Protein AF-0000000080664541 (afdb_homodimer)

InterPro domains:
  IPR002935 Class I-like SAM-dependent O-methyltransferase [PF01596] (22-226)
  IPR002935 Class I-like SAM-dependent O-methyltransferase [PS51682] (6-227)
  IPR029063 S-adenosyl-L-methionine-dependent methyltransferase superfamily [G3DSA:3.40.50.150] (3-226)
  IPR029063 S-adenosyl-L-methionine-dependent methyltransferase superfamily [SSF53335] (13-227)
  IPR050362 Cation-dependent O-methyltransferase [PTHR10509] (14-226)

Sequence (454 aa):
MSVVAKSYQKSADPVIAYTSEHTTVQSPLQVELQKETLSKAPFAGALGAPEVLTFGQNFIRAFGGKRALDIGTFTGASALTWALAVPDDGEVFTFDIDHTNYRKFGVPVISKCEKTFKKIKLVEGPAVESLDKLIADGQAGTFDFAFIDADKTNYSNYYDKCVTLLRKGGVIFVDNSLWQGAVCNPDRRGEESTKAIHEMNDKIYKDDRTYSALLNLGDGTHVAFKKMSVVAKSYQKSADPVIAYTSEHTTVQSPLQVELQKETLSKAPFAGALGAPEVLTFGQNFIRAFGGKRALDIGTFTGASALTWALAVPDDGEVFTFDIDHTNYRKFGVPVISKCEKTFKKIKLVEGPAVESLDKLIADGQAGTFDFAFIDADKTNYSNYYDKCVTLLRKGGVIFVDNSLWQGAVCNPDRRGEESTKAIHEMNDKIYKDDRTYSALLNLGDGTHVAFKK

Foldseek 3Di:
DDWQAALVPPPDDPVNVVLCVVQADDDPLLVQLLVLLCPPNPPSVLDDRRSLLSVQLCLCQVVQFAEEEAEDQQQNSSVLSNLVSHDLNGAYEHEDQDCPNNVVRVCVRSVVDVSSVVRYHYDHRDVLVVLVVCVVVVQFQPGQEYEHRDQQLCLQSVVVSVLRNHHAFHKYKYPLLCVRVQLVDPVSCPPRSSVSSVVSLVCQPPPPQWDWDWDSHHNIIIMTGGD/DDWQAALPPPDPPVVNVVLCVVQADDDPLLVQLLVLLCPPNPPSVLDDRRSLLSVQLCLCQVVQFAEEEAEDQQQNSSVLSNLVSHDLNGAYEHEDQDCPNNVVRVCVRSVVDVSSVVRYHYDHRDVLVVLVVCVVVVQFQPGQEYEHRDQQLCLQSVVVSVLRNHHAQHKYKYPLLCVRVQLVDPVNCPPRSSVSSVVSLVCQPPPPQWDWDWDSHHNIIIMTGGD

Structure (mmCIF, N/CA/C/O backbone):
data_AF-0000000080664541-model_v1
#
loop_
_entity.id
_entity.type
_entity.pdbx_description
1 polymer 'Caffeoyl-CoA O-methyltransferase'
#
loop_
_atom_site.group_PDB
_atom_site.id
_atom_site.type_symbol
_atom_site.label_atom_id
_atom_site.label_alt_id
_atom_site.label_comp_id
_atom_site.label_asym_id
_atom_site.label_entity_id
_atom_site.label_seq_id
_atom_site.pdbx_PDB_ins_code
_atom_site.Cartn_x
_atom_site.Cartn_y
_atom_site.Cartn_z
_atom_site.occupancy
_atom_site.B_iso_or_equiv
_atom_site.auth_seq_id
_atom_site.auth_comp_id
_atom_site.auth_asym_id
_atom_site.auth_atom_id
_atom_site.pdbx_PDB_model_num
ATOM 1 N N . MET A 1 1 ? -23.094 0.349 -1.73 1 85.25 1 MET A N 1
ATOM 2 C CA . MET A 1 1 ? -21.766 0.932 -1.897 1 85.25 1 MET A CA 1
ATOM 3 C C . MET A 1 1 ? -20.906 0.702 -0.656 1 85.25 1 MET A C 1
ATOM 5 O O . MET A 1 1 ? -21.391 0.867 0.469 1 85.25 1 MET A O 1
ATOM 9 N N . SER A 1 2 ? -19.75 0.268 -0.89 1 90.94 2 SER A N 1
ATOM 10 C CA . SER A 1 2 ? -18.812 0.076 0.212 1 90.94 2 SER A CA 1
ATOM 11 C C . SER A 1 2 ? -18.656 1.351 1.034 1 90.94 2 SER A C 1
ATOM 13 O O . SER A 1 2 ? -18.703 2.455 0.489 1 90.94 2 SER A O 1
ATOM 15 N N . VAL A 1 3 ? -18.469 1.128 2.311 1 91.94 3 VAL A N 1
ATOM 16 C CA . VAL A 1 3 ? -18.266 2.248 3.223 1 91.94 3 VAL A CA 1
ATOM 17 C C . VAL A 1 3 ? -16.844 2.783 3.076 1 91.94 3 VAL A C 1
ATOM 19 O O . VAL A 1 3 ? -15.883 2.01 3.035 1 91.94 3 VAL A O 1
ATOM 22 N N . VAL A 1 4 ? -16.75 4.074 2.85 1 93.31 4 VAL A N 1
ATOM 23 C CA . VAL A 1 4 ? -15.477 4.785 2.875 1 93.31 4 VAL A CA 1
ATOM 24 C C . VAL A 1 4 ? -15.406 5.668 4.117 1 93.31 4 VAL A C 1
ATOM 26 O O . VAL A 1 4 ? -16.172 6.625 4.258 1 93.31 4 VAL A O 1
ATOM 29 N N . ALA A 1 5 ? -14.562 5.332 5.027 1 92.25 5 ALA A N 1
ATOM 30 C CA . ALA A 1 5 ? -14.492 6.07 6.285 1 92.25 5 ALA A CA 1
ATOM 31 C C . ALA A 1 5 ? -13.172 5.801 7.008 1 92.25 5 ALA A C 1
ATOM 33 O O . ALA A 1 5 ? -12.578 4.73 6.848 1 92.25 5 ALA A O 1
ATOM 34 N N . LYS A 1 6 ? -12.734 6.852 7.727 1 93 6 LYS A N 1
ATOM 35 C CA . LYS A 1 6 ? -11.664 6.625 8.695 1 93 6 LYS A CA 1
ATOM 36 C C . LYS A 1 6 ? -12.117 5.684 9.805 1 93 6 LYS A C 1
ATOM 38 O O . LYS A 1 6 ? -13.297 5.668 10.172 1 93 6 LYS A O 1
ATOM 43 N N . SER A 1 7 ? -11.188 4.969 10.336 1 90.62 7 SER A N 1
ATOM 44 C CA . SER A 1 7 ? -11.547 3.912 11.273 1 90.62 7 SER A CA 1
ATOM 45 C C . SER A 1 7 ? -12.188 4.48 12.539 1 90.62 7 SER A C 1
ATOM 47 O O . SER A 1 7 ? -13.023 3.828 13.164 1 90.62 7 SER A O 1
ATOM 49 N N . TYR A 1 8 ? -11.797 5.711 12.898 1 87.44 8 TYR A N 1
ATOM 50 C CA . TYR A 1 8 ? -12.289 6.254 14.156 1 87.44 8 TYR A CA 1
ATOM 51 C C . TYR A 1 8 ? -13.648 6.91 13.977 1 87.44 8 TYR A C 1
ATOM 53 O O . TYR A 1 8 ? -14.258 7.375 14.945 1 87.44 8 TYR A O 1
ATOM 61 N N . GLN A 1 9 ? -14.102 7.207 12.75 1 79.75 9 GLN A N 1
ATOM 62 C CA . GLN A 1 9 ? -15.383 7.855 12.508 1 79.75 9 GLN A CA 1
ATOM 63 C C . GLN A 1 9 ? -16.531 6.867 12.656 1 79.75 9 GLN A C 1
ATOM 65 O O . GLN A 1 9 ? -17.562 7.184 13.281 1 79.75 9 GLN A O 1
ATOM 70 N N . LYS A 1 10 ? -16.984 5.906 11.469 1 62.59 10 LYS A N 1
ATOM 71 C CA . LYS A 1 10 ? -18.203 5.125 11.352 1 62.59 10 LYS A CA 1
ATOM 72 C C . LYS A 1 10 ? -18.062 3.773 12.047 1 62.59 10 LYS A C 1
ATOM 74 O O . LYS A 1 10 ? -17.141 3.018 11.766 1 62.59 10 LYS A O 1
ATOM 79 N N . SER A 1 11 ? -18.453 3.566 13.289 1 60.91 11 SER A N 1
ATOM 80 C CA . SER A 1 11 ? -18.281 2.537 14.305 1 60.91 11 SER A CA 1
ATOM 81 C C . SER A 1 11 ? -18.562 1.148 13.742 1 60.91 11 SER A C 1
ATOM 83 O O . SER A 1 11 ? -17.984 0.161 14.188 1 60.91 11 SER A O 1
ATOM 85 N N . ALA A 1 12 ? -19.438 0.997 12.539 1 71.06 12 ALA A N 1
ATOM 86 C CA . ALA A 1 12 ? -19.938 -0.373 12.641 1 71.06 12 ALA A CA 1
ATOM 87 C C . ALA A 1 12 ? -19.609 -1.175 11.391 1 71.06 12 ALA A C 1
ATOM 89 O O . ALA A 1 12 ? -20.25 -2.188 11.102 1 71.06 12 ALA A O 1
ATOM 90 N N . ASP A 1 13 ? -18.547 -0.53 10.531 1 93.94 13 ASP A N 1
ATOM 91 C CA . ASP A 1 13 ? -18.312 -1.433 9.414 1 93.94 13 ASP A CA 1
ATOM 92 C C . ASP A 1 13 ? -17.281 -2.494 9.766 1 93.94 13 ASP A C 1
ATOM 94 O O . ASP A 1 13 ? -16.109 -2.176 10 1 93.94 13 ASP A O 1
ATOM 98 N N . PRO A 1 14 ? -17.625 -3.668 9.78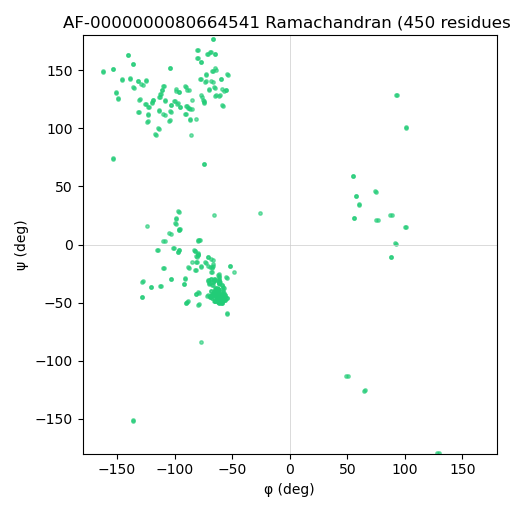1 1 95.62 14 PRO A N 1
ATOM 99 C CA . PRO A 1 14 ? -16.734 -4.734 10.266 1 95.62 14 PRO A CA 1
ATOM 100 C C . PRO A 1 14 ? -15.461 -4.859 9.453 1 95.62 14 PRO A C 1
ATOM 102 O O . PRO A 1 14 ? -14.414 -5.238 9.984 1 95.62 14 PRO A O 1
ATOM 105 N N . VAL A 1 15 ? -15.461 -4.535 8.148 1 96.88 15 VAL A N 1
ATOM 106 C CA . VAL A 1 15 ? -14.273 -4.633 7.309 1 96.88 15 VAL A CA 1
ATOM 107 C C . VAL A 1 15 ? -13.281 -3.533 7.688 1 96.88 15 VAL A C 1
ATOM 109 O O . VAL A 1 15 ? -12.078 -3.789 7.824 1 96.88 15 VAL A O 1
ATOM 112 N N . ILE A 1 16 ? -13.773 -2.277 7.895 1 96.75 16 ILE A N 1
ATOM 113 C CA . ILE A 1 16 ? -12.93 -1.165 8.312 1 96.75 16 ILE A CA 1
ATOM 114 C C . ILE A 1 16 ? -12.312 -1.463 9.68 1 96.75 16 ILE A C 1
ATOM 116 O O . ILE A 1 16 ? -11.117 -1.262 9.883 1 96.75 16 ILE A O 1
ATOM 120 N N . ALA A 1 17 ? -13.172 -1.96 10.547 1 96.5 17 ALA A N 1
ATOM 121 C CA . ALA A 1 17 ? -12.695 -2.285 11.883 1 96.5 17 ALA A CA 1
ATOM 122 C C . ALA A 1 17 ? -11.609 -3.357 11.836 1 96.5 17 ALA A C 1
ATOM 124 O O . ALA A 1 17 ? -10.547 -3.197 12.445 1 96.5 17 ALA A O 1
ATOM 125 N N . TYR A 1 18 ? -11.836 -4.457 11.141 1 97.44 18 TYR A N 1
ATOM 126 C CA . TYR A 1 18 ? -10.898 -5.574 11.078 1 97.44 18 TYR A CA 1
ATOM 127 C C . TYR A 1 18 ? -9.578 -5.148 10.445 1 97.44 18 TYR A C 1
ATOM 129 O O . TYR A 1 18 ? -8.508 -5.473 10.961 1 97.44 18 TYR A O 1
ATOM 137 N N . THR A 1 19 ? -9.602 -4.414 9.328 1 97.94 19 THR A N 1
ATOM 138 C CA . THR A 1 19 ? -8.383 -3.99 8.648 1 97.94 19 THR A CA 1
ATOM 139 C C . THR A 1 19 ? -7.586 -3.021 9.516 1 97.94 19 THR A C 1
ATOM 141 O O . THR A 1 19 ? -6.359 -3.125 9.609 1 97.94 19 THR A O 1
ATOM 144 N N . SER A 1 20 ? -8.297 -2.064 10.148 1 97.31 20 SER A N 1
ATOM 145 C CA . SER A 1 20 ? -7.613 -1.104 11.008 1 97.31 20 SER A CA 1
ATOM 146 C C . SER A 1 20 ? -6.953 -1.799 12.195 1 97.31 20 SER A C 1
ATOM 148 O O . SER A 1 20 ? -5.816 -1.48 12.555 1 97.31 20 SER A O 1
ATOM 150 N N . GLU A 1 21 ? -7.617 -2.756 12.773 1 97 21 GLU A N 1
ATOM 151 C CA . GLU A 1 21 ? -7.109 -3.484 13.938 1 97 21 GLU A CA 1
ATOM 152 C C . GLU A 1 21 ? -5.871 -4.301 13.578 1 97 21 GLU A C 1
ATOM 154 O O . GLU A 1 21 ? -5.004 -4.52 14.43 1 97 21 GLU A O 1
ATOM 159 N N . HIS A 1 22 ? -5.785 -4.734 12.344 1 98.44 22 HIS A N 1
ATOM 160 C CA . HIS A 1 22 ? -4.652 -5.539 11.898 1 98.44 22 HIS A CA 1
ATOM 161 C C . HIS A 1 22 ? -3.629 -4.688 11.156 1 98.44 22 HIS A C 1
ATOM 163 O O . HIS A 1 22 ? -2.816 -5.215 10.391 1 98.44 22 HIS A O 1
ATOM 169 N N . THR A 1 23 ? -3.635 -3.398 11.289 1 98.5 23 THR A N 1
ATOM 170 C CA . THR A 1 23 ? -2.686 -2.488 10.664 1 98.5 23 THR A CA 1
ATOM 171 C C . THR A 1 23 ? -2.074 -1.544 11.688 1 98.5 23 THR A C 1
ATOM 173 O O . THR A 1 23 ? -0.854 -1.385 11.75 1 98.5 23 THR A O 1
ATOM 176 N N . THR A 1 24 ? -2.947 -0.973 12.562 1 98.38 24 THR A N 1
ATOM 177 C CA . THR A 1 24 ? -2.592 0.2 13.352 1 98.38 24 THR A CA 1
ATOM 178 C C . THR A 1 24 ? -1.654 -0.182 14.492 1 98.38 24 THR A C 1
ATOM 180 O O . THR A 1 24 ? -1.969 -1.068 15.289 1 98.38 24 THR A O 1
ATOM 183 N N . VAL A 1 25 ? -0.556 0.391 14.531 1 97.94 25 VAL A N 1
ATOM 184 C CA . VAL A 1 25 ? 0.396 0.374 15.641 1 97.94 25 VAL A CA 1
ATOM 185 C C . VAL A 1 25 ? 0.742 1.804 16.047 1 97.94 25 VAL A C 1
ATOM 187 O O . VAL A 1 25 ? 1.228 2.588 15.227 1 97.94 25 VAL A O 1
ATOM 190 N N . GLN A 1 26 ? 0.497 2.172 17.25 1 98.12 26 GLN A N 1
ATOM 191 C CA . GLN A 1 26 ? 0.748 3.533 17.719 1 98.12 26 GLN A CA 1
ATOM 192 C C . GLN A 1 26 ? 1.588 3.541 18.984 1 98.12 26 GLN A C 1
ATOM 194 O O . GLN A 1 26 ? 1.396 2.699 19.859 1 98.12 26 GLN A O 1
ATOM 199 N N . SER A 1 27 ? 2.529 4.422 19.047 1 98 27 SER A N 1
ATOM 200 C CA . SER A 1 27 ? 3.238 4.711 20.281 1 98 27 SER A CA 1
ATOM 201 C C . SER A 1 27 ? 2.33 5.406 21.297 1 98 27 SER A C 1
ATOM 203 O O . SER A 1 27 ? 1.27 5.918 20.938 1 98 27 SER A O 1
ATOM 205 N N . PRO A 1 28 ? 2.777 5.43 22.5 1 98 28 PRO A N 1
ATOM 206 C CA . PRO A 1 28 ? 2 6.164 23.5 1 98 28 PRO A CA 1
ATOM 207 C C . PRO A 1 28 ? 1.788 7.629 23.125 1 98 28 PRO A C 1
ATOM 209 O O . PRO A 1 28 ? 0.714 8.18 23.375 1 98 28 PRO A O 1
ATOM 212 N N . LEU A 1 29 ? 2.793 8.258 22.516 1 98.44 29 LEU A N 1
ATOM 213 C CA . LEU A 1 29 ? 2.682 9.656 22.109 1 98.44 29 LEU A CA 1
ATOM 214 C C . LEU A 1 29 ? 1.602 9.82 21.047 1 98.44 29 LEU A C 1
ATOM 216 O O . LEU A 1 29 ? 0.83 10.781 21.078 1 98.44 29 LEU A O 1
ATOM 220 N N . GLN A 1 30 ? 1.584 8.938 20.094 1 98.69 30 GLN A N 1
ATOM 221 C CA . GLN A 1 30 ? 0.584 8.992 19.031 1 98.69 30 GLN A CA 1
ATOM 222 C C . GLN A 1 30 ? -0.823 8.805 19.594 1 98.69 30 GLN A C 1
ATOM 224 O O . GLN A 1 30 ? -1.755 9.508 19.188 1 98.69 30 GLN A O 1
ATOM 229 N N . VAL A 1 31 ? -1.003 7.867 20.531 1 98.5 31 VAL A N 1
ATOM 230 C CA . VAL A 1 31 ? -2.293 7.609 21.156 1 98.5 31 VAL A CA 1
ATOM 231 C C . VAL A 1 31 ? -2.756 8.852 21.922 1 98.5 31 VAL A C 1
ATOM 233 O O . VAL A 1 31 ? -3.916 9.258 21.812 1 98.5 31 VAL A O 1
ATOM 236 N N . GLU A 1 32 ? -1.831 9.383 22.656 1 98.69 32 GLU A N 1
ATOM 237 C CA . GLU A 1 32 ? -2.158 10.57 23.453 1 98.69 32 GLU A CA 1
ATOM 238 C C . GLU A 1 32 ? -2.59 11.727 22.562 1 98.69 32 GLU A C 1
ATOM 240 O O . GLU A 1 32 ? -3.602 12.383 22.828 1 98.69 32 GLU A O 1
ATOM 245 N N . LEU A 1 33 ? -1.826 12.016 21.5 1 98.62 33 LEU A N 1
ATOM 246 C CA . LEU A 1 33 ? -2.154 13.125 20.625 1 98.62 33 LEU A CA 1
ATOM 247 C C . LEU A 1 33 ? -3.488 12.891 19.922 1 98.62 33 LEU A C 1
ATOM 249 O O . LEU A 1 33 ? -4.277 13.82 19.75 1 98.62 33 LEU A O 1
ATOM 253 N N . GLN A 1 34 ? -3.717 11.68 19.469 1 97.94 34 GLN A N 1
ATOM 254 C CA . GLN A 1 34 ? -5 11.352 18.859 1 97.94 34 GLN A CA 1
ATOM 255 C C . GLN A 1 34 ? -6.156 11.641 19.812 1 97.94 34 GLN A C 1
ATOM 257 O O . GLN A 1 34 ? -7.164 12.234 19.406 1 97.94 34 GLN A O 1
ATOM 262 N N . LYS A 1 35 ? -6.043 11.195 21.031 1 97.38 35 LYS A N 1
ATOM 263 C CA . LYS A 1 35 ? -7.078 11.414 22.031 1 97.38 35 LYS A CA 1
ATOM 264 C C . LYS A 1 35 ? -7.305 12.906 22.266 1 97.38 35 LYS A C 1
ATOM 266 O O . LYS A 1 35 ? -8.445 13.367 22.312 1 97.38 35 LYS A O 1
ATOM 271 N N . GLU A 1 36 ? -6.195 13.625 22.422 1 97.5 36 GLU A N 1
ATOM 272 C CA . GLU A 1 36 ? -6.27 15.07 22.625 1 97.5 36 GLU A CA 1
ATOM 273 C C . GLU A 1 36 ? -6.957 15.758 21.453 1 97.5 36 GLU A C 1
ATOM 275 O O . GLU A 1 36 ? -7.797 16.641 21.656 1 97.5 36 GLU A O 1
ATOM 280 N N . THR A 1 37 ? -6.562 15.375 20.266 1 97.81 37 THR A N 1
ATOM 281 C CA . THR A 1 37 ? -7.125 15.969 19.047 1 97.81 37 THR A CA 1
ATOM 282 C C . THR A 1 37 ? -8.625 15.695 18.953 1 97.81 37 THR A C 1
ATOM 284 O O . THR A 1 37 ? -9.414 16.625 18.766 1 97.81 37 THR A O 1
ATOM 287 N N . LEU A 1 38 ? -9.062 14.445 19.125 1 95.88 38 LEU A N 1
ATOM 288 C CA . LEU A 1 38 ? -10.445 14.039 18.938 1 95.88 38 LEU A CA 1
ATOM 289 C C . LEU A 1 38 ? -11.336 14.648 20.031 1 95.88 38 LEU A C 1
ATOM 291 O O . LEU A 1 38 ? -12.5 14.969 19.766 1 95.88 38 LEU A O 1
ATOM 295 N N . SER A 1 39 ? -10.812 14.875 21.188 1 96 39 SER A N 1
ATOM 296 C CA . SER A 1 39 ? -11.625 15.32 22.312 1 96 39 SER A CA 1
ATOM 297 C C . SER A 1 39 ? -11.688 16.844 22.391 1 96 39 SER A C 1
ATOM 299 O O . SER A 1 39 ? -12.688 17.406 22.828 1 96 39 SER A O 1
ATOM 301 N N . LYS A 1 40 ? -10.641 17.547 21.906 1 96.25 40 LYS A N 1
ATOM 302 C CA . LYS A 1 40 ? -10.555 18.953 22.297 1 96.25 40 LYS A CA 1
ATOM 303 C C . LYS A 1 40 ? -10.383 19.844 21.062 1 96.25 40 LYS A C 1
ATOM 305 O O . LYS A 1 40 ? -10.703 21.047 21.109 1 96.25 40 LYS A O 1
ATOM 310 N N . ALA A 1 41 ? -9.727 19.344 20.047 1 95.69 41 ALA A N 1
ATOM 311 C CA . ALA A 1 41 ? -9.406 20.203 18.922 1 95.69 41 ALA A CA 1
ATOM 312 C C . ALA A 1 41 ? -10.656 20.516 18.094 1 95.69 41 ALA A C 1
ATOM 314 O O . ALA A 1 41 ? -11.578 19.688 18.016 1 95.69 41 ALA A O 1
ATOM 315 N N . PRO A 1 42 ? -10.727 21.688 17.531 1 93 42 PRO A N 1
ATOM 316 C CA . PRO A 1 42 ? -11.789 21.953 16.562 1 93 42 PRO A CA 1
ATOM 317 C C . PRO A 1 42 ? -11.633 21.141 15.281 1 93 42 PRO A C 1
ATOM 319 O O . PRO A 1 42 ? -10.523 20.766 14.922 1 93 42 PRO A O 1
ATOM 322 N N . PHE A 1 43 ? -12.68 20.781 14.609 1 89.38 43 PHE A N 1
ATOM 323 C CA . PHE A 1 43 ? -12.633 20.062 13.336 1 89.38 43 PHE A CA 1
ATOM 324 C C . PHE A 1 43 ? -11.867 18.75 13.477 1 89.38 43 PHE A C 1
ATOM 326 O O . PHE A 1 43 ? -10.984 18.453 12.672 1 89.38 43 PHE A O 1
ATOM 333 N N . ALA A 1 44 ? -12.055 18.031 14.516 1 85.62 44 ALA A N 1
ATOM 334 C CA . ALA A 1 44 ? -11.352 16.797 14.852 1 85.62 44 ALA A CA 1
ATOM 335 C C . ALA A 1 44 ? -11.383 15.812 13.688 1 85.62 44 ALA A C 1
ATOM 337 O O . ALA A 1 44 ? -10.531 14.922 13.594 1 85.62 44 ALA A O 1
ATOM 338 N N . GLY A 1 45 ? -12.32 16.047 12.773 1 85.56 45 GLY A N 1
ATOM 339 C CA . GLY A 1 45 ? -12.445 15.188 11.602 1 85.56 45 GLY A CA 1
ATOM 340 C C . GLY A 1 45 ? -11.266 15.32 10.648 1 85.56 45 GLY A C 1
ATOM 341 O O . GLY A 1 45 ? -11.078 14.477 9.773 1 85.56 45 GLY A O 1
ATOM 342 N N . ALA A 1 46 ? -10.453 16.328 10.844 1 87.12 46 ALA A N 1
ATOM 343 C CA . ALA A 1 46 ? -9.273 16.547 10.008 1 87.12 46 ALA A CA 1
ATOM 344 C C . ALA A 1 46 ? -8.125 15.625 10.43 1 87.12 46 ALA A C 1
ATOM 346 O O . ALA A 1 46 ? -7.117 15.523 9.734 1 87.12 46 ALA A O 1
ATOM 347 N N . LEU A 1 47 ? -8.281 14.945 11.539 1 93.94 47 LEU A N 1
ATOM 348 C CA . LEU A 1 47 ? -7.262 14.016 12.023 1 93.94 47 LEU A CA 1
ATOM 349 C C . LEU A 1 47 ? -7.074 12.859 11.055 1 93.94 47 LEU A C 1
ATOM 351 O O . LEU A 1 47 ? -8.055 12.242 10.617 1 93.94 47 LEU A O 1
ATOM 355 N N . GLY A 1 48 ? -5.801 12.625 10.68 1 95.81 48 GLY A N 1
ATOM 356 C CA . GLY A 1 48 ? -5.508 11.469 9.844 1 95.81 48 GLY A CA 1
ATOM 357 C C . GLY A 1 48 ? -5.895 10.156 10.492 1 95.81 48 GLY A C 1
ATOM 358 O O . GLY A 1 48 ? -5.738 9.984 11.703 1 95.81 48 GLY A O 1
ATOM 359 N N . ALA A 1 49 ? -6.391 9.234 9.688 1 97.12 49 ALA A N 1
ATOM 360 C CA . ALA A 1 49 ? -6.723 7.906 10.195 1 97.12 49 ALA A CA 1
ATOM 361 C C . ALA A 1 49 ? -5.469 7.164 10.648 1 97.12 49 ALA A C 1
ATOM 363 O O . ALA A 1 49 ? -4.453 7.156 9.953 1 97.12 49 ALA A O 1
ATOM 364 N N . PRO A 1 50 ? -5.52 6.52 11.812 1 97.56 50 PRO A N 1
ATOM 365 C CA . PRO A 1 50 ? -4.316 5.855 12.32 1 97.56 50 PRO A CA 1
ATOM 366 C C . PRO A 1 50 ? -3.818 4.75 11.391 1 97.56 50 PRO A C 1
ATOM 368 O O . PRO A 1 50 ? -2.613 4.5 11.32 1 97.56 50 PRO A O 1
ATOM 371 N N . GLU A 1 51 ? -4.711 4.035 10.68 1 98 51 GLU A N 1
ATOM 372 C CA . GLU A 1 51 ? -4.285 2.994 9.75 1 98 51 GLU A CA 1
ATOM 373 C C . GLU A 1 51 ? -3.543 3.59 8.555 1 98 51 GLU A C 1
ATOM 375 O O . GLU A 1 51 ? -2.625 2.967 8.016 1 98 51 GLU A O 1
ATOM 380 N N . VAL A 1 52 ? -3.949 4.801 8.102 1 98.69 52 VAL A N 1
ATOM 381 C CA . VAL A 1 52 ? -3.24 5.488 7.027 1 98.69 52 VAL A CA 1
ATOM 382 C C . VAL A 1 52 ? -1.856 5.914 7.512 1 98.69 52 VAL A C 1
ATOM 384 O O . VAL A 1 52 ? -0.857 5.699 6.82 1 98.69 52 VAL A O 1
ATOM 387 N N . LEU A 1 53 ? -1.837 6.492 8.703 1 98.75 53 LEU A N 1
ATOM 388 C CA . LEU A 1 53 ? -0.583 6.969 9.281 1 98.75 53 LEU A CA 1
ATOM 389 C C . LEU A 1 53 ? 0.38 5.809 9.516 1 98.75 53 LEU A C 1
ATOM 391 O O . LEU A 1 53 ? 1.572 5.918 9.219 1 98.75 53 LEU A O 1
ATOM 395 N N . THR A 1 54 ? -0.112 4.707 10.008 1 98.81 54 THR A N 1
ATOM 396 C CA . THR A 1 54 ? 0.721 3.529 10.234 1 98.81 54 THR A CA 1
ATOM 397 C C . THR A 1 54 ? 1.298 3.014 8.922 1 98.81 54 THR A C 1
ATOM 399 O O . THR A 1 54 ? 2.479 2.67 8.852 1 98.81 54 THR A O 1
ATOM 402 N N . PHE A 1 55 ? 0.479 2.953 7.91 1 98.81 55 PHE A N 1
ATOM 403 C CA . PHE A 1 55 ? 0.951 2.457 6.625 1 98.81 55 PHE A CA 1
ATOM 404 C C . PHE A 1 55 ? 2.041 3.359 6.062 1 98.81 55 PHE A C 1
ATOM 406 O O . PHE A 1 55 ? 3.049 2.875 5.543 1 98.81 55 PHE A O 1
ATOM 413 N N . GLY A 1 56 ? 1.861 4.684 6.148 1 98.56 56 GLY A N 1
ATOM 414 C CA . GLY A 1 56 ? 2.906 5.609 5.75 1 98.56 56 GLY A CA 1
ATOM 415 C C . GLY A 1 56 ? 4.188 5.445 6.547 1 98.56 56 GLY A C 1
ATOM 416 O O . GLY A 1 56 ? 5.285 5.469 5.98 1 98.56 56 GLY A O 1
ATOM 417 N N . GLN A 1 57 ? 4.031 5.285 7.812 1 98.31 57 GLN A N 1
ATOM 418 C CA . GLN A 1 57 ? 5.168 5.047 8.695 1 98.31 57 GLN A CA 1
ATOM 419 C C . GLN A 1 57 ? 5.945 3.805 8.273 1 98.31 57 GLN A C 1
ATOM 421 O O . GLN A 1 57 ? 7.176 3.791 8.32 1 98.31 57 GLN A O 1
ATOM 426 N N . ASN A 1 58 ? 5.227 2.744 7.914 1 98 58 ASN A N 1
ATOM 427 C CA . ASN A 1 58 ? 5.855 1.516 7.438 1 98 58 ASN A CA 1
ATOM 428 C C . ASN A 1 58 ? 6.723 1.769 6.211 1 98 58 ASN A C 1
ATOM 430 O O . ASN A 1 58 ? 7.82 1.217 6.098 1 98 58 ASN A O 1
ATOM 434 N N . PHE A 1 59 ? 6.266 2.637 5.309 1 96.81 59 PHE A N 1
ATOM 435 C CA . PHE A 1 59 ? 7.031 2.977 4.117 1 96.81 59 PHE A CA 1
ATOM 436 C C . PHE A 1 59 ? 8.328 3.684 4.488 1 96.81 59 PHE A C 1
ATOM 438 O O . PHE A 1 59 ? 9.398 3.322 4.004 1 96.81 59 PHE A O 1
ATOM 445 N N . ILE A 1 60 ? 8.188 4.664 5.344 1 98.06 60 ILE A N 1
ATOM 446 C CA . ILE A 1 60 ? 9.359 5.449 5.727 1 98.06 60 ILE A CA 1
ATOM 447 C C . ILE A 1 60 ? 10.406 4.535 6.363 1 98.06 60 ILE A C 1
ATOM 449 O O . ILE A 1 60 ? 11.586 4.594 6.012 1 98.06 60 ILE A O 1
ATOM 453 N N . ARG A 1 61 ? 9.984 3.643 7.223 1 97.06 61 ARG A N 1
ATOM 454 C CA . ARG A 1 61 ? 10.898 2.744 7.918 1 97.06 61 ARG A CA 1
ATOM 455 C C . ARG A 1 61 ? 11.5 1.726 6.957 1 97.06 61 ARG A C 1
ATOM 457 O O . ARG A 1 61 ? 12.711 1.466 6.996 1 97.06 61 ARG A O 1
ATOM 464 N N . ALA A 1 62 ? 10.688 1.172 6.145 1 94.44 62 ALA A N 1
ATOM 465 C CA . ALA A 1 62 ? 11.117 0.082 5.27 1 94.44 62 ALA A CA 1
ATOM 466 C C . ALA A 1 62 ? 12.07 0.586 4.188 1 94.44 62 ALA A C 1
ATOM 468 O O . ALA A 1 62 ? 13 -0.118 3.795 1 94.44 62 ALA A O 1
ATOM 469 N N . PHE A 1 63 ? 11.883 1.789 3.75 1 89.56 63 PHE A N 1
ATOM 470 C CA . PHE A 1 63 ? 12.664 2.236 2.604 1 89.56 63 PHE A CA 1
ATOM 471 C C . PHE A 1 63 ? 13.719 3.254 3.031 1 89.56 63 PHE A C 1
ATOM 473 O O . PHE A 1 63 ? 14.406 3.832 2.189 1 89.56 63 PHE A O 1
ATOM 480 N N . GLY A 1 64 ? 13.805 3.508 4.312 1 91.75 64 GLY A N 1
ATOM 481 C CA . GLY A 1 64 ? 14.867 4.336 4.859 1 91.75 64 GLY A CA 1
ATOM 482 C C . GLY A 1 64 ? 14.672 5.816 4.582 1 91.75 64 GLY A C 1
ATOM 483 O O . GLY A 1 64 ? 15.594 6.492 4.121 1 91.75 64 GLY A O 1
ATOM 484 N N . GLY A 1 65 ? 13.477 6.266 4.789 1 96.56 65 GLY A N 1
ATOM 485 C CA . GLY A 1 65 ? 13.219 7.68 4.578 1 96.56 65 GLY A CA 1
ATOM 486 C C . GLY A 1 65 ? 13.82 8.57 5.648 1 96.56 65 GLY A C 1
ATOM 487 O O . GLY A 1 65 ? 13.812 8.219 6.828 1 96.56 65 GLY A O 1
ATOM 488 N N . LYS A 1 66 ? 14.344 9.695 5.199 1 98.5 66 LYS A N 1
ATOM 489 C CA . LYS A 1 66 ? 14.992 10.633 6.113 1 98.5 66 LYS A CA 1
ATOM 490 C C . LYS A 1 66 ? 14.312 12 6.082 1 98.5 66 LYS A C 1
ATOM 492 O O . LYS A 1 66 ? 14.266 12.695 7.094 1 98.5 66 LYS A O 1
ATOM 497 N N . ARG A 1 67 ? 13.875 12.398 4.949 1 98.88 67 ARG A N 1
ATOM 498 C CA . ARG A 1 67 ? 13.266 13.711 4.77 1 98.88 67 ARG A CA 1
ATOM 499 C C . ARG A 1 67 ? 11.82 13.578 4.285 1 98.88 67 ARG A C 1
ATOM 501 O O . ARG A 1 67 ? 11.57 13.016 3.215 1 98.88 67 ARG A O 1
ATOM 508 N N . ALA A 1 68 ? 10.906 14.141 5.051 1 98.94 68 ALA A N 1
ATOM 509 C CA . ALA A 1 68 ? 9.484 14.008 4.738 1 98.94 68 ALA A CA 1
ATOM 510 C C . ALA A 1 68 ? 8.812 15.367 4.617 1 98.94 68 ALA A C 1
ATOM 512 O O . ALA A 1 68 ? 9.148 16.297 5.352 1 98.94 68 ALA A O 1
ATOM 513 N N . LEU A 1 69 ? 7.91 15.477 3.646 1 98.94 69 LEU A N 1
ATOM 514 C CA . LEU A 1 69 ? 7.008 16.609 3.496 1 98.94 69 LEU A CA 1
ATOM 515 C C . LEU A 1 69 ? 5.621 16.281 4.043 1 98.94 69 LEU A C 1
ATOM 517 O O . LEU A 1 69 ? 5.031 15.266 3.666 1 98.94 69 LEU A O 1
ATOM 521 N N . ASP A 1 70 ? 5.145 17.047 4.953 1 98.94 70 ASP A N 1
ATOM 522 C CA . ASP A 1 70 ? 3.82 16.906 5.547 1 98.94 70 ASP A CA 1
ATOM 523 C C . ASP A 1 70 ? 2.951 18.125 5.25 1 98.94 70 ASP A C 1
ATOM 525 O O . ASP A 1 70 ? 2.984 19.109 5.984 1 98.94 70 ASP A O 1
ATOM 529 N N . ILE A 1 71 ? 2.139 18 4.164 1 98.94 71 ILE A N 1
ATOM 530 C CA . ILE A 1 71 ? 1.283 19.109 3.752 1 98.94 71 ILE A CA 1
ATOM 531 C C . ILE A 1 71 ? -0.042 19.047 4.508 1 98.94 71 ILE A C 1
ATOM 533 O O . ILE A 1 71 ? -0.927 18.25 4.16 1 98.94 71 ILE A O 1
ATOM 537 N N . GLY A 1 72 ? -0.263 19.922 5.445 1 98.5 72 GLY A N 1
ATOM 538 C CA . GLY A 1 72 ? -1.367 19.906 6.391 1 98.5 72 GLY A CA 1
ATOM 539 C C . GLY A 1 72 ? -0.967 19.391 7.762 1 98.5 72 GLY A C 1
ATOM 540 O O . GLY A 1 72 ? -0.951 18.172 8 1 98.5 72 GLY A O 1
ATOM 541 N N . THR A 1 73 ? -0.755 20.375 8.695 1 98.44 73 THR A N 1
ATOM 542 C CA . THR A 1 73 ? -0.234 20.031 10.016 1 98.44 73 THR A CA 1
ATOM 543 C C . THR A 1 73 ? -1.372 19.703 10.977 1 98.44 73 THR A C 1
ATOM 545 O O . THR A 1 73 ? -1.329 18.688 11.68 1 98.44 73 THR A O 1
ATOM 548 N N . PHE A 1 74 ? -2.412 20.625 11.008 1 97.94 74 PHE A N 1
ATOM 549 C CA . PHE A 1 74 ? -3.49 20.562 11.992 1 97.94 74 PHE A CA 1
ATOM 550 C C . PHE A 1 74 ? -2.936 20.406 13.398 1 97.94 74 PHE A C 1
ATOM 552 O O . PHE A 1 74 ? -2.197 21.281 13.875 1 97.94 74 PHE A O 1
ATOM 559 N N . THR A 1 75 ? -3.156 19.312 14.039 1 98.38 75 THR A N 1
ATOM 560 C CA . THR A 1 75 ? -2.646 19.188 15.398 1 98.38 75 THR A CA 1
ATOM 561 C C . THR A 1 75 ? -1.308 18.453 15.398 1 98.38 75 THR A C 1
ATOM 563 O O . THR A 1 75 ? -0.678 18.297 16.453 1 98.38 75 THR A O 1
ATOM 566 N N . GLY A 1 76 ? -0.826 17.953 14.305 1 98.69 76 GLY A N 1
ATOM 567 C CA . GLY A 1 76 ? 0.525 17.438 14.195 1 98.69 76 GLY A CA 1
ATOM 568 C C . GLY A 1 76 ? 0.585 15.922 14.266 1 98.69 76 GLY A C 1
ATOM 569 O O . GLY A 1 76 ? 1.662 15.344 14.43 1 98.69 76 GLY A O 1
ATOM 570 N N . ALA A 1 77 ? -0.544 15.211 14.117 1 98.69 77 ALA A N 1
ATOM 571 C CA . ALA A 1 77 ? -0.565 13.75 14.227 1 98.69 77 ALA A CA 1
ATOM 572 C C . ALA A 1 77 ? 0.286 13.109 13.133 1 98.69 77 ALA A C 1
ATOM 574 O O . ALA A 1 77 ? 1.068 12.195 13.406 1 98.69 77 ALA A O 1
ATOM 575 N N . SER A 1 78 ? 0.141 13.555 11.883 1 98.81 78 SER A N 1
ATOM 576 C CA . SER A 1 78 ? 0.96 13.016 10.805 1 98.81 78 SER A CA 1
ATOM 577 C C . SER A 1 78 ? 2.426 13.406 10.977 1 98.81 78 SER A C 1
ATOM 579 O O . SER A 1 78 ? 3.314 12.555 10.867 1 98.81 78 SER A O 1
ATOM 581 N N . ALA A 1 79 ? 2.66 14.609 11.289 1 98.88 79 ALA A N 1
ATOM 582 C CA . ALA A 1 79 ? 4.031 15.07 11.5 1 98.88 79 ALA A CA 1
ATOM 583 C C . ALA A 1 79 ? 4.73 14.227 12.57 1 98.88 79 ALA A C 1
ATOM 585 O O . ALA A 1 79 ? 5.879 13.82 12.391 1 98.88 79 ALA A O 1
ATOM 586 N N . LEU A 1 80 ? 4.027 14.031 13.711 1 98.94 80 LEU A N 1
ATOM 587 C CA . LEU A 1 80 ? 4.559 13.188 14.781 1 98.94 80 LEU A CA 1
ATOM 588 C C . LEU A 1 80 ? 4.879 11.789 14.258 1 98.94 80 LEU A C 1
ATOM 590 O O . LEU A 1 80 ? 5.941 11.242 14.555 1 98.94 80 LEU A O 1
ATOM 594 N N . THR A 1 81 ? 3.98 11.211 13.492 1 98.88 81 THR A N 1
ATOM 595 C CA . THR A 1 81 ? 4.121 9.852 12.977 1 98.88 81 THR A CA 1
ATOM 596 C C . THR A 1 81 ? 5.355 9.734 12.094 1 98.88 81 THR A C 1
ATOM 598 O O . THR A 1 81 ? 6.145 8.797 12.242 1 98.88 81 THR A O 1
ATOM 601 N N . TRP A 1 82 ? 5.492 10.727 11.172 1 98.94 82 TRP A N 1
ATOM 602 C CA . TRP A 1 82 ? 6.66 10.703 10.305 1 98.94 82 TRP A CA 1
ATOM 603 C C . TRP A 1 82 ? 7.941 10.906 11.109 1 98.94 82 TRP A C 1
ATOM 605 O O . TRP A 1 82 ? 8.961 10.266 10.844 1 98.94 82 TRP A O 1
ATOM 615 N N . ALA A 1 83 ? 7.898 11.766 12.078 1 98.94 83 ALA A N 1
ATOM 616 C CA . ALA A 1 83 ? 9.07 12.055 12.898 1 98.94 83 ALA A CA 1
ATOM 617 C C . ALA A 1 83 ? 9.523 10.812 13.656 1 98.94 83 ALA A C 1
ATOM 619 O O . ALA A 1 83 ? 10.719 10.602 13.859 1 98.94 83 ALA A O 1
ATOM 620 N N . LEU A 1 84 ? 8.586 10.031 14.125 1 98.75 84 LEU A N 1
ATOM 621 C CA . LEU A 1 84 ? 8.906 8.789 14.82 1 98.75 84 LEU A CA 1
ATOM 622 C C . LEU A 1 84 ? 9.523 7.77 13.875 1 98.75 84 LEU A C 1
ATOM 624 O O . LEU A 1 84 ? 10.234 6.863 14.305 1 98.75 84 LEU A O 1
ATOM 628 N N . ALA A 1 85 ? 9.258 7.906 12.609 1 98.69 85 ALA A N 1
ATOM 629 C CA . ALA A 1 85 ? 9.656 6.891 11.633 1 98.69 85 ALA A CA 1
ATOM 630 C C . ALA A 1 85 ? 11.031 7.203 11.047 1 98.69 85 ALA A C 1
ATOM 632 O O . ALA A 1 85 ? 11.797 6.293 10.719 1 98.69 85 ALA A O 1
ATOM 633 N N . VAL A 1 86 ? 11.359 8.492 10.883 1 98.69 86 VAL A N 1
ATOM 634 C CA . VAL A 1 86 ? 12.648 8.859 10.305 1 98.69 86 VAL A CA 1
ATOM 635 C C . VAL A 1 86 ? 13.75 8.688 11.352 1 98.69 86 VAL A C 1
ATOM 637 O O . VAL A 1 86 ? 13.477 8.68 12.555 1 98.69 86 VAL A O 1
ATOM 640 N N . PRO A 1 87 ? 15 8.516 10.93 1 98.12 87 PRO A N 1
ATOM 641 C CA . PRO A 1 87 ? 16.109 8.383 11.891 1 98.12 87 PRO A CA 1
ATOM 642 C C . PRO A 1 87 ? 16.359 9.672 12.68 1 98.12 87 PRO A C 1
ATOM 644 O O . PRO A 1 87 ? 15.719 10.688 12.422 1 98.12 87 PRO A O 1
ATOM 647 N N . ASP A 1 88 ? 17.266 9.594 13.562 1 97.69 88 ASP A N 1
ATOM 648 C CA . ASP A 1 88 ? 17.531 10.703 14.484 1 97.69 88 ASP A CA 1
ATOM 649 C C . ASP A 1 88 ? 17.953 11.953 13.727 1 97.69 88 ASP A C 1
ATOM 651 O O . ASP A 1 88 ? 17.688 13.078 14.164 1 97.69 88 ASP A O 1
ATOM 655 N N . ASP A 1 89 ? 18.594 11.75 12.672 1 97.75 89 ASP A N 1
ATOM 656 C CA . ASP A 1 89 ? 19.062 12.891 11.883 1 97.75 89 ASP A CA 1
ATOM 657 C C . ASP A 1 89 ? 18.078 13.203 10.75 1 97.75 89 ASP A C 1
ATOM 659 O O . ASP A 1 89 ? 18.422 13.922 9.812 1 97.75 89 ASP A O 1
ATOM 663 N N . GLY A 1 90 ? 16.891 12.617 10.797 1 98.69 90 GLY A N 1
ATOM 664 C CA . GLY A 1 90 ? 15.859 12.898 9.812 1 98.69 90 GLY A CA 1
ATOM 665 C C . GLY A 1 90 ? 15.109 14.188 10.086 1 98.69 90 GLY A C 1
ATOM 666 O O . GLY A 1 90 ? 15.289 14.812 11.133 1 98.69 90 GLY A O 1
ATOM 667 N N . GLU A 1 91 ? 14.32 14.68 9.094 1 98.75 91 GLU A N 1
ATOM 668 C CA . GLU A 1 91 ? 13.555 15.922 9.211 1 98.75 91 GLU A CA 1
ATOM 669 C C . GLU A 1 91 ? 12.164 15.773 8.594 1 98.75 91 GLU A C 1
ATOM 671 O O . GLU A 1 91 ? 12.008 15.125 7.562 1 98.75 91 GLU A O 1
ATOM 676 N N . VAL A 1 92 ? 11.273 16.391 9.227 1 98.94 92 VAL A N 1
ATOM 677 C CA . VAL A 1 92 ? 9.891 16.453 8.766 1 98.94 92 VAL A CA 1
ATOM 678 C C . VAL A 1 92 ? 9.469 17.922 8.617 1 98.94 92 VAL A C 1
ATOM 680 O O . VAL A 1 92 ? 9.359 18.641 9.617 1 98.94 92 VAL A O 1
ATOM 683 N N . PHE A 1 93 ? 9.258 18.344 7.395 1 98.94 93 PHE A N 1
ATOM 684 C CA . PHE A 1 93 ? 8.695 19.672 7.156 1 98.94 93 PHE A CA 1
ATOM 685 C C . PHE A 1 93 ? 7.176 19.609 7.152 1 98.94 93 PHE A C 1
ATOM 687 O O . PHE A 1 93 ? 6.574 18.922 6.324 1 98.94 93 PHE A O 1
ATOM 694 N N . THR A 1 94 ? 6.59 20.281 8.055 1 98.94 94 THR A N 1
ATOM 695 C CA . THR A 1 94 ? 5.133 20.297 8.109 1 98.94 94 THR A CA 1
ATOM 696 C C . THR A 1 94 ? 4.578 21.672 7.762 1 98.94 94 THR A C 1
ATOM 698 O O . THR A 1 94 ? 5.039 22.688 8.297 1 98.94 94 THR A O 1
ATOM 701 N N . PHE A 1 95 ? 3.619 21.672 6.828 1 98.94 95 PHE A N 1
ATOM 702 C CA . PHE A 1 95 ? 3.111 22.906 6.238 1 98.94 95 PHE A CA 1
ATOM 703 C C . PHE A 1 95 ? 1.68 23.172 6.688 1 98.94 95 PHE A C 1
ATOM 705 O O . PHE A 1 95 ? 0.835 22.281 6.656 1 98.94 95 PHE A O 1
ATOM 712 N N . ASP A 1 96 ? 1.411 24.344 7.078 1 98.5 96 ASP A N 1
ATOM 713 C CA . ASP A 1 96 ? 0.062 24.812 7.379 1 98.5 96 ASP A CA 1
ATOM 714 C C . ASP A 1 96 ? -0.048 26.328 7.195 1 98.5 96 ASP A C 1
ATOM 716 O O . ASP A 1 96 ? 0.942 27.047 7.336 1 98.5 96 ASP A O 1
ATOM 720 N N . ILE A 1 97 ? -1.269 26.75 6.855 1 98.12 97 ILE A N 1
ATOM 721 C CA . ILE A 1 97 ? -1.501 28.172 6.719 1 98.12 97 ILE A CA 1
ATOM 722 C C . ILE A 1 97 ? -1.36 28.859 8.078 1 98.12 97 ILE A C 1
ATOM 724 O O . ILE A 1 97 ? -0.958 30.016 8.164 1 98.12 97 ILE A O 1
ATOM 728 N N . ASP A 1 98 ? -1.713 28.094 9.078 1 97.38 98 ASP A N 1
ATOM 729 C CA . ASP A 1 98 ? -1.719 28.547 10.469 1 97.38 98 ASP A CA 1
ATOM 730 C C . ASP A 1 98 ? -1.422 27.391 11.422 1 97.38 98 ASP A C 1
ATOM 732 O O . ASP A 1 98 ? -2.098 26.359 11.391 1 97.38 98 ASP A O 1
ATOM 736 N N . HIS A 1 99 ? -0.362 27.594 12.328 1 98.12 99 HIS A N 1
ATOM 737 C CA . HIS A 1 99 ? 0.058 26.5 13.203 1 98.12 99 HIS A CA 1
ATOM 738 C C . HIS A 1 99 ? -0.55 26.641 14.594 1 98.12 99 HIS A C 1
ATOM 740 O O . HIS A 1 99 ? -0.035 26.094 15.562 1 98.12 99 HIS A O 1
ATOM 746 N N . THR A 1 100 ? -1.642 27.375 14.695 1 98.06 100 THR A N 1
ATOM 747 C CA . THR A 1 100 ? -2.277 27.609 15.992 1 98.06 100 THR A CA 1
ATOM 748 C C . THR A 1 100 ? -2.684 26.281 16.641 1 98.06 100 THR A C 1
ATOM 750 O O . THR A 1 100 ? -2.381 26.047 17.812 1 98.06 100 THR A O 1
ATOM 753 N N . ASN A 1 101 ? -3.385 25.391 15.914 1 98.06 101 ASN A N 1
ATOM 754 C CA . ASN A 1 101 ? -3.807 24.109 16.453 1 98.06 101 ASN A CA 1
ATOM 755 C C . ASN A 1 101 ? -2.611 23.234 16.844 1 98.06 101 ASN A C 1
ATOM 757 O O . ASN A 1 101 ? -2.646 22.547 17.859 1 98.06 101 ASN A O 1
ATOM 761 N N . TYR A 1 102 ? -1.565 23.281 16.047 1 98.5 102 TYR A N 1
ATOM 762 C CA . TYR A 1 102 ? -0.359 22.531 16.359 1 98.5 102 TYR A CA 1
ATOM 763 C C . TYR A 1 102 ? 0.259 23 17.672 1 98.5 102 TYR A C 1
ATOM 765 O O . TYR A 1 102 ? 0.624 22.188 18.516 1 98.5 102 TYR A O 1
ATOM 773 N N . ARG A 1 103 ? 0.394 24.281 17.812 1 98.5 103 ARG A N 1
ATOM 774 C CA . ARG A 1 103 ? 0.989 24.875 19 1 98.5 103 ARG A CA 1
ATOM 775 C C . ARG A 1 103 ? 0.151 24.562 20.234 1 98.5 103 ARG A C 1
ATOM 777 O O . ARG A 1 103 ? 0.695 24.297 21.312 1 98.5 103 ARG A O 1
ATOM 784 N N . LYS A 1 104 ? -1.131 24.578 20.031 1 98.31 104 LYS A N 1
ATOM 785 C CA . LYS A 1 104 ? -2.039 24.422 21.172 1 98.31 104 LYS A CA 1
ATOM 786 C C . LYS A 1 104 ? -2.172 22.969 21.562 1 98.31 104 LYS A C 1
ATOM 788 O O . LYS A 1 104 ? -2.191 22.641 22.75 1 98.31 104 LYS A O 1
ATOM 793 N N . PHE A 1 105 ? -2.268 22.062 20.594 1 98.31 105 PHE A N 1
ATOM 794 C CA . PHE A 1 105 ? -2.631 20.688 20.906 1 98.31 105 PHE A CA 1
ATOM 795 C C . PHE A 1 105 ? -1.464 19.75 20.641 1 98.31 105 PHE A C 1
ATOM 797 O O . PHE A 1 105 ? -1.314 18.719 21.312 1 98.31 105 PHE A O 1
ATOM 804 N N . GLY A 1 106 ? -0.681 19.984 19.641 1 98.38 106 GLY A N 1
ATOM 805 C CA . GLY A 1 106 ? 0.406 19.125 19.219 1 98.38 106 GLY A CA 1
ATOM 806 C C . GLY A 1 106 ? 1.653 19.266 20.062 1 98.38 106 GLY A C 1
ATOM 807 O O . GLY A 1 106 ? 2.135 18.281 20.641 1 98.38 106 GLY A O 1
ATOM 808 N N . VAL A 1 107 ? 2.121 20.5 20.25 1 98.75 107 VAL A N 1
ATOM 809 C CA . VAL A 1 107 ? 3.41 20.797 20.875 1 98.75 107 VAL A CA 1
ATOM 810 C C . VAL A 1 107 ? 3.436 20.25 22.297 1 98.75 107 VAL A C 1
ATOM 812 O O . VAL A 1 107 ? 4.395 19.578 22.703 1 98.75 107 VAL A O 1
ATOM 815 N N . PRO A 1 108 ? 2.354 20.422 23.125 1 98.69 108 PRO A N 1
ATOM 816 C CA . PRO A 1 108 ? 2.396 19.922 24.5 1 98.69 108 PRO A CA 1
ATOM 817 C C . PRO A 1 108 ? 2.582 18.406 24.578 1 98.69 108 PRO A C 1
ATOM 819 O O . PRO A 1 108 ? 3.168 17.906 25.531 1 98.69 108 PRO A O 1
ATOM 822 N N . VAL A 1 109 ? 2.148 17.703 23.594 1 98.75 109 VAL A N 1
ATOM 823 C CA . VAL A 1 109 ? 2.244 16.25 23.594 1 98.75 109 VAL A CA 1
ATOM 824 C C . VAL A 1 109 ? 3.574 15.812 22.969 1 98.75 109 VAL A C 1
ATOM 826 O O . VAL A 1 109 ? 4.328 15.055 23.578 1 98.75 109 VAL A O 1
ATOM 829 N N . ILE A 1 110 ? 3.916 16.297 21.828 1 98.81 110 ILE A N 1
ATOM 830 C CA . ILE A 1 110 ? 5.051 15.836 21.031 1 98.81 110 ILE A CA 1
ATOM 831 C C . ILE A 1 110 ? 6.355 16.234 21.719 1 98.81 110 ILE A C 1
ATOM 833 O O . ILE A 1 110 ? 7.336 15.484 21.672 1 98.81 110 ILE A O 1
ATOM 837 N N . SER A 1 111 ? 6.348 17.375 22.406 1 98.69 111 SER A N 1
ATOM 838 C CA . SER A 1 111 ? 7.562 17.891 23.031 1 98.69 111 SER A CA 1
ATOM 839 C C . SER A 1 111 ? 7.969 17.047 24.234 1 98.69 111 SER A C 1
ATOM 841 O O . SER A 1 111 ? 9.078 17.188 24.75 1 98.69 111 SER A O 1
ATOM 843 N N . LYS A 1 112 ? 7.098 16.172 24.641 1 98.5 112 LYS A N 1
ATOM 844 C CA . LYS A 1 112 ? 7.461 15.25 25.719 1 98.5 112 LYS A CA 1
ATOM 845 C C . LYS A 1 112 ? 8.633 14.367 25.312 1 98.5 112 LYS A C 1
ATOM 847 O O . LYS A 1 112 ? 9.32 13.805 26.172 1 98.5 112 LYS A O 1
ATOM 852 N N . CYS A 1 113 ? 8.797 14.156 24.031 1 98.31 113 CYS A N 1
ATOM 853 C CA . CYS A 1 113 ? 9.953 13.453 23.484 1 98.31 113 CYS A CA 1
ATOM 854 C C . CYS A 1 113 ? 10.797 14.391 22.625 1 98.31 113 CYS A C 1
ATOM 856 O O . CYS A 1 113 ? 10.578 14.5 21.406 1 98.31 113 CYS A O 1
ATOM 858 N N . GLU A 1 114 ? 11.82 14.859 23.156 1 98.06 114 GLU A N 1
ATOM 859 C CA . GLU A 1 114 ? 12.625 15.906 22.531 1 98.06 114 GLU A CA 1
ATOM 860 C C . GLU A 1 114 ? 13.273 15.406 21.25 1 98.06 114 GLU A C 1
ATOM 862 O O . GLU A 1 114 ? 13.367 16.156 20.266 1 98.06 114 GLU A O 1
ATOM 867 N N . LYS A 1 115 ? 13.742 14.203 21.281 1 98 115 LYS A N 1
ATOM 868 C CA . LYS A 1 115 ? 14.422 13.648 20.109 1 98 115 LYS A CA 1
ATOM 869 C C . LYS A 1 115 ? 13.484 13.578 18.906 1 98 115 LYS A C 1
ATOM 871 O O . LYS A 1 115 ? 13.922 13.711 17.766 1 98 115 LYS A O 1
ATOM 876 N N . THR A 1 116 ? 12.211 13.367 19.156 1 98.5 116 THR A N 1
ATOM 877 C CA . THR A 1 116 ? 11.219 13.336 18.094 1 98.5 116 THR A CA 1
ATOM 878 C C . THR A 1 116 ? 10.797 14.75 17.703 1 98.5 116 THR A C 1
ATOM 880 O O . THR A 1 116 ? 10.703 15.07 16.516 1 98.5 116 THR A O 1
ATOM 883 N N . PHE A 1 117 ? 10.617 15.547 18.688 1 98.75 117 PHE A N 1
ATOM 884 C CA . PHE A 1 117 ? 10.117 16.906 18.516 1 98.75 117 PHE A CA 1
ATOM 885 C C . PHE A 1 117 ? 11.07 17.734 17.672 1 98.75 117 PHE A C 1
ATOM 887 O O . PHE A 1 117 ? 10.633 18.5 16.812 1 98.75 117 PHE A O 1
ATOM 894 N N . LYS A 1 118 ? 12.297 17.578 17.844 1 98.56 118 LYS A N 1
ATOM 895 C CA . LYS A 1 118 ? 13.297 18.422 17.172 1 98.56 118 LYS A CA 1
ATOM 896 C C . LYS A 1 118 ? 13.352 18.109 15.672 1 98.56 118 LYS A C 1
ATOM 898 O O . LYS A 1 118 ? 13.891 18.891 14.891 1 98.56 118 LYS A O 1
ATOM 903 N N . LYS A 1 119 ? 12.852 16.969 15.266 1 98.88 119 LYS A N 1
ATOM 904 C CA . LYS A 1 119 ? 12.875 16.562 13.859 1 98.88 119 LYS A CA 1
ATOM 905 C C . LYS A 1 119 ? 11.805 17.297 13.062 1 98.88 119 LYS A C 1
ATOM 907 O O . LYS A 1 119 ? 11.828 17.297 11.828 1 98.88 119 LYS A O 1
ATOM 912 N N . ILE A 1 120 ? 10.812 17.844 13.703 1 98.94 120 ILE A N 1
ATOM 913 C CA . ILE A 1 120 ? 9.672 18.484 13.047 1 98.94 120 ILE A CA 1
ATOM 914 C C . ILE A 1 120 ? 9.969 19.969 12.812 1 98.94 120 ILE A C 1
ATOM 916 O O . ILE A 1 120 ? 10.211 20.703 13.766 1 98.94 120 ILE A O 1
ATOM 920 N N . LYS A 1 121 ? 9.961 20.359 11.578 1 98.81 121 LYS A N 1
ATOM 921 C CA . LYS A 1 121 ? 10.203 21.734 11.148 1 98.81 121 LYS A CA 1
ATOM 922 C C . LYS A 1 121 ? 8.914 22.391 10.648 1 98.81 121 LYS A C 1
ATOM 924 O O . LYS A 1 121 ? 8.312 21.922 9.688 1 98.81 121 LYS A O 1
ATOM 929 N N . LEU A 1 122 ? 8.57 23.484 11.234 1 98.75 122 LEU A N 1
ATOM 930 C CA . LEU A 1 122 ? 7.324 24.156 10.891 1 98.75 122 LEU A CA 1
ATOM 931 C C . LEU A 1 122 ? 7.527 25.109 9.727 1 98.75 122 LEU A C 1
ATOM 933 O O . LEU A 1 122 ? 8.508 25.859 9.695 1 98.75 122 LEU A O 1
ATOM 937 N N . VAL A 1 123 ? 6.645 25.031 8.805 1 98.81 123 VAL A N 1
ATOM 938 C CA . VAL A 1 123 ? 6.566 25.969 7.695 1 98.81 123 VAL A CA 1
ATOM 939 C C . VAL A 1 123 ? 5.176 26.609 7.648 1 98.81 123 VAL A C 1
ATOM 941 O O . VAL A 1 123 ? 4.223 25.984 7.184 1 98.81 123 VAL A O 1
ATOM 944 N N . GLU A 1 124 ? 5.082 27.828 8.039 1 98.44 124 GLU A N 1
ATOM 945 C CA . GLU A 1 124 ? 3.791 28.5 8.125 1 98.44 124 GLU A CA 1
ATOM 946 C C . GLU A 1 124 ? 3.543 29.375 6.895 1 98.44 124 GLU A C 1
ATOM 948 O O . GLU A 1 124 ? 4.43 30.109 6.461 1 98.44 124 GLU A O 1
ATOM 953 N N . GLY A 1 125 ? 2.338 29.281 6.312 1 98.19 125 GLY A N 1
ATOM 954 C CA . GLY A 1 125 ? 1.947 30.016 5.117 1 98.19 125 GLY A CA 1
ATOM 955 C C . GLY A 1 125 ? 1.375 29.125 4.031 1 98.19 125 GLY A C 1
ATOM 956 O O . GLY A 1 125 ? 1.207 27.906 4.238 1 98.19 125 GLY A O 1
ATOM 957 N N . PRO A 1 126 ? 1.024 29.734 2.939 1 98.25 126 PRO A N 1
ATOM 958 C CA . PRO A 1 126 ? 0.502 28.922 1.842 1 98.25 126 PRO A CA 1
ATOM 959 C C . PRO A 1 126 ? 1.493 27.844 1.376 1 98.25 126 PRO A C 1
ATOM 961 O O . PRO A 1 126 ? 2.605 28.172 0.956 1 98.25 126 PRO A O 1
ATOM 964 N N . ALA A 1 127 ? 1.133 26.609 1.468 1 98.44 127 ALA A N 1
ATOM 965 C CA . ALA A 1 127 ? 2.029 25.5 1.199 1 98.44 127 ALA A CA 1
ATOM 966 C C . ALA A 1 127 ? 2.516 25.516 -0.247 1 98.44 127 ALA A C 1
ATOM 968 O O . ALA A 1 127 ? 3.668 25.172 -0.525 1 98.44 127 ALA A O 1
ATOM 969 N N . VAL A 1 128 ? 1.619 25.875 -1.187 1 98.56 128 VAL A N 1
ATOM 970 C CA . VAL A 1 128 ? 2.002 25.922 -2.594 1 98.56 128 VAL A CA 1
ATOM 971 C C . VAL A 1 128 ? 3.234 26.812 -2.768 1 98.56 128 VAL A C 1
ATOM 973 O O . VAL A 1 128 ? 4.195 26.422 -3.441 1 98.56 128 VAL A O 1
ATOM 976 N N . GLU A 1 129 ? 3.199 27.969 -2.145 1 98.56 129 GLU A N 1
ATOM 977 C CA . GLU A 1 129 ? 4.309 28.922 -2.238 1 98.56 129 GLU A CA 1
ATOM 978 C C . GLU A 1 129 ? 5.555 28.375 -1.547 1 98.56 129 GLU A C 1
ATOM 980 O O . GLU A 1 129 ? 6.672 28.531 -2.051 1 98.56 129 GLU A O 1
ATOM 985 N N . SER A 1 130 ? 5.379 27.781 -0.381 1 98.56 130 SER A N 1
ATOM 986 C CA . SER A 1 130 ? 6.504 27.25 0.374 1 98.56 130 SER A CA 1
ATOM 987 C C . SER A 1 130 ? 7.176 26.109 -0.382 1 98.56 130 SER A C 1
ATOM 989 O O . SER A 1 130 ? 8.398 25.969 -0.348 1 98.56 130 SER A O 1
ATOM 991 N N . LEU A 1 131 ? 6.418 25.234 -1.019 1 98.88 131 LEU A N 1
ATOM 992 C CA . LEU A 1 131 ? 6.965 24.156 -1.825 1 98.88 131 LEU A CA 1
ATOM 993 C C . LEU A 1 131 ? 7.719 24.703 -3.033 1 98.88 131 LEU A C 1
ATOM 995 O O . LEU A 1 131 ? 8.781 24.188 -3.393 1 98.88 131 LEU A O 1
ATOM 999 N N . ASP A 1 132 ? 7.141 25.75 -3.652 1 98.75 132 ASP A N 1
ATOM 1000 C CA . ASP A 1 132 ? 7.844 26.422 -4.746 1 98.75 132 ASP A CA 1
ATOM 1001 C C . ASP A 1 132 ? 9.203 26.953 -4.285 1 98.75 132 ASP A C 1
ATOM 1003 O O . ASP A 1 132 ? 10.188 26.875 -5.02 1 98.75 132 ASP A O 1
ATOM 1007 N N . LYS A 1 133 ? 9.188 27.531 -3.141 1 98.69 133 LYS A N 1
ATOM 1008 C CA . LYS A 1 133 ? 10.43 28.062 -2.594 1 98.69 133 LYS A CA 1
ATOM 1009 C C . LYS A 1 133 ? 11.453 26.953 -2.391 1 98.69 133 LYS A C 1
ATOM 1011 O O . LYS A 1 133 ? 12.641 27.141 -2.672 1 98.69 133 LYS A O 1
ATOM 1016 N N . LEU A 1 134 ? 11.023 25.781 -1.848 1 98.69 134 LEU A N 1
ATOM 1017 C CA . LEU A 1 134 ? 11.93 24.641 -1.689 1 98.69 134 LEU A CA 1
ATOM 1018 C C . LEU A 1 134 ? 12.531 24.234 -3.029 1 98.69 134 LEU A C 1
ATOM 1020 O O . LEU A 1 134 ? 13.727 23.953 -3.113 1 98.69 134 LEU A O 1
ATOM 1024 N N . ILE A 1 135 ? 11.703 24.172 -4.07 1 98.81 135 ILE A N 1
ATOM 1025 C CA . ILE A 1 135 ? 12.18 23.828 -5.406 1 98.81 135 ILE A CA 1
ATOM 1026 C C . ILE A 1 135 ? 13.188 24.859 -5.887 1 98.81 135 ILE A C 1
ATOM 1028 O O . ILE A 1 135 ? 14.266 24.5 -6.367 1 98.81 135 ILE A O 1
ATOM 1032 N N . ALA A 1 136 ? 12.844 26.141 -5.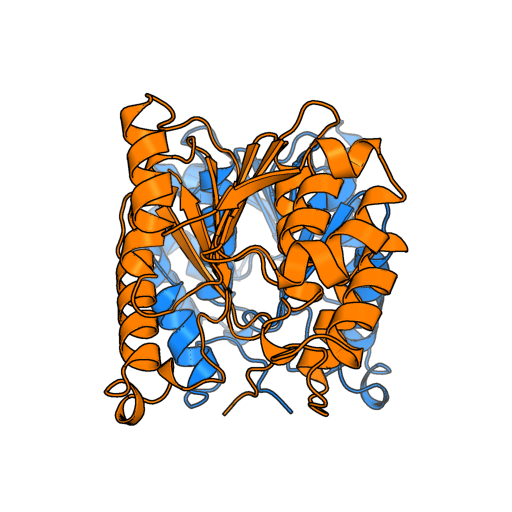723 1 98.69 136 ALA A N 1
ATOM 1033 C CA . ALA A 1 136 ? 13.719 27.234 -6.141 1 98.69 136 ALA A CA 1
ATOM 1034 C C . ALA A 1 136 ? 15.047 27.188 -5.391 1 98.69 136 ALA A C 1
ATOM 1036 O O . ALA A 1 136 ? 16.094 27.562 -5.938 1 98.69 136 ALA A O 1
ATOM 1037 N N . ASP A 1 137 ? 15 26.75 -4.207 1 98.56 137 ASP A N 1
ATOM 1038 C CA . ASP A 1 137 ? 16.188 26.672 -3.357 1 98.56 137 ASP A CA 1
ATOM 1039 C C . ASP A 1 137 ? 17.016 25.438 -3.693 1 98.56 137 ASP A C 1
ATOM 1041 O O . ASP A 1 137 ? 17.953 25.094 -2.965 1 98.56 137 ASP A O 1
ATOM 1045 N N . GLY A 1 138 ? 16.656 24.688 -4.684 1 98.56 138 GLY A N 1
ATOM 1046 C CA . GLY A 1 138 ? 17.453 23.578 -5.18 1 98.56 138 GLY A CA 1
ATOM 1047 C C . GLY A 1 138 ? 17.188 22.266 -4.465 1 98.56 138 GLY A C 1
ATOM 1048 O O . GLY A 1 138 ? 18.031 21.375 -4.445 1 98.56 138 GLY A O 1
ATOM 1049 N N . GLN A 1 139 ? 15.992 22.125 -3.896 1 98.62 139 GLN A N 1
ATOM 1050 C CA . GLN A 1 139 ? 15.727 20.953 -3.092 1 98.62 139 GLN A CA 1
ATOM 1051 C C . GLN A 1 139 ? 15.016 19.875 -3.912 1 98.62 139 GLN A C 1
ATOM 1053 O O . GLN A 1 139 ? 14.492 18.906 -3.355 1 98.62 139 GLN A O 1
ATOM 1058 N N . ALA A 1 140 ? 14.992 20.031 -5.203 1 98.75 140 ALA A N 1
ATOM 1059 C CA . ALA A 1 140 ? 14.406 19 -6.051 1 98.75 140 ALA A CA 1
ATOM 1060 C C . ALA A 1 140 ? 15.117 17.672 -5.859 1 98.75 140 ALA A C 1
ATOM 1062 O O . ALA A 1 140 ? 16.344 17.609 -5.789 1 98.75 140 ALA A O 1
ATOM 1063 N N . GLY A 1 141 ? 14.328 16.625 -5.707 1 98.69 141 GLY A N 1
ATOM 1064 C CA . GLY A 1 141 ? 14.867 15.281 -5.637 1 98.69 141 GLY A CA 1
ATOM 1065 C C . GLY A 1 141 ? 15.523 14.969 -4.309 1 98.69 141 GLY A C 1
ATOM 1066 O O . GLY A 1 141 ? 16.297 14.016 -4.199 1 98.69 141 GLY A O 1
ATOM 1067 N N . THR A 1 142 ? 15.18 15.734 -3.219 1 98.69 142 THR A N 1
ATOM 1068 C CA . THR A 1 142 ? 15.938 15.547 -1.991 1 98.69 142 THR A CA 1
ATOM 1069 C C . THR A 1 142 ? 15.055 14.969 -0.887 1 98.69 142 THR A C 1
ATOM 1071 O O . THR A 1 142 ? 15.547 14.656 0.201 1 98.69 142 THR A O 1
ATOM 1074 N N . PHE A 1 143 ? 13.75 14.805 -1.132 1 98.88 143 PHE A N 1
ATOM 1075 C CA . PHE A 1 143 ? 12.836 14.281 -0.126 1 98.88 143 PHE A CA 1
ATOM 1076 C C . PHE A 1 143 ? 12.477 12.836 -0.426 1 98.88 143 PHE A C 1
ATOM 1078 O O . PHE A 1 143 ? 12.492 12.406 -1.584 1 98.88 143 PHE A O 1
ATOM 1085 N N . ASP A 1 144 ? 12.164 12.086 0.621 1 98.75 144 ASP A N 1
ATOM 1086 C CA . ASP A 1 144 ? 11.922 10.648 0.507 1 98.75 144 ASP A CA 1
ATOM 1087 C C . ASP A 1 144 ? 10.43 10.336 0.565 1 98.75 144 ASP A C 1
ATOM 1089 O O . ASP A 1 144 ? 9.992 9.297 0.069 1 98.75 144 ASP A O 1
ATOM 1093 N N . PHE A 1 145 ? 9.68 11.141 1.26 1 98.81 145 PHE A N 1
ATOM 1094 C CA . PHE A 1 145 ? 8.273 10.875 1.526 1 98.81 145 PHE A CA 1
ATOM 1095 C C . PHE A 1 145 ? 7.473 12.172 1.559 1 98.81 145 PHE A C 1
ATOM 1097 O O . PHE A 1 145 ? 7.969 13.203 2.021 1 98.81 145 PHE A O 1
ATOM 1104 N N . ALA A 1 146 ? 6.266 12.156 1.038 1 98.94 146 ALA A N 1
ATOM 1105 C CA . ALA A 1 146 ? 5.34 13.281 1.128 1 98.94 146 ALA A CA 1
ATOM 1106 C C . ALA A 1 146 ? 3.936 12.812 1.491 1 98.94 146 ALA A C 1
ATOM 1108 O O . ALA A 1 146 ? 3.465 11.789 0.979 1 98.94 146 ALA A O 1
ATOM 1109 N N . PHE A 1 147 ? 3.354 13.508 2.395 1 98.94 147 PHE A N 1
ATOM 1110 C CA . PHE A 1 147 ? 1.961 13.305 2.775 1 98.94 147 PHE A CA 1
ATOM 1111 C C . PHE A 1 147 ? 1.137 14.555 2.506 1 98.94 147 PHE A C 1
ATOM 1113 O O . PHE A 1 147 ? 1.461 15.641 2.998 1 98.94 147 PHE A O 1
ATOM 1120 N N . ILE A 1 148 ? 0.059 14.391 1.718 1 98.94 148 ILE A N 1
ATOM 1121 C CA . ILE A 1 148 ? -0.774 15.523 1.333 1 98.94 148 ILE A CA 1
ATOM 1122 C C . ILE A 1 148 ? -2.156 15.383 1.965 1 98.94 148 ILE A C 1
ATOM 1124 O O . ILE A 1 148 ? -2.902 14.453 1.647 1 98.94 148 ILE A O 1
ATOM 1128 N N . ASP A 1 149 ? -2.566 16.219 2.832 1 98.56 149 ASP A N 1
ATOM 1129 C CA . ASP A 1 149 ? -3.865 16.312 3.49 1 98.56 149 ASP A CA 1
ATOM 1130 C C . ASP A 1 149 ? -4.168 17.75 3.92 1 98.56 149 ASP A C 1
ATOM 1132 O O . ASP A 1 149 ? -4.145 18.062 5.113 1 98.56 149 ASP A O 1
ATOM 1136 N N . ALA A 1 150 ? -4.496 18.578 2.951 1 97.56 150 ALA A N 1
ATOM 1137 C CA . ALA A 1 150 ? -4.738 20 3.158 1 97.56 150 ALA A CA 1
ATOM 1138 C C . ALA A 1 150 ? -5.973 20.469 2.393 1 97.56 150 ALA A C 1
ATOM 1140 O O . ALA A 1 150 ? -6.988 19.766 2.355 1 97.56 150 ALA A O 1
ATOM 1141 N N . ASP A 1 151 ? -5.996 21.812 1.972 1 97.25 151 ASP A N 1
ATOM 1142 C CA . ASP A 1 151 ? -7.125 22.281 1.179 1 97.25 151 ASP A CA 1
ATOM 1143 C C . ASP A 1 151 ? -7.227 21.531 -0.142 1 97.25 151 ASP A C 1
ATOM 1145 O O . ASP A 1 151 ? -6.277 21.5 -0.925 1 97.25 151 ASP A O 1
ATOM 1149 N N . LYS A 1 152 ? -8.367 21 -0.443 1 98.19 152 LYS A N 1
ATOM 1150 C CA . LYS A 1 152 ? -8.555 20.016 -1.502 1 98.19 152 LYS A CA 1
ATOM 1151 C C . LYS A 1 152 ? -8.391 20.656 -2.881 1 98.19 152 LYS A C 1
ATOM 1153 O O . LYS A 1 152 ? -7.926 20 -3.816 1 98.19 152 LYS A O 1
ATOM 1158 N N . THR A 1 153 ? -8.695 21.859 -3.031 1 98.25 153 THR A N 1
ATOM 1159 C CA . THR A 1 153 ? -8.664 22.516 -4.336 1 98.25 153 THR A CA 1
ATOM 1160 C C . THR A 1 153 ? -7.227 22.609 -4.848 1 98.25 153 THR A C 1
ATOM 1162 O O . THR A 1 153 ? -7.004 22.812 -6.047 1 98.25 153 THR A O 1
ATOM 1165 N N . ASN A 1 154 ? -6.227 22.469 -3.986 1 98.44 154 ASN A N 1
ATOM 1166 C CA . ASN A 1 154 ? -4.824 22.578 -4.379 1 98.44 154 ASN A CA 1
ATOM 1167 C C . ASN A 1 154 ? -4.152 21.219 -4.484 1 98.44 154 ASN A C 1
ATOM 1169 O O . ASN A 1 154 ? -2.936 21.141 -4.66 1 98.44 154 ASN A O 1
ATOM 1173 N N . TYR A 1 155 ? -4.832 20.156 -4.418 1 98.75 155 TYR A N 1
ATOM 1174 C CA . TYR A 1 155 ? -4.266 18.812 -4.387 1 98.75 155 TYR A CA 1
ATOM 1175 C C . TYR A 1 155 ? -3.383 18.562 -5.602 1 98.75 155 TYR A C 1
ATOM 1177 O O . TYR A 1 155 ? -2.26 18.062 -5.473 1 98.75 155 TYR A O 1
ATOM 1185 N N . SER A 1 156 ? -3.848 18.953 -6.766 1 98.75 156 SER A N 1
ATOM 1186 C CA . SER A 1 156 ? -3.059 18.766 -7.977 1 98.75 156 SER A CA 1
ATOM 1187 C C . SER A 1 156 ? -1.75 19.547 -7.922 1 98.75 156 SER A C 1
ATOM 1189 O O . SER A 1 156 ? -0.705 19.047 -8.352 1 98.75 156 SER A O 1
ATOM 1191 N N . ASN A 1 157 ? -1.83 20.75 -7.395 1 98.81 157 ASN A N 1
ATOM 1192 C CA . ASN A 1 157 ? -0.628 21.562 -7.254 1 98.81 157 ASN A CA 1
ATOM 1193 C C . ASN A 1 157 ? 0.355 20.938 -6.266 1 98.81 157 ASN A C 1
ATOM 1195 O O . ASN A 1 157 ? 1.554 20.859 -6.539 1 98.81 157 ASN A O 1
ATOM 1199 N N . TYR A 1 158 ? -0.175 20.547 -5.09 1 98.88 158 TYR A N 1
ATOM 1200 C CA . TYR A 1 158 ? 0.675 19.891 -4.098 1 98.88 158 TYR A CA 1
ATOM 1201 C C . TYR A 1 158 ? 1.354 18.656 -4.688 1 98.88 158 TYR A C 1
ATOM 1203 O O . TYR A 1 158 ? 2.557 18.453 -4.504 1 98.88 158 TYR A O 1
ATOM 1211 N N . TYR A 1 159 ? 0.597 17.844 -5.438 1 98.88 159 TYR A N 1
ATOM 1212 C CA . TYR A 1 159 ? 1.127 16.625 -6.023 1 98.88 159 TYR A CA 1
ATOM 1213 C C . TYR A 1 159 ? 2.291 16.922 -6.961 1 98.88 159 TYR A C 1
ATOM 1215 O O . TYR A 1 159 ? 3.361 16.312 -6.848 1 98.88 159 TYR A O 1
ATOM 1223 N N . ASP A 1 160 ? 2.105 17.875 -7.844 1 98.88 160 ASP A N 1
ATOM 1224 C CA . ASP A 1 160 ? 3.137 18.219 -8.82 1 98.88 160 ASP A CA 1
ATOM 1225 C C . ASP A 1 160 ? 4.414 18.688 -8.133 1 98.88 160 ASP A C 1
ATOM 1227 O O . ASP A 1 160 ? 5.516 18.281 -8.508 1 98.88 160 ASP A O 1
ATOM 1231 N N . LYS A 1 161 ? 4.27 19.516 -7.172 1 98.94 161 LYS A N 1
ATOM 1232 C CA . LYS A 1 161 ? 5.43 20.031 -6.461 1 98.94 161 LYS A CA 1
ATOM 1233 C C . LYS A 1 161 ? 6.113 18.938 -5.645 1 98.94 161 LYS A C 1
ATOM 1235 O O . LYS A 1 161 ? 7.344 18.875 -5.602 1 98.94 161 LYS A O 1
ATOM 1240 N N . CYS A 1 162 ? 5.332 18.062 -5.008 1 98.88 162 CYS A N 1
ATOM 1241 C CA . CYS A 1 162 ? 5.895 16.969 -4.227 1 98.88 162 CYS A CA 1
ATOM 1242 C C . CYS A 1 162 ? 6.637 15.992 -5.121 1 98.88 162 CYS A C 1
ATOM 1244 O O . CYS A 1 162 ? 7.711 15.508 -4.762 1 98.88 162 CYS A O 1
ATOM 1246 N N . VAL A 1 163 ? 6.078 15.656 -6.301 1 98.88 163 VAL A N 1
ATOM 1247 C CA . VAL A 1 163 ? 6.762 14.766 -7.23 1 98.88 163 VAL A CA 1
ATOM 1248 C C . VAL A 1 163 ? 8.133 15.344 -7.59 1 98.88 163 VAL A C 1
ATOM 1250 O O . VAL A 1 163 ? 9.125 14.617 -7.637 1 98.88 163 VAL A O 1
ATOM 1253 N N . THR A 1 164 ? 8.148 16.672 -7.801 1 98.88 164 THR A N 1
ATOM 1254 C CA . THR A 1 164 ? 9.398 17.344 -8.148 1 98.88 164 THR A CA 1
ATOM 1255 C C . THR A 1 164 ? 10.398 17.25 -6.992 1 98.88 164 THR A C 1
ATOM 1257 O O . THR A 1 164 ? 11.594 17.016 -7.215 1 98.88 164 THR A O 1
ATOM 1260 N N . LEU A 1 165 ? 9.961 17.344 -5.836 1 98.94 165 LEU A N 1
ATOM 1261 C CA . LEU A 1 165 ? 10.812 17.422 -4.656 1 98.94 165 LEU A CA 1
ATOM 1262 C C . LEU A 1 165 ? 11.273 16.031 -4.223 1 98.94 165 LEU A C 1
ATOM 1264 O O . LEU A 1 165 ?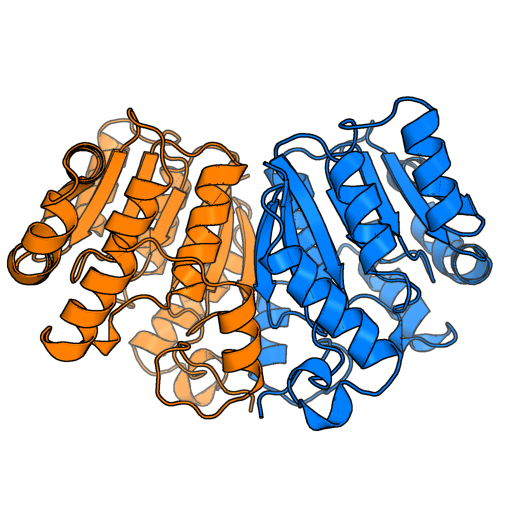 12.281 15.891 -3.533 1 98.94 165 LEU A O 1
ATOM 1268 N N . LEU A 1 166 ? 10.57 14.977 -4.594 1 98.75 166 LEU A N 1
ATOM 1269 C CA . LEU A 1 166 ? 10.906 13.617 -4.188 1 98.75 166 LEU A CA 1
ATOM 1270 C C . LEU A 1 166 ? 12.078 13.078 -5 1 98.75 166 LEU A C 1
ATOM 1272 O O . LEU A 1 166 ? 12.172 13.336 -6.203 1 98.75 166 LEU A O 1
ATOM 1276 N N . ARG A 1 167 ? 12.891 12.352 -4.367 1 98.12 167 ARG A N 1
ATOM 1277 C CA . ARG A 1 167 ? 13.891 11.555 -5.07 1 98.12 167 ARG A CA 1
ATOM 1278 C C . ARG A 1 167 ? 13.25 10.375 -5.789 1 98.12 167 ARG A C 1
ATOM 1280 O O . ARG A 1 167 ? 12.117 10 -5.484 1 98.12 167 ARG A O 1
ATOM 1287 N N . LYS A 1 168 ? 14.008 9.797 -6.703 1 96.69 168 LYS A N 1
ATOM 1288 C CA . LYS A 1 168 ? 13.578 8.523 -7.285 1 96.69 168 LYS A CA 1
ATOM 1289 C C . LYS A 1 168 ? 13.336 7.48 -6.199 1 96.69 168 LYS A C 1
ATOM 1291 O O . LYS A 1 168 ? 14.148 7.332 -5.281 1 96.69 168 LYS A O 1
ATOM 1296 N N . GLY A 1 169 ? 12.219 6.801 -6.289 1 95.12 169 GLY A N 1
ATOM 1297 C CA . GLY A 1 169 ? 11.867 5.801 -5.297 1 95.12 169 GLY A CA 1
ATOM 1298 C C . GLY A 1 169 ? 11.109 6.371 -4.113 1 95.12 169 GLY A C 1
ATOM 1299 O O . GLY A 1 169 ? 10.578 5.621 -3.287 1 95.12 169 GLY A O 1
ATOM 1300 N N . GLY A 1 170 ? 11.055 7.727 -4.02 1 98 170 GLY A N 1
ATOM 1301 C CA . GLY A 1 170 ? 10.242 8.344 -2.986 1 98 170 GLY A CA 1
ATOM 1302 C C . GLY A 1 170 ? 8.758 8.086 -3.16 1 98 170 GLY A C 1
ATOM 1303 O O . GLY A 1 170 ? 8.32 7.645 -4.223 1 98 170 GLY A O 1
ATOM 1304 N N . VAL A 1 171 ? 7.977 8.336 -2.092 1 98.56 171 VAL A N 1
ATOM 1305 C CA . VAL A 1 171 ? 6.57 7.957 -2.121 1 98.56 171 VAL A CA 1
ATOM 1306 C C . VAL A 1 171 ? 5.711 9.133 -1.651 1 98.56 171 VAL A C 1
ATOM 1308 O O . VAL A 1 171 ? 6.09 9.852 -0.729 1 98.56 171 VAL A O 1
ATOM 1311 N N . ILE A 1 172 ? 4.57 9.328 -2.305 1 98.88 172 ILE A N 1
ATOM 1312 C CA . ILE A 1 172 ? 3.557 10.312 -1.931 1 98.88 172 ILE A CA 1
ATOM 1313 C C . ILE A 1 172 ? 2.285 9.594 -1.479 1 98.88 172 ILE A C 1
ATOM 1315 O O . ILE A 1 172 ? 1.821 8.664 -2.143 1 98.88 172 ILE A O 1
ATOM 1319 N N . PHE A 1 173 ? 1.784 9.906 -0.326 1 98.94 173 PHE A N 1
ATOM 1320 C CA . PHE A 1 173 ? 0.435 9.562 0.107 1 98.94 173 PHE A CA 1
ATOM 1321 C C . PHE A 1 173 ? -0.485 10.773 0.023 1 98.94 173 PHE A C 1
ATOM 1323 O O . PHE A 1 173 ? -0.232 11.797 0.66 1 98.94 173 PHE A O 1
ATOM 1330 N N . VAL A 1 174 ? -1.511 10.688 -0.75 1 98.94 174 VAL A N 1
ATOM 1331 C CA . VAL A 1 174 ? -2.545 11.719 -0.781 1 98.94 174 VAL A CA 1
ATOM 1332 C C . VAL A 1 174 ? -3.777 11.234 -0.02 1 98.94 174 VAL A C 1
ATOM 1334 O O . VAL A 1 174 ? -4.449 10.289 -0.446 1 98.94 174 VAL A O 1
ATOM 1337 N N . ASP A 1 175 ? -4.066 11.875 1.055 1 98.69 175 ASP A N 1
ATOM 1338 C CA . ASP A 1 175 ? -5.172 11.5 1.934 1 98.69 175 ASP A CA 1
ATOM 1339 C C . ASP A 1 175 ? -6.508 12 1.383 1 98.69 175 ASP A C 1
ATOM 1341 O O . ASP A 1 175 ? -6.535 12.812 0.459 1 98.69 175 ASP A O 1
ATOM 1345 N N . ASN A 1 176 ? -7.633 11.422 1.825 1 98.44 176 ASN A N 1
ATOM 1346 C CA . ASN A 1 176 ? -9.008 11.789 1.494 1 98.44 176 ASN A CA 1
ATOM 1347 C C . ASN A 1 176 ? -9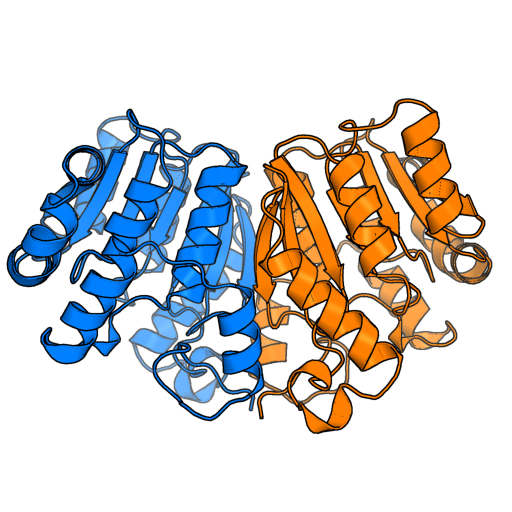.273 11.664 -0.003 1 98.44 176 ASN A C 1
ATOM 1349 O O . ASN A 1 176 ? -10.023 12.461 -0.569 1 98.44 176 ASN A O 1
ATOM 1353 N N . SER A 1 177 ? -8.656 10.719 -0.623 1 98.88 177 SER A N 1
ATOM 1354 C CA . SER A 1 177 ? -8.695 10.617 -2.078 1 98.88 177 SER A CA 1
ATOM 1355 C C . SER A 1 177 ? -10 9.984 -2.549 1 98.88 177 SER A C 1
ATOM 1357 O O . SER A 1 177 ? -10.289 9.961 -3.746 1 98.88 177 SER A O 1
ATOM 1359 N N . LEU A 1 178 ? -10.836 9.484 -1.595 1 98.56 178 LEU A N 1
ATOM 1360 C CA . LEU A 1 178 ? -12.148 8.984 -1.979 1 98.56 178 LEU A CA 1
ATOM 1361 C C . LEU A 1 178 ? -13.25 9.906 -1.473 1 98.56 178 LEU A C 1
ATOM 1363 O O . LEU A 1 178 ? -14.391 9.828 -1.93 1 98.56 178 LEU A O 1
ATOM 1367 N N . TRP A 1 179 ? -12.961 10.719 -0.49 1 98 179 TRP A N 1
ATOM 1368 C CA . TRP A 1 179 ? -13.828 11.781 -0.009 1 98 179 TRP A CA 1
ATOM 1369 C C . TRP A 1 179 ? -15.203 11.234 0.362 1 98 179 TRP A C 1
ATOM 1371 O O . TRP A 1 179 ? -16.219 11.695 -0.161 1 98 179 TRP A O 1
ATOM 1381 N N . GLN A 1 180 ? -15.141 10.25 1.343 1 95.5 180 GLN A N 1
ATOM 1382 C CA . GLN A 1 180 ? -16.344 9.594 1.825 1 95.5 180 GLN A CA 1
ATOM 1383 C C . GLN A 1 180 ? -17.125 8.961 0.674 1 95.5 180 GLN A C 1
ATOM 1385 O O . GLN A 1 180 ? -18.359 8.875 0.727 1 95.5 180 GLN A O 1
ATOM 1390 N N . GLY A 1 181 ? -16.5 8.664 -0.427 1 96.88 181 GLY A N 1
ATOM 1391 C CA . GLY A 1 181 ? -17.094 7.984 -1.564 1 96.88 181 GLY A CA 1
ATOM 1392 C C . GLY A 1 181 ? -17.672 8.938 -2.598 1 96.88 181 GLY A C 1
ATOM 1393 O O . GLY A 1 181 ? -18.141 8.508 -3.654 1 96.88 181 GLY A O 1
ATOM 1394 N N . ALA A 1 182 ? -17.562 10.203 -2.385 1 98 182 ALA A N 1
ATOM 1395 C CA . ALA A 1 182 ? -18.188 11.18 -3.268 1 98 182 ALA A CA 1
ATOM 1396 C C . ALA A 1 182 ? -17.594 11.117 -4.672 1 98 182 ALA A C 1
ATOM 1398 O O . ALA A 1 182 ? -18.297 11.273 -5.664 1 98 182 ALA A O 1
ATOM 1399 N N . VAL A 1 183 ? -16.328 10.891 -4.809 1 98.38 183 VAL A N 1
ATOM 1400 C CA . VAL A 1 183 ? -15.672 10.891 -6.109 1 98.38 183 VAL A CA 1
ATOM 1401 C C . VAL A 1 183 ? -16.156 9.703 -6.938 1 98.38 183 VAL A C 1
ATOM 1403 O O . VAL A 1 183 ? -16.016 9.695 -8.164 1 98.38 183 VAL A O 1
ATOM 1406 N N . CYS A 1 184 ? -16.734 8.68 -6.246 1 97.38 184 CYS A N 1
ATOM 1407 C CA . CYS A 1 184 ? -17.203 7.477 -6.93 1 97.38 184 CYS A CA 1
ATOM 1408 C C . CYS A 1 184 ? -18.578 7.711 -7.555 1 97.38 184 CYS A C 1
ATOM 1410 O O . CYS A 1 184 ? -19.047 6.887 -8.336 1 97.38 184 CYS A O 1
ATOM 1412 N N . ASN A 1 185 ? -19.203 8.781 -7.25 1 96.56 185 ASN A N 1
ATOM 1413 C CA . ASN A 1 185 ? -20.484 9.18 -7.797 1 96.56 185 ASN A CA 1
ATOM 1414 C C . ASN A 1 185 ? -20.344 10.297 -8.828 1 96.56 185 ASN A C 1
ATOM 1416 O O . ASN A 1 185 ? -20.156 11.461 -8.469 1 96.56 185 ASN A O 1
ATOM 1420 N N . PRO A 1 186 ? -20.5 9.984 -10.055 1 96 186 PRO A N 1
ATOM 1421 C CA . PRO A 1 186 ? -20.312 10.992 -11.102 1 96 186 PRO A CA 1
ATOM 1422 C C . PRO A 1 186 ? -21.172 12.234 -10.891 1 96 186 PRO A C 1
ATOM 1424 O O . PRO A 1 186 ? -20.766 13.344 -11.258 1 96 186 PRO A O 1
ATOM 1427 N N . ASP A 1 187 ? -22.312 12.109 -10.258 1 96.94 187 ASP A N 1
ATOM 1428 C CA . ASP A 1 187 ? -23.234 13.227 -10.07 1 96.94 187 ASP A CA 1
ATOM 1429 C C . ASP A 1 187 ? -22.703 14.211 -9.031 1 96.94 187 ASP A C 1
ATOM 1431 O O . ASP A 1 187 ? -23.156 15.352 -8.953 1 96.94 187 ASP A O 1
ATOM 1435 N N . ARG A 1 188 ? -21.719 13.758 -8.25 1 96.81 188 ARG A N 1
ATOM 1436 C CA . ARG A 1 188 ? -21.203 14.609 -7.184 1 96.81 188 ARG A CA 1
ATOM 1437 C C . ARG A 1 188 ? -19.891 15.258 -7.598 1 96.81 188 ARG A C 1
ATOM 1439 O O . ARG A 1 188 ? -19.312 16.047 -6.848 1 96.81 188 ARG A O 1
ATOM 1446 N N . ARG A 1 189 ? -19.359 14.961 -8.758 1 96.56 189 ARG A N 1
ATOM 1447 C CA . ARG A 1 189 ? -18.047 15.422 -9.188 1 96.56 189 ARG A CA 1
ATOM 1448 C C . ARG A 1 189 ? -18.094 16.875 -9.648 1 96.56 189 ARG A C 1
ATOM 1450 O O . ARG A 1 189 ? -17.078 17.422 -10.07 1 96.56 189 ARG A O 1
ATOM 1457 N N . GLY A 1 190 ? -19.25 17.484 -9.516 1 95.75 190 GLY A N 1
ATOM 1458 C CA . GLY A 1 190 ? -19.391 18.922 -9.75 1 95.75 190 GLY A CA 1
ATOM 1459 C C . GLY A 1 190 ? -19.109 19.766 -8.523 1 95.75 190 GLY A C 1
ATOM 1460 O O . GLY A 1 190 ? -18.859 20.969 -8.633 1 95.75 190 GLY A O 1
ATOM 1461 N N . GLU A 1 191 ? -19.188 19.141 -7.359 1 97 191 GLU A N 1
ATOM 1462 C CA . GLU A 1 191 ? -18.859 19.828 -6.113 1 97 191 GLU A CA 1
ATOM 1463 C C . GLU A 1 191 ? -17.375 20.172 -6.039 1 97 191 GLU A C 1
ATOM 1465 O O . GLU A 1 191 ? -16.531 19.375 -6.457 1 97 191 GLU A O 1
ATOM 1470 N N . GLU A 1 192 ? -17.031 21.281 -5.559 1 97.56 192 GLU A N 1
ATOM 1471 C CA . GLU A 1 192 ? -15.703 21.891 -5.672 1 97.56 192 GLU A CA 1
ATOM 1472 C C . GLU A 1 192 ? -14.625 20.938 -5.172 1 97.56 192 GLU A C 1
ATOM 1474 O O . GLU A 1 192 ? -13.734 20.547 -5.93 1 97.56 192 GLU A O 1
ATOM 1479 N N . SER A 1 193 ? -14.695 20.516 -3.924 1 98.19 193 SER A N 1
ATOM 1480 C CA . SER A 1 193 ? -13.695 19.625 -3.361 1 98.19 193 SER A CA 1
ATOM 1481 C C . SER A 1 193 ? -13.695 18.281 -4.07 1 98.19 193 SER A C 1
ATOM 1483 O O . SER A 1 193 ? -12.633 17.734 -4.379 1 98.19 193 SER A O 1
ATOM 1485 N N . THR A 1 194 ? -14.906 17.734 -4.293 1 98.62 194 THR A N 1
ATOM 1486 C CA . THR A 1 194 ? -15.023 16.453 -4.977 1 98.62 194 THR A CA 1
ATOM 1487 C C . THR A 1 194 ? -14.375 16.516 -6.355 1 98.62 194 THR A C 1
ATOM 1489 O O . THR A 1 194 ? -13.656 15.586 -6.75 1 98.62 194 THR A O 1
ATOM 1492 N N . LYS A 1 195 ? -14.641 17.594 -7.059 1 98.62 195 LYS A N 1
ATOM 1493 C CA . LYS A 1 195 ? -14.055 17.797 -8.375 1 98.62 195 LYS A CA 1
ATOM 1494 C C . LYS A 1 195 ? -12.531 17.859 -8.305 1 98.62 195 LYS A C 1
ATOM 1496 O O . LYS A 1 195 ? -11.844 17.203 -9.094 1 98.62 195 LYS A O 1
ATOM 1501 N N . ALA A 1 196 ? -12.008 18.609 -7.398 1 98.75 196 ALA A N 1
ATOM 1502 C CA . ALA A 1 196 ? -10.562 18.766 -7.238 1 98.75 196 ALA A CA 1
ATOM 1503 C C . ALA A 1 196 ? -9.898 17.422 -6.941 1 98.75 196 ALA A C 1
ATOM 1505 O O . ALA A 1 196 ? -8.844 17.109 -7.496 1 98.75 196 ALA A O 1
ATOM 1506 N N . ILE A 1 197 ? -10.5 16.656 -6.105 1 98.88 197 ILE A N 1
ATOM 1507 C CA . ILE A 1 197 ? -9.953 15.367 -5.715 1 98.88 197 ILE A CA 1
ATOM 1508 C C . ILE A 1 197 ? -10.023 14.398 -6.891 1 98.88 197 ILE A C 1
ATOM 1510 O O . ILE A 1 197 ? -9.07 13.664 -7.16 1 98.88 197 ILE A O 1
ATOM 1514 N N . HIS A 1 198 ? -11.164 14.367 -7.574 1 98.81 198 HIS A N 1
ATOM 1515 C CA . HIS A 1 198 ? -11.297 13.523 -8.758 1 98.81 198 HIS A CA 1
ATOM 1516 C C . HIS A 1 198 ? -10.242 13.859 -9.805 1 98.81 198 HIS A C 1
ATOM 1518 O O . HIS A 1 198 ? -9.609 12.969 -10.367 1 98.81 198 HIS A O 1
ATOM 1524 N N . GLU A 1 199 ? -10.062 15.133 -10.07 1 98.69 199 GLU A N 1
ATOM 1525 C CA . GLU A 1 199 ? -9.07 15.578 -11.039 1 98.69 199 GLU A CA 1
ATOM 1526 C C . GLU A 1 199 ? -7.66 15.195 -10.609 1 98.69 199 GLU A C 1
ATOM 1528 O O . GLU A 1 199 ? -6.828 14.828 -11.438 1 98.69 199 GLU A O 1
ATOM 1533 N N . MET A 1 200 ? -7.367 15.305 -9.328 1 98.81 200 MET A N 1
ATOM 1534 C CA . MET A 1 200 ? -6.078 14.875 -8.789 1 98.81 200 MET A CA 1
ATOM 1535 C C . MET A 1 200 ? -5.883 13.375 -8.977 1 98.81 200 MET A C 1
ATOM 1537 O O . MET A 1 200 ? -4.812 12.93 -9.391 1 98.81 200 MET A O 1
ATOM 1541 N N . ASN A 1 201 ? -6.922 12.578 -8.68 1 98.88 201 ASN A N 1
ATOM 1542 C CA . ASN A 1 201 ? -6.832 11.141 -8.883 1 98.88 201 ASN A CA 1
ATOM 1543 C C . ASN A 1 201 ? -6.551 10.789 -10.344 1 98.88 201 ASN A C 1
ATOM 1545 O O . ASN A 1 201 ? -5.711 9.938 -10.625 1 98.88 201 ASN A O 1
ATOM 1549 N N . ASP A 1 202 ? -7.262 11.469 -11.227 1 98.75 202 ASP A N 1
ATOM 1550 C CA . ASP A 1 202 ? -7.031 11.281 -12.656 1 98.75 202 ASP A CA 1
ATOM 1551 C C . ASP A 1 202 ? -5.594 11.625 -13.031 1 98.75 202 ASP A C 1
ATOM 1553 O O . ASP A 1 202 ? -4.949 10.898 -13.789 1 98.75 202 ASP A O 1
ATOM 1557 N N . LYS A 1 203 ? -5.16 12.734 -12.555 1 98.88 203 LYS A N 1
ATOM 1558 C CA . LYS A 1 203 ? -3.809 13.203 -12.836 1 98.88 203 LYS A CA 1
ATOM 1559 C C . LYS A 1 203 ? -2.766 12.188 -12.367 1 98.88 203 LYS A C 1
ATOM 1561 O O . LYS A 1 203 ? -1.856 11.836 -13.125 1 98.88 203 LYS A O 1
ATOM 1566 N N . ILE A 1 204 ? -2.869 11.734 -11.148 1 98.94 204 ILE A N 1
ATOM 1567 C CA . ILE A 1 204 ? -1.903 10.789 -10.586 1 98.94 204 ILE A CA 1
ATOM 1568 C C . ILE A 1 204 ? -1.896 9.508 -11.406 1 98.94 204 ILE A C 1
ATOM 1570 O O . ILE A 1 204 ? -0.832 9 -11.766 1 98.94 204 ILE A O 1
ATOM 1574 N N . TYR A 1 205 ? -3.059 9.008 -11.695 1 98.81 205 TYR A N 1
ATOM 1575 C CA . TYR A 1 205 ? -3.199 7.758 -12.422 1 98.81 205 TYR A CA 1
ATOM 1576 C C . TYR A 1 205 ? -2.531 7.84 -13.789 1 98.81 205 TYR A C 1
ATOM 1578 O O . TYR A 1 205 ? -1.92 6.875 -14.25 1 98.81 205 TYR A O 1
ATOM 1586 N N . LYS A 1 206 ? -2.562 8.961 -14.406 1 98.44 206 LYS A N 1
ATOM 1587 C CA . LYS A 1 206 ? -2.096 9.117 -15.781 1 98.44 206 LYS A CA 1
ATOM 1588 C C . LYS A 1 206 ? -0.661 9.633 -15.82 1 98.44 206 LYS A C 1
ATOM 1590 O O . LYS A 1 206 ? -0.067 9.75 -16.891 1 98.44 206 LYS A O 1
ATOM 1595 N N . ASP A 1 207 ? -0.086 9.992 -14.703 1 98.75 207 ASP A N 1
ATOM 1596 C CA . ASP A 1 207 ? 1.224 10.633 -14.648 1 98.75 207 ASP A CA 1
ATOM 1597 C C . ASP A 1 207 ? 2.34 9.625 -14.914 1 98.75 207 ASP A C 1
ATOM 1599 O O . ASP A 1 207 ? 2.516 8.672 -14.156 1 98.75 207 ASP A O 1
ATOM 1603 N N . ASP A 1 208 ? 3.201 9.828 -15.891 1 97.81 208 ASP A N 1
ATOM 1604 C CA . ASP A 1 208 ? 4.258 8.891 -16.266 1 97.81 208 ASP A CA 1
ATOM 1605 C C . ASP A 1 208 ? 5.477 9.047 -15.359 1 97.81 208 ASP A C 1
ATOM 1607 O O . ASP A 1 208 ? 6.402 8.227 -15.414 1 97.81 208 ASP A O 1
ATOM 1611 N N . ARG A 1 209 ? 5.438 10.055 -14.469 1 98.56 209 ARG A N 1
ATOM 1612 C CA . ARG A 1 209 ? 6.551 10.258 -13.555 1 98.56 209 ARG A CA 1
ATOM 1613 C C . ARG A 1 209 ? 6.465 9.305 -12.367 1 98.56 209 ARG A C 1
ATOM 1615 O O . ARG A 1 209 ? 7.438 9.133 -11.625 1 98.56 209 ARG A O 1
ATOM 1622 N N . THR A 1 210 ? 5.254 8.648 -12.156 1 98.75 210 THR A N 1
ATOM 1623 C CA . THR A 1 210 ? 5.055 7.832 -10.961 1 98.75 210 THR A CA 1
ATOM 1624 C C . THR A 1 210 ? 4.367 6.516 -11.32 1 98.75 210 THR A C 1
ATOM 1626 O O . THR A 1 210 ? 3.799 6.379 -12.398 1 98.75 210 THR A O 1
ATOM 1629 N N . TYR A 1 211 ? 4.539 5.453 -10.508 1 98.5 211 TYR A N 1
ATOM 1630 C CA . TYR A 1 211 ? 3.621 4.328 -10.367 1 98.5 211 TYR A CA 1
ATOM 1631 C C . TYR A 1 211 ? 2.607 4.586 -9.258 1 98.5 211 TYR A C 1
ATOM 1633 O O . TYR A 1 211 ? 2.961 5.094 -8.188 1 98.5 211 TYR A O 1
ATOM 1641 N N . SER A 1 212 ? 1.337 4.254 -9.523 1 98.69 212 SER A N 1
ATOM 1642 C CA . SER A 1 212 ? 0.405 4.68 -8.484 1 98.69 212 SER A CA 1
ATOM 1643 C C . SER A 1 212 ? -0.672 3.631 -8.234 1 98.69 212 SER A C 1
ATOM 1645 O O . SER A 1 212 ? -0.812 2.684 -9.016 1 98.69 212 SER A O 1
ATOM 1647 N N . ALA A 1 213 ? -1.378 3.727 -7.098 1 98.88 213 ALA A N 1
ATOM 1648 C CA . ALA A 1 213 ? -2.531 2.928 -6.695 1 98.88 213 ALA A CA 1
ATOM 1649 C C . ALA A 1 213 ? -3.457 3.727 -5.781 1 98.88 213 ALA A C 1
ATOM 1651 O O . ALA A 1 213 ? -2.996 4.406 -4.859 1 98.88 213 ALA A O 1
ATOM 1652 N N . LEU A 1 214 ? -4.707 3.705 -6.098 1 98.88 214 LEU A N 1
ATOM 1653 C CA . LEU A 1 214 ? -5.723 4.297 -5.234 1 98.88 214 LEU A CA 1
ATOM 1654 C C . LEU A 1 214 ? -6.34 3.246 -4.32 1 98.88 214 LEU A C 1
ATOM 1656 O O . LEU A 1 214 ? -6.996 2.314 -4.793 1 98.88 214 LEU A O 1
ATOM 1660 N N . LEU A 1 215 ? -6.191 3.418 -2.996 1 98.69 215 LEU A N 1
ATOM 1661 C CA . LEU A 1 215 ? -6.59 2.42 -2.012 1 98.69 215 LEU A CA 1
ATOM 1662 C C . LEU A 1 215 ? -7.805 2.893 -1.218 1 98.69 215 LEU A C 1
ATOM 1664 O O . LEU A 1 215 ? -7.891 4.066 -0.85 1 98.69 215 LEU A O 1
ATOM 1668 N N . ASN A 1 216 ? -8.773 1.962 -1.012 1 97.06 216 ASN A N 1
ATOM 1669 C CA . ASN A 1 216 ? -9.812 2.205 -0.016 1 97.06 216 ASN A CA 1
ATOM 1670 C C . ASN A 1 216 ? -9.281 2.039 1.404 1 97.06 216 ASN A C 1
ATOM 1672 O O . ASN A 1 216 ? -9.594 1.056 2.078 1 97.06 216 ASN A O 1
ATOM 1676 N N . LEU A 1 217 ? -8.445 2.912 1.823 1 97.69 217 LEU A N 1
ATOM 1677 C CA . LEU A 1 217 ? -7.773 3.029 3.113 1 97.69 217 LEU A CA 1
ATOM 1678 C C . LEU A 1 217 ? -8.078 4.379 3.762 1 97.69 217 LEU A C 1
ATOM 1680 O O . LEU A 1 217 ? -7.711 5.426 3.223 1 97.69 217 LEU A O 1
ATOM 1684 N N . GLY A 1 218 ? -8.727 4.348 4.957 1 96.75 218 GLY A N 1
ATOM 1685 C CA . GLY A 1 218 ? -9.227 5.586 5.535 1 96.75 218 GLY A CA 1
ATOM 1686 C C . GLY A 1 218 ? -10.32 6.234 4.707 1 96.75 218 GLY A C 1
ATOM 1687 O O . GLY A 1 218 ? -11.32 5.594 4.383 1 96.75 218 GLY A O 1
ATOM 1688 N N . ASP A 1 219 ? -10.164 7.492 4.344 1 97.12 219 ASP A N 1
ATOM 1689 C CA . ASP A 1 219 ? -11.062 8.211 3.445 1 97.12 219 ASP A CA 1
ATOM 1690 C C . ASP A 1 219 ? -10.539 8.188 2.01 1 97.12 219 ASP A C 1
ATOM 1692 O O . ASP A 1 219 ? -10.742 9.133 1.253 1 97.12 219 ASP A O 1
ATOM 1696 N N . GLY A 1 220 ? -9.781 7.105 1.716 1 98.25 220 GLY A N 1
ATOM 1697 C CA . GLY A 1 220 ? -9.078 7 0.45 1 98.25 220 GLY A CA 1
ATOM 1698 C C . GLY A 1 220 ? -7.652 7.52 0.52 1 98.25 220 GLY A C 1
ATOM 1699 O O . GLY A 1 220 ? -7.398 8.578 1.089 1 98.25 220 GLY A O 1
ATOM 1700 N N . THR A 1 221 ? -6.738 6.719 0.067 1 98.88 221 THR A N 1
ATOM 1701 C CA . THR A 1 221 ? -5.34 7.121 0.006 1 98.88 221 THR A CA 1
ATOM 1702 C C . THR A 1 221 ? -4.742 6.801 -1.363 1 98.88 221 THR A C 1
ATOM 1704 O O . THR A 1 221 ? -4.672 5.637 -1.759 1 98.88 221 THR A O 1
ATOM 1707 N N . HIS A 1 222 ? -4.387 7.809 -2.102 1 98.94 222 HIS A N 1
ATOM 1708 C CA . HIS A 1 222 ? -3.705 7.609 -3.373 1 98.94 222 HIS A CA 1
ATOM 1709 C C . HIS A 1 222 ? -2.191 7.59 -3.189 1 98.94 222 HIS A C 1
ATOM 1711 O O . HIS A 1 222 ? -1.599 8.594 -2.787 1 98.94 222 HIS A O 1
ATOM 1717 N N . VAL A 1 223 ? -1.604 6.441 -3.414 1 98.88 223 VAL A N 1
ATOM 1718 C CA . VAL A 1 223 ? -0.168 6.238 -3.25 1 98.88 223 VAL A CA 1
ATOM 1719 C C . VAL A 1 223 ? 0.531 6.387 -4.602 1 98.88 223 VAL A C 1
ATOM 1721 O O . VAL A 1 223 ? 0.083 5.828 -5.602 1 98.88 223 VAL A O 1
ATOM 1724 N N . ALA A 1 224 ? 1.59 7.164 -4.668 1 98.81 224 ALA A N 1
ATOM 1725 C CA . ALA A 1 224 ? 2.385 7.336 -5.883 1 98.81 224 ALA A CA 1
ATOM 1726 C C . ALA A 1 224 ? 3.871 7.145 -5.598 1 98.81 224 ALA A C 1
ATOM 1728 O O . ALA A 1 224 ? 4.422 7.781 -4.695 1 98.81 224 ALA A O 1
ATOM 1729 N N . PHE A 1 225 ? 4.527 6.266 -6.312 1 98.31 225 PHE A N 1
ATOM 1730 C CA . PHE A 1 225 ? 5.961 6.012 -6.246 1 98.31 225 PHE A CA 1
ATOM 1731 C C . PHE A 1 225 ? 6.695 6.746 -7.359 1 98.31 225 PHE A C 1
ATOM 1733 O O . PHE A 1 225 ? 6.426 6.52 -8.539 1 98.31 225 PHE A O 1
ATOM 1740 N N . LYS A 1 226 ? 7.59 7.57 -6.969 1 98.44 226 LYS A N 1
ATOM 1741 C CA . LYS A 1 226 ? 8.336 8.32 -7.977 1 98.44 226 LYS A CA 1
ATOM 1742 C C . LYS A 1 226 ? 9.281 7.406 -8.75 1 98.44 226 LYS A C 1
ATOM 1744 O O . LYS A 1 226 ? 10.008 6.609 -8.156 1 98.44 226 LYS A O 1
ATOM 1749 N N . LYS A 1 227 ? 9.273 7.512 -10.086 1 97.25 227 LYS A N 1
ATOM 1750 C CA . LYS A 1 227 ? 10.141 6.746 -10.977 1 97.25 227 LYS A CA 1
ATOM 1751 C C . LYS A 1 227 ? 11.555 7.316 -11.008 1 97.25 227 LYS A C 1
ATOM 1753 O O . LYS A 1 227 ? 11.742 8.531 -10.883 1 97.25 227 LYS A O 1
ATOM 1758 N N . MET B 1 1 ? -22.109 -3.957 5.762 1 86.56 1 MET B N 1
ATOM 1759 C CA . MET B 1 1 ? -20.703 -4.32 5.672 1 86.56 1 MET B CA 1
ATOM 1760 C C . MET B 1 1 ? -20.141 -3.988 4.293 1 86.56 1 MET B C 1
ATOM 1762 O O . MET B 1 1 ? -20.781 -4.254 3.277 1 86.56 1 MET B O 1
ATOM 1766 N N . SER B 1 2 ? -19.047 -3.371 4.309 1 91.12 2 SER B N 1
ATOM 1767 C CA . SER B 1 2 ? -18.375 -3.049 3.053 1 91.12 2 SER B CA 1
ATOM 1768 C C . SER B 1 2 ? -18.172 -4.297 2.199 1 91.12 2 SER B C 1
ATOM 1770 O O . SER B 1 2 ? -17.938 -5.383 2.727 1 91.12 2 SER B O 1
ATOM 1772 N N . VAL B 1 3 ? -18.25 -4.07 0.917 1 91.94 3 VAL B N 1
ATOM 1773 C CA . VAL B 1 3 ? -18.047 -5.152 -0.038 1 91.94 3 VAL B CA 1
ATOM 1774 C C . VAL B 1 3 ? -16.547 -5.453 -0.152 1 91.94 3 VAL B C 1
ATOM 1776 O O . VAL B 1 3 ? -15.727 -4.535 -0.256 1 91.94 3 VAL B O 1
ATOM 1779 N N . VAL B 1 4 ? -16.219 -6.715 0.002 1 93.5 4 VAL B N 1
ATOM 1780 C CA . VAL B 1 4 ? -14.867 -7.207 -0.263 1 93.5 4 VAL B CA 1
ATOM 1781 C C . VAL B 1 4 ? -14.875 -8.086 -1.513 1 93.5 4 VAL B C 1
ATOM 1783 O O . VAL B 1 4 ? -15.5 -9.148 -1.526 1 93.5 4 VAL B O 1
ATOM 1786 N N . ALA B 1 5 ? -14.266 -7.637 -2.555 1 92.06 5 ALA B N 1
ATOM 1787 C CA . ALA B 1 5 ? -14.305 -8.375 -3.816 1 92.06 5 ALA B CA 1
ATOM 1788 C C . ALA B 1 5 ? -13.195 -7.914 -4.758 1 92.06 5 ALA B C 1
ATOM 1790 O O . ALA B 1 5 ? -12.75 -6.766 -4.688 1 92.06 5 ALA B O 1
ATOM 1791 N N . LYS B 1 6 ? -12.75 -8.875 -5.559 1 92.94 6 LYS B N 1
ATOM 1792 C CA . LYS B 1 6 ? -11.906 -8.516 -6.691 1 92.94 6 LYS B CA 1
ATOM 1793 C C . LYS B 1 6 ? -12.672 -7.664 -7.699 1 92.94 6 LYS B C 1
ATOM 1795 O O . LYS B 1 6 ? -13.883 -7.828 -7.859 1 92.94 6 LYS B O 1
ATOM 1800 N N . SER B 1 7 ? -11.945 -6.84 -8.398 1 90.56 7 SER B N 1
ATOM 1801 C CA . SER B 1 7 ? -12.602 -5.855 -9.25 1 90.56 7 SER B CA 1
ATOM 1802 C C . SER B 1 7 ? -13.344 -6.531 -10.398 1 90.56 7 SER B C 1
ATOM 1804 O O . SER B 1 7 ? -14.352 -6.012 -10.883 1 90.56 7 SER B O 1
ATOM 1806 N N . TYR B 1 8 ? -12.812 -7.641 -10.859 1 87.44 8 TYR B N 1
ATOM 1807 C CA . TYR B 1 8 ? -13.414 -8.266 -12.031 1 87.44 8 TYR B CA 1
ATOM 1808 C C . TYR B 1 8 ? -14.625 -9.109 -11.641 1 87.44 8 TYR B C 1
ATOM 1810 O O . TYR B 1 8 ? -15.312 -9.664 -12.508 1 87.44 8 TYR B O 1
ATOM 1818 N N . GLN B 1 9 ? -14.789 -9.18 -10.375 1 83.38 9 GLN B N 1
ATOM 1819 C CA . GLN B 1 9 ? -15.969 -9.906 -9.922 1 83.38 9 GLN B CA 1
ATOM 1820 C C . GLN B 1 9 ? -17.219 -9.031 -9.977 1 83.38 9 GLN B C 1
ATOM 1822 O O . GLN B 1 9 ? -17.125 -7.809 -9.844 1 83.38 9 GLN B O 1
ATOM 1827 N N . LYS B 1 10 ? -18.156 -9.219 -10.875 1 63.19 10 LYS B N 1
ATOM 1828 C CA . LYS B 1 10 ? -19.375 -8.516 -11.281 1 63.19 10 LYS B CA 1
ATOM 1829 C C . LYS B 1 10 ? -19.953 -7.695 -10.133 1 63.19 10 LYS B C 1
ATOM 1831 O O . LYS B 1 10 ? -21.078 -7.203 -10.211 1 63.19 10 LYS B O 1
ATOM 1836 N N . SER B 1 11 ? -18.969 -7.234 -9.102 1 63.91 11 SER B N 1
ATOM 1837 C CA . SER B 1 11 ? -19.688 -6.449 -8.117 1 63.91 11 SER B CA 1
ATOM 1838 C C . SER B 1 11 ? -19.828 -4.992 -8.547 1 63.91 11 SER B C 1
ATOM 1840 O O . SER B 1 11 ? -18.891 -4.43 -9.141 1 63.91 11 SER B O 1
ATOM 1842 N N . ALA B 1 12 ? -21.109 -4.516 -8.586 1 69.44 12 ALA B N 1
ATOM 1843 C CA . ALA B 1 12 ? -21.625 -3.178 -8.859 1 69.44 12 ALA B CA 1
ATOM 1844 C C . ALA B 1 12 ? -21.219 -2.191 -7.773 1 69.44 12 ALA B C 1
ATOM 1846 O O . ALA B 1 12 ? -21.922 -1.209 -7.52 1 69.44 12 ALA B O 1
ATOM 1847 N N . ASP B 1 13 ? -20 -2.598 -7.09 1 93.94 13 ASP B N 1
ATOM 1848 C CA . ASP B 1 13 ? -19.703 -1.635 -6.031 1 93.94 13 ASP B CA 1
ATOM 1849 C C . ASP B 1 13 ? -18.922 -0.444 -6.57 1 93.94 13 ASP B C 1
ATOM 1851 O O . ASP B 1 13 ? -17.781 -0.599 -7.023 1 93.94 13 ASP B O 1
ATOM 1855 N N . PRO B 1 14 ? -19.422 0.685 -6.531 1 95.62 14 PRO B N 1
ATOM 1856 C CA . PRO B 1 14 ? -18.812 1.86 -7.164 1 95.62 14 PRO B CA 1
ATOM 1857 C C . PRO B 1 14 ? -17.438 2.193 -6.586 1 95.62 14 PRO B C 1
ATOM 1859 O O . PRO B 1 14 ? -16.578 2.719 -7.301 1 95.62 14 PRO B O 1
ATOM 1862 N N . VAL B 1 15 ? -17.156 1.92 -5.305 1 96.94 15 VAL B N 1
ATOM 1863 C CA . VAL B 1 15 ? -15.867 2.211 -4.695 1 96.94 15 VAL B CA 1
ATOM 1864 C C . VAL B 1 15 ? -14.805 1.266 -5.25 1 96.94 15 VAL B C 1
ATOM 1866 O O . VAL B 1 15 ? -13.703 1.695 -5.602 1 96.94 15 VAL B O 1
ATOM 1869 N N . ILE B 1 16 ? -15.125 -0.058 -5.383 1 96.88 16 ILE B N 1
ATOM 1870 C CA . ILE B 1 16 ? -14.211 -1.038 -5.953 1 96.88 16 ILE B CA 1
ATOM 1871 C C . ILE B 1 16 ? -13.906 -0.674 -7.406 1 96.88 16 ILE B C 1
ATOM 1873 O O . ILE B 1 16 ? -12.75 -0.692 -7.828 1 96.88 16 ILE B O 1
ATOM 1877 N N . ALA B 1 17 ? -14.953 -0.333 -8.102 1 96.62 17 ALA B N 1
ATOM 1878 C CA . ALA B 1 17 ? -14.789 0.038 -9.5 1 96.62 17 ALA B CA 1
ATOM 1879 C C . ALA B 1 17 ? -13.891 1.264 -9.641 1 96.62 17 ALA B C 1
ATOM 1881 O O . ALA B 1 17 ? -12.938 1.259 -10.422 1 96.62 17 ALA B O 1
ATOM 1882 N N . TYR B 1 18 ? -14.148 2.338 -8.898 1 97.62 18 TYR B N 1
ATOM 1883 C CA . TYR B 1 18 ? -13.398 3.588 -8.992 1 97.62 18 TYR B CA 1
ATOM 1884 C C . TYR B 1 18 ? -11.938 3.377 -8.617 1 97.62 18 TYR B C 1
ATOM 1886 O O . TYR B 1 18 ? -11.039 3.852 -9.312 1 97.62 18 TYR B O 1
ATOM 1894 N N . THR B 1 19 ? -11.641 2.672 -7.516 1 98.06 19 THR B N 1
ATOM 1895 C CA . THR B 1 19 ? -10.273 2.449 -7.07 1 98.06 19 THR B CA 1
ATOM 1896 C C . THR B 1 19 ? -9.508 1.599 -8.078 1 98.06 19 THR B C 1
ATOM 1898 O O . THR B 1 19 ? -8.352 1.89 -8.398 1 98.06 19 THR B O 1
ATOM 1901 N N . SER B 1 20 ? -10.172 0.544 -8.594 1 97.44 20 SER B N 1
ATOM 1902 C CA . SER B 1 20 ? -9.516 -0.315 -9.57 1 97.44 20 SER B CA 1
ATOM 1903 C C . SER B 1 20 ? -9.188 0.453 -10.852 1 97.44 20 SER B C 1
ATOM 1905 O O . SER B 1 20 ? -8.094 0.306 -11.406 1 97.44 20 SER B O 1
ATOM 1907 N N . GLU B 1 21 ? -10.078 1.274 -11.297 1 97.12 21 GLU B N 1
ATOM 1908 C CA . GLU B 1 21 ? -9.906 2.051 -12.516 1 97.12 21 GLU B CA 1
ATOM 1909 C C . GLU B 1 21 ? -8.758 3.049 -12.383 1 97.12 21 GLU B C 1
ATOM 1911 O O . GLU B 1 21 ? -8.094 3.381 -13.367 1 97.12 21 GLU B O 1
ATOM 1916 N N . HIS B 1 22 ? -8.523 3.518 -11.172 1 98.5 22 HIS B N 1
ATOM 1917 C CA . HIS B 1 22 ? -7.469 4.496 -10.93 1 98.5 22 HIS B CA 1
ATOM 1918 C C . HIS B 1 22 ? -6.207 3.822 -10.398 1 98.5 22 HIS B C 1
ATOM 1920 O O . HIS B 1 22 ? -5.359 4.48 -9.797 1 98.5 22 HIS B O 1
ATOM 1926 N N . THR B 1 23 ? -6.043 2.539 -10.531 1 98.56 23 THR B N 1
ATOM 1927 C CA . THR B 1 23 ? -4.867 1.796 -10.094 1 98.56 23 THR B CA 1
ATOM 1928 C C . THR B 1 23 ? -4.312 0.936 -11.227 1 98.56 23 THR B C 1
ATOM 1930 O O . THR B 1 23 ? -3.109 0.95 -11.492 1 98.56 23 THR B O 1
ATOM 1933 N N . THR B 1 24 ? -5.227 0.239 -11.938 1 98.44 24 THR B N 1
ATOM 1934 C CA . THR B 1 24 ? -4.848 -0.879 -12.797 1 98.44 24 THR B CA 1
ATOM 1935 C C . THR B 1 24 ? -4.191 -0.379 -14.078 1 98.44 24 THR B C 1
ATOM 1937 O O . THR B 1 24 ? -4.766 0.443 -14.797 1 98.44 24 THR B O 1
ATOM 1940 N N . VAL B 1 25 ? -3.041 -0.777 -14.32 1 98.06 25 VAL B N 1
ATOM 1941 C CA . VAL B 1 25 ? -2.311 -0.635 -15.57 1 98.06 25 VAL B CA 1
ATOM 1942 C C . VAL B 1 25 ? -1.836 -2.004 -16.047 1 98.06 25 VAL B C 1
ATOM 1944 O O . VAL B 1 25 ? -1.107 -2.699 -15.344 1 98.06 25 VAL B O 1
ATOM 1947 N N . GLN B 1 26 ? -2.232 -2.414 -17.219 1 98.19 26 GLN B N 1
ATOM 1948 C CA . GLN B 1 26 ? -1.871 -3.73 -17.719 1 98.19 26 GLN B CA 1
ATOM 1949 C C . GLN B 1 26 ? -1.28 -3.629 -19.125 1 98.19 26 GLN B C 1
ATOM 1951 O O . GLN B 1 26 ? -1.746 -2.836 -19.953 1 98.19 26 GLN B O 1
ATOM 1956 N N . SER B 1 27 ? -0.244 -4.371 -19.359 1 98.06 27 SER B N 1
ATOM 1957 C CA . SER B 1 27 ? 0.265 -4.57 -20.719 1 98.06 27 SER B CA 1
ATOM 1958 C C . SER B 1 27 ? -0.698 -5.402 -21.547 1 98.06 27 SER B C 1
ATOM 1960 O O . SER B 1 27 ? -1.593 -6.059 -21.016 1 98.06 27 SER B O 1
ATOM 1962 N N . PRO B 1 28 ? -0.486 -5.387 -22.812 1 98.06 28 PRO B N 1
ATOM 1963 C CA . PRO B 1 28 ? -1.314 -6.238 -23.672 1 98.06 28 PRO B CA 1
ATOM 1964 C C . PRO B 1 28 ? -1.238 -7.711 -23.297 1 98.06 28 PRO B C 1
ATOM 1966 O O . PRO B 1 28 ? -2.246 -8.422 -23.344 1 98.06 28 PRO B O 1
ATOM 1969 N N . LEU B 1 29 ? -0.057 -8.188 -22.875 1 98.44 29 LEU B N 1
ATOM 1970 C CA . LEU B 1 29 ? 0.113 -9.578 -22.469 1 98.44 29 LEU B CA 1
ATOM 1971 C C . LEU B 1 29 ? -0.721 -9.883 -21.234 1 98.44 29 LEU B C 1
ATOM 1973 O O . LEU B 1 29 ? -1.337 -10.953 -21.141 1 98.44 29 LEU B O 1
ATOM 1977 N N . GLN B 1 30 ? -0.704 -8.984 -20.281 1 98.69 30 GLN B N 1
ATOM 1978 C CA . GLN B 1 30 ? -1.478 -9.172 -19.062 1 98.69 30 GLN B CA 1
ATOM 1979 C C . GLN B 1 30 ? -2.975 -9.203 -19.359 1 98.69 30 GLN B C 1
ATOM 1981 O O . GLN B 1 30 ? -3.703 -10.031 -18.797 1 98.69 30 GLN B O 1
ATOM 1986 N N . VAL B 1 31 ? -3.453 -8.32 -20.219 1 98.5 31 VAL B N 1
ATOM 1987 C CA . VAL B 1 31 ? -4.859 -8.266 -20.609 1 98.5 31 VAL B CA 1
ATOM 1988 C C . VAL B 1 31 ? -5.262 -9.578 -21.281 1 98.5 31 VAL B C 1
ATOM 1990 O O . VAL B 1 31 ? -6.309 -10.141 -20.984 1 98.5 31 VAL B O 1
ATOM 1993 N N . GLU B 1 32 ? -4.41 -9.977 -22.203 1 98.69 32 GLU B N 1
ATOM 1994 C CA . GLU B 1 32 ? -4.695 -11.203 -22.938 1 98.69 32 GLU B CA 1
ATOM 1995 C C . GLU B 1 32 ? -4.781 -12.406 -22 1 98.69 32 GLU B C 1
ATOM 1997 O O . GLU B 1 32 ? -5.711 -13.203 -22.078 1 98.69 32 GLU B O 1
ATOM 2002 N N . LEU B 1 33 ? -3.809 -12.562 -21.094 1 98.62 33 LEU B N 1
ATOM 2003 C CA . LEU B 1 33 ? -3.803 -13.703 -20.188 1 98.62 33 LEU B CA 1
ATOM 2004 C C . LEU B 1 33 ? -5.012 -13.664 -19.25 1 98.62 33 LEU B C 1
ATOM 2006 O O . LEU B 1 33 ? -5.609 -14.695 -18.953 1 98.62 33 LEU B O 1
ATOM 2010 N N . GLN B 1 34 ? -5.34 -12.484 -18.75 1 97.94 34 GLN B N 1
ATOM 2011 C CA . GLN B 1 34 ? -6.523 -12.344 -17.906 1 97.94 34 GLN B CA 1
ATOM 2012 C C . GLN B 1 34 ? -7.777 -12.812 -18.641 1 97.94 34 GLN B C 1
ATOM 2014 O O . GLN B 1 34 ? -8.602 -13.539 -18.078 1 97.94 34 GLN B O 1
ATOM 2019 N N . LYS B 1 35 ? -7.941 -12.367 -19.859 1 97.44 35 LYS B N 1
ATOM 2020 C CA . LYS B 1 35 ? -9.094 -12.758 -20.672 1 97.44 35 LYS B CA 1
ATOM 2021 C C . LYS B 1 35 ? -9.141 -14.266 -20.891 1 97.44 35 LYS B C 1
ATOM 2023 O O . LYS B 1 35 ? -10.188 -14.891 -20.734 1 97.44 35 LYS B O 1
ATOM 2028 N N . GLU B 1 36 ? -7.973 -14.828 -21.234 1 97.56 36 GLU B N 1
ATOM 2029 C CA . GLU B 1 36 ? -7.871 -16.266 -21.453 1 97.56 36 GLU B CA 1
ATOM 2030 C C . GLU B 1 36 ? -8.227 -17.031 -20.172 1 97.56 36 GLU B C 1
ATOM 2032 O O . GLU B 1 36 ? -8.945 -18.031 -20.234 1 97.56 36 GLU B O 1
ATOM 2037 N N . THR B 1 37 ? -7.695 -16.578 -19.062 1 97.81 37 THR B N 1
ATOM 2038 C CA . THR B 1 37 ? -7.938 -17.234 -17.781 1 97.81 37 THR B CA 1
ATOM 2039 C C . THR B 1 37 ? -9.414 -17.188 -17.422 1 97.81 37 THR B C 1
ATOM 2041 O O . THR B 1 37 ? -10.016 -18.219 -17.109 1 97.81 37 THR B O 1
ATOM 2044 N N . LEU B 1 38 ? -10.062 -16.016 -17.5 1 95.81 38 LEU B N 1
ATOM 2045 C CA . LEU B 1 38 ? -11.445 -15.812 -17.062 1 95.81 38 LEU B CA 1
ATOM 2046 C C . LEU B 1 38 ? -12.414 -16.562 -17.969 1 95.81 38 LEU B C 1
ATOM 2048 O O . LEU B 1 38 ? -13.445 -17.047 -17.516 1 95.81 38 LEU B O 1
ATOM 2052 N N . SER B 1 39 ? -12.062 -16.734 -19.219 1 96.06 39 SER B N 1
ATOM 2053 C CA . SER B 1 39 ? -12.984 -17.312 -20.188 1 96.06 39 SER B CA 1
ATOM 2054 C C . SER B 1 39 ? -12.828 -18.828 -20.25 1 96.06 39 SER B C 1
ATOM 2056 O O . SER B 1 39 ? -13.797 -19.547 -20.531 1 96.06 39 SER B O 1
ATOM 2058 N N . LYS B 1 40 ? -11.625 -19.359 -19.984 1 96.25 40 LYS B N 1
ATOM 2059 C CA . LYS B 1 40 ? -11.398 -20.75 -20.391 1 96.25 40 LYS B CA 1
ATOM 2060 C C . LYS B 1 40 ? -10.883 -21.594 -19.219 1 96.25 40 LYS B C 1
ATOM 2062 O O . LYS B 1 40 ? -11.031 -22.812 -19.219 1 96.25 40 LYS B O 1
ATOM 2067 N N . ALA B 1 41 ? -10.148 -20.969 -18.344 1 95.62 41 ALA B N 1
ATOM 2068 C CA . ALA B 1 41 ? -9.5 -21.75 -17.297 1 95.62 41 ALA B CA 1
ATOM 2069 C C . ALA B 1 41 ? -10.523 -22.234 -16.266 1 95.62 41 ALA B C 1
ATOM 2071 O O . ALA B 1 41 ? -11.523 -21.562 -16.016 1 95.62 41 ALA B O 1
ATOM 2072 N N . PRO B 1 42 ? -10.312 -23.406 -15.727 1 93.12 42 PRO B N 1
ATOM 2073 C CA . PRO B 1 42 ? -11.133 -23.812 -14.586 1 93.12 42 PRO B CA 1
ATOM 2074 C C . PRO B 1 42 ? -10.875 -22.969 -13.336 1 93.12 42 PRO B C 1
ATOM 2076 O O . PRO B 1 42 ? -9.789 -22.406 -13.18 1 93.12 42 PRO B O 1
ATOM 2079 N N . PHE B 1 43 ? -11.828 -22.75 -12.477 1 89.44 43 PHE B N 1
ATOM 2080 C CA . PHE B 1 43 ? -11.664 -22.031 -11.227 1 89.44 43 PHE B CA 1
ATOM 2081 C C . PHE B 1 43 ? -11.133 -20.625 -11.477 1 89.44 43 PHE B C 1
ATOM 2083 O O . PHE B 1 43 ? -10.18 -20.188 -10.828 1 89.44 43 PHE B O 1
ATOM 2090 N N . ALA B 1 44 ? -11.609 -19.938 -12.461 1 85.56 44 ALA B N 1
ATOM 2091 C CA . ALA B 1 44 ? -11.164 -18.625 -12.898 1 85.56 44 ALA B CA 1
ATOM 2092 C C . ALA B 1 44 ? -11.133 -17.641 -11.734 1 85.56 44 ALA B C 1
ATOM 2094 O O . ALA B 1 44 ? -10.422 -16.625 -11.781 1 85.56 44 ALA B O 1
ATOM 2095 N N . GLY B 1 45 ? -11.852 -17.984 -10.664 1 85.44 45 GLY B N 1
ATOM 2096 C CA . GLY B 1 45 ? -11.883 -17.156 -9.469 1 85.44 45 GLY B CA 1
ATOM 2097 C C . GLY B 1 45 ? -10.547 -17.094 -8.758 1 85.44 45 GLY B C 1
ATOM 2098 O O . GLY B 1 45 ? -10.328 -16.219 -7.91 1 85.44 45 GLY B O 1
ATOM 2099 N N . ALA B 1 46 ? -9.648 -17.969 -9.117 1 87.12 46 ALA B N 1
ATOM 2100 C CA . ALA B 1 46 ? -8.32 -18 -8.516 1 87.12 46 ALA B CA 1
ATOM 2101 C C . ALA B 1 46 ? -7.418 -16.922 -9.133 1 87.12 46 ALA B C 1
ATOM 2103 O O . ALA B 1 46 ? -6.324 -16.672 -8.633 1 87.12 46 ALA B O 1
ATOM 2104 N N . LEU B 1 47 ? -7.863 -16.281 -10.172 1 93.81 47 LEU B N 1
ATOM 2105 C CA . LEU B 1 47 ? -7.105 -15.219 -10.82 1 93.81 47 LEU B CA 1
ATOM 2106 C C . LEU B 1 47 ? -6.926 -14.031 -9.883 1 93.81 47 LEU B C 1
ATOM 2108 O O . LEU B 1 47 ? -7.887 -13.578 -9.258 1 93.81 47 LEU B O 1
ATOM 2112 N N . GLY B 1 48 ? -5.66 -13.602 -9.734 1 95.75 48 GLY B N 1
ATOM 2113 C CA . GLY B 1 48 ? -5.402 -12.398 -8.953 1 95.75 48 GLY B CA 1
ATOM 2114 C C . GLY B 1 48 ? -6.09 -11.172 -9.516 1 95.75 48 GLY B C 1
ATOM 2115 O O . GLY B 1 48 ? -6.176 -11 -10.734 1 95.75 48 GLY B O 1
ATOM 2116 N N . ALA B 1 49 ? -6.566 -10.328 -8.633 1 97.19 49 ALA B N 1
ATOM 2117 C CA . ALA B 1 49 ? -7.18 -9.07 -9.055 1 97.19 49 ALA B CA 1
ATOM 2118 C C . ALA B 1 49 ? -6.152 -8.156 -9.719 1 97.19 49 ALA B C 1
ATOM 2120 O O . ALA B 1 49 ? -5.039 -7.992 -9.219 1 97.19 49 ALA B O 1
ATOM 2121 N N . PRO B 1 50 ? -6.504 -7.551 -10.844 1 97.56 50 PRO B N 1
ATOM 2122 C CA . PRO B 1 50 ? -5.523 -6.723 -11.555 1 97.56 50 PRO B CA 1
ATOM 2123 C C . PRO B 1 50 ? -5.035 -5.543 -10.711 1 97.56 50 PRO B C 1
ATOM 2125 O O . PRO B 1 50 ? -3.887 -5.113 -10.852 1 97.56 50 PRO B O 1
ATOM 2128 N N . GLU B 1 51 ? -5.879 -4.945 -9.844 1 98.06 51 GLU B N 1
ATOM 2129 C CA . GLU B 1 51 ? -5.453 -3.84 -8.992 1 98.06 51 GLU B CA 1
ATOM 2130 C C . GLU B 1 51 ? -4.434 -4.301 -7.961 1 98.06 51 GLU B C 1
ATOM 2132 O O . GLU B 1 51 ? -3.533 -3.545 -7.586 1 98.06 51 GLU B O 1
ATOM 2137 N N . VAL B 1 52 ? -4.566 -5.566 -7.453 1 98.69 52 VAL B N 1
ATOM 2138 C CA . VAL B 1 52 ? -3.584 -6.125 -6.531 1 98.69 52 VAL B CA 1
ATOM 2139 C C . VAL B 1 52 ? -2.26 -6.352 -7.258 1 98.69 52 VAL B C 1
ATOM 2141 O O . VAL B 1 52 ? -1.196 -5.98 -6.754 1 98.69 52 VAL B O 1
ATOM 2144 N N . LEU B 1 53 ? -2.367 -6.93 -8.445 1 98.75 53 LEU B N 1
ATOM 2145 C CA . LEU B 1 53 ? -1.181 -7.223 -9.242 1 98.75 53 LEU B CA 1
ATOM 2146 C C . LEU B 1 53 ? -0.457 -5.938 -9.633 1 98.75 53 LEU B C 1
ATOM 2148 O O . LEU B 1 53 ? 0.771 -5.863 -9.555 1 98.75 53 LEU B O 1
ATOM 2152 N N . THR B 1 54 ? -1.188 -4.934 -10.023 1 98.81 54 THR B N 1
ATOM 2153 C CA . THR B 1 54 ? -0.594 -3.648 -10.383 1 98.81 54 THR B CA 1
ATOM 2154 C C . THR B 1 54 ? 0.123 -3.031 -9.188 1 98.81 54 THR B C 1
ATOM 2156 O O . THR B 1 54 ? 1.232 -2.512 -9.32 1 98.81 54 THR B O 1
ATOM 2159 N N . PHE B 1 55 ? -0.499 -3.084 -8.031 1 98.81 55 PHE B N 1
ATOM 2160 C CA . PHE B 1 55 ? 0.116 -2.502 -6.844 1 98.81 55 PHE B CA 1
ATOM 2161 C C . PHE B 1 55 ? 1.411 -3.227 -6.496 1 98.81 55 PHE B C 1
ATOM 2163 O O . PHE B 1 55 ? 2.412 -2.59 -6.16 1 98.81 55 PHE B O 1
ATOM 2170 N N . GLY B 1 56 ? 1.418 -4.562 -6.566 1 98.56 56 GLY B N 1
ATOM 2171 C CA . GLY B 1 56 ? 2.645 -5.32 -6.371 1 98.56 56 GLY B CA 1
ATOM 2172 C C . GLY B 1 56 ? 3.723 -4.98 -7.383 1 98.56 56 GLY B C 1
ATOM 2173 O O . GLY B 1 56 ? 4.895 -4.836 -7.023 1 98.56 56 GLY B O 1
ATOM 2174 N N . GLN B 1 57 ? 3.322 -4.863 -8.602 1 98.38 57 GLN B N 1
ATOM 2175 C CA . GLN B 1 57 ? 4.234 -4.477 -9.672 1 98.38 57 GLN B CA 1
ATOM 2176 C C . GLN B 1 57 ? 4.879 -3.125 -9.383 1 98.38 57 GLN B C 1
ATOM 2178 O O . GLN B 1 57 ? 6.066 -2.93 -9.648 1 98.38 57 GLN B O 1
ATOM 2183 N N . ASN B 1 58 ? 4.082 -2.172 -8.891 1 98.06 58 ASN B N 1
ATOM 2184 C CA . ASN B 1 58 ? 4.59 -0.855 -8.523 1 98.06 58 ASN B CA 1
ATOM 2185 C C . ASN B 1 58 ? 5.684 -0.955 -7.461 1 98.06 58 ASN B C 1
ATOM 2187 O O . ASN B 1 58 ? 6.688 -0.243 -7.527 1 98.06 58 ASN B O 1
ATOM 2191 N N . PHE B 1 59 ? 5.516 -1.869 -6.508 1 96.88 59 PHE B N 1
ATOM 2192 C CA . PHE B 1 59 ? 6.516 -2.074 -5.465 1 96.88 59 PHE B CA 1
ATOM 2193 C C . PHE B 1 59 ? 7.824 -2.586 -6.062 1 96.88 59 PHE B C 1
ATOM 2195 O O . PHE B 1 59 ? 8.898 -2.061 -5.762 1 96.88 59 PHE B O 1
ATOM 2202 N N . ILE B 1 60 ? 7.695 -3.586 -6.891 1 98.06 60 ILE B N 1
ATOM 2203 C CA . ILE B 1 60 ? 8.883 -4.188 -7.48 1 98.06 60 ILE B CA 1
ATOM 2204 C C . ILE B 1 60 ? 9.656 -3.137 -8.273 1 98.06 60 ILE B C 1
ATOM 2206 O O . ILE B 1 60 ? 10.875 -3.014 -8.133 1 98.06 60 ILE B O 1
ATOM 2210 N N . ARG B 1 61 ? 8.961 -2.33 -9.039 1 97.06 61 ARG B N 1
ATOM 2211 C CA . ARG B 1 61 ? 9.594 -1.312 -9.875 1 97.06 61 ARG B CA 1
ATOM 2212 C C . ARG B 1 61 ? 10.195 -0.204 -9.023 1 97.06 61 ARG B C 1
ATOM 2214 O O . ARG B 1 61 ? 11.32 0.235 -9.266 1 97.06 61 ARG B O 1
ATOM 2221 N N . ALA B 1 62 ? 9.477 0.226 -8.062 1 94.38 62 ALA B N 1
ATOM 2222 C CA . ALA B 1 62 ? 9.883 1.377 -7.258 1 94.38 62 ALA B CA 1
ATOM 2223 C C . ALA B 1 62 ? 11.07 1.032 -6.367 1 94.38 62 ALA B C 1
ATOM 2225 O O . ALA B 1 62 ? 11.938 1.875 -6.129 1 94.38 62 ALA B O 1
ATOM 2226 N N . PHE B 1 63 ? 11.164 -0.187 -5.949 1 89.31 63 PHE B N 1
ATOM 2227 C CA . PHE B 1 63 ? 12.188 -0.504 -4.965 1 89.31 63 PHE B CA 1
ATOM 2228 C C . PHE B 1 63 ? 13.289 -1.354 -5.59 1 89.31 63 PHE B C 1
ATOM 2230 O O . PHE B 1 63 ? 14.195 -1.822 -4.887 1 89.31 63 PHE B O 1
ATOM 2237 N N . GLY B 1 64 ? 13.188 -1.6 -6.859 1 91.44 64 GLY B N 1
ATOM 2238 C CA . GLY B 1 64 ? 14.25 -2.27 -7.598 1 91.44 64 GLY B CA 1
ATOM 2239 C C . GLY B 1 64 ? 14.328 -3.756 -7.309 1 91.44 64 GLY B C 1
ATOM 2240 O O . GLY B 1 64 ? 15.406 -4.285 -7.027 1 91.44 64 GLY B O 1
ATOM 2241 N N . GLY B 1 65 ? 13.195 -4.379 -7.324 1 96.44 65 GLY B N 1
ATOM 2242 C CA . GLY B 1 65 ? 13.188 -5.812 -7.086 1 96.44 65 GLY B CA 1
ATOM 2243 C C . GLY B 1 65 ? 13.719 -6.617 -8.258 1 96.44 65 GLY B C 1
ATOM 2244 O O . GLY B 1 65 ? 13.445 -6.289 -9.414 1 96.44 65 GLY B O 1
ATOM 2245 N N . LYS B 1 66 ? 14.484 -7.652 -7.918 1 98.44 66 LYS B N 1
ATOM 2246 C CA . LYS B 1 66 ? 15.094 -8.492 -8.945 1 98.44 66 LYS B CA 1
ATOM 2247 C C . LYS B 1 66 ? 14.641 -9.938 -8.812 1 98.44 66 LYS B C 1
ATOM 2249 O O . LYS B 1 66 ? 14.516 -10.656 -9.812 1 98.44 66 LYS B O 1
ATOM 2254 N N . ARG B 1 67 ? 14.477 -10.383 -7.633 1 98.88 67 ARG B N 1
ATOM 2255 C CA . ARG B 1 67 ? 14.102 -11.766 -7.363 1 98.88 67 ARG B CA 1
ATOM 2256 C C . ARG B 1 67 ? 12.766 -11.844 -6.625 1 98.88 67 ARG B C 1
ATOM 2258 O O . ARG B 1 67 ? 12.625 -11.297 -5.527 1 98.88 67 ARG B O 1
ATOM 2265 N N . ALA B 1 68 ? 11.82 -12.555 -7.211 1 98.94 68 ALA B N 1
ATOM 2266 C CA . ALA B 1 68 ? 10.477 -12.625 -6.645 1 98.94 68 ALA B CA 1
ATOM 2267 C C . ALA B 1 68 ? 10.047 -14.07 -6.422 1 98.94 68 ALA B C 1
ATOM 2269 O O . ALA B 1 68 ? 10.383 -14.953 -7.219 1 98.94 68 ALA B O 1
ATOM 2270 N N . LEU B 1 69 ? 9.359 -14.289 -5.312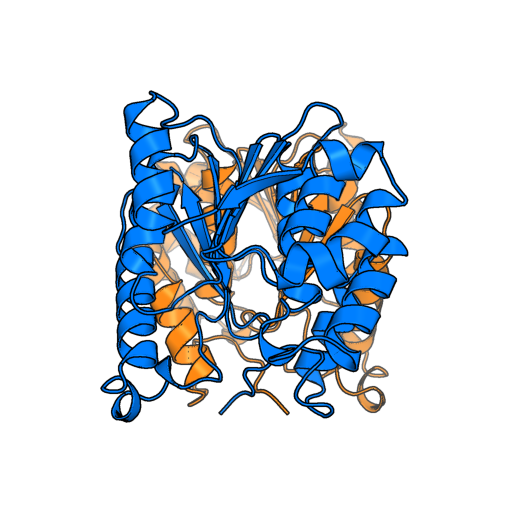 1 98.94 69 LEU B N 1
ATOM 2271 C CA . LEU B 1 69 ? 8.68 -15.547 -5.02 1 98.94 69 LEU B CA 1
ATOM 2272 C C . LEU B 1 69 ? 7.184 -15.43 -5.305 1 98.94 69 LEU B C 1
ATOM 2274 O O . LEU B 1 69 ? 6.523 -14.508 -4.82 1 98.94 69 LEU B O 1
ATOM 2278 N N . ASP B 1 70 ? 6.68 -16.266 -6.129 1 98.94 70 ASP B N 1
ATOM 2279 C CA . ASP B 1 70 ? 5.266 -16.344 -6.477 1 98.94 70 ASP B CA 1
ATOM 2280 C C . ASP B 1 70 ? 4.652 -17.672 -6.043 1 98.94 70 ASP B C 1
ATOM 2282 O O . ASP B 1 70 ? 4.703 -18.656 -6.789 1 98.94 70 ASP B O 1
ATOM 2286 N N . ILE B 1 71 ? 4.039 -17.656 -4.824 1 98.94 71 ILE B N 1
ATOM 2287 C CA . ILE B 1 71 ? 3.447 -18.875 -4.285 1 98.94 71 ILE B CA 1
ATOM 2288 C C . ILE B 1 71 ? 2.014 -19.016 -4.789 1 98.94 71 ILE B C 1
ATOM 2290 O O . ILE B 1 71 ? 1.1 -18.359 -4.281 1 98.94 71 ILE B O 1
ATOM 2294 N N . GLY B 1 72 ? 1.762 -19.938 -5.676 1 98.5 72 GLY B N 1
ATOM 2295 C CA . GLY B 1 72 ? 0.515 -20.094 -6.41 1 98.5 72 GLY B CA 1
ATOM 2296 C C . GLY B 1 72 ? 0.58 -19.547 -7.82 1 98.5 72 GLY B C 1
ATOM 2297 O O . GLY B 1 72 ? 0.376 -18.344 -8.039 1 98.5 72 GLY B O 1
ATOM 2298 N N . THR B 1 73 ? 0.763 -20.484 -8.797 1 98.44 73 THR B N 1
ATOM 2299 C CA . THR B 1 73 ? 0.981 -20.078 -10.18 1 98.44 73 THR B CA 1
ATOM 2300 C C . THR B 1 73 ? -0.346 -19.938 -10.922 1 98.44 73 THR B C 1
ATOM 2302 O O . THR B 1 73 ? -0.586 -18.938 -11.594 1 98.44 73 THR B O 1
ATOM 2305 N N . PHE B 1 74 ? -1.227 -21.016 -10.789 1 97.94 74 PHE B N 1
ATOM 2306 C CA . PHE B 1 74 ? -2.463 -21.125 -11.555 1 97.94 74 PHE B CA 1
ATOM 2307 C C . PHE B 1 74 ? -2.195 -20.922 -13.039 1 97.94 74 PHE B C 1
ATOM 2309 O O . PHE B 1 74 ? -1.437 -21.672 -13.648 1 97.94 74 PHE B O 1
ATOM 2316 N N . THR B 1 75 ? -2.686 -19.875 -13.617 1 98.38 75 THR B N 1
ATOM 2317 C CA . THR B 1 75 ? -2.453 -19.672 -15.047 1 98.38 75 THR B CA 1
ATOM 2318 C C . THR B 1 75 ? -1.261 -18.75 -15.281 1 98.38 75 THR B C 1
ATOM 2320 O O . THR B 1 75 ? -0.854 -18.531 -16.422 1 98.38 75 THR B O 1
ATOM 2323 N N . GLY B 1 76 ? -0.672 -18.188 -14.281 1 98.69 76 GLY B N 1
ATOM 2324 C CA . GLY B 1 76 ? 0.585 -17.469 -14.398 1 98.69 76 GLY B CA 1
ATOM 2325 C C . GLY B 1 76 ? 0.406 -15.961 -14.461 1 98.69 76 GLY B C 1
ATOM 2326 O O . GLY B 1 76 ? 1.339 -15.234 -14.812 1 98.69 76 GLY B O 1
ATOM 2327 N N . ALA B 1 77 ? -0.772 -15.422 -14.109 1 98.69 77 ALA B N 1
ATOM 2328 C CA . ALA B 1 77 ? -1.027 -13.984 -14.195 1 98.69 77 ALA B CA 1
ATOM 2329 C C . ALA B 1 77 ? -0.102 -13.203 -13.266 1 98.69 77 ALA B C 1
ATOM 2331 O O . ALA B 1 77 ? 0.471 -12.188 -13.656 1 98.69 77 ALA B O 1
ATOM 2332 N N . SER B 1 78 ? 0.05 -13.664 -12.008 1 98.81 78 SER B N 1
ATOM 2333 C CA . SER B 1 78 ? 0.96 -12.984 -11.086 1 98.81 78 SER B CA 1
ATOM 2334 C C . SER B 1 78 ? 2.412 -13.156 -11.523 1 98.81 78 SER B C 1
ATOM 2336 O O . SER B 1 78 ? 3.174 -12.188 -11.555 1 98.81 78 SER B O 1
ATOM 2338 N N . ALA B 1 79 ? 2.766 -14.32 -11.891 1 98.88 79 ALA B N 1
ATOM 2339 C CA . ALA B 1 79 ? 4.129 -14.562 -12.352 1 98.88 79 ALA B CA 1
ATOM 2340 C C . ALA B 1 79 ? 4.488 -13.641 -13.508 1 98.88 79 ALA B C 1
ATOM 2342 O O . ALA B 1 79 ? 5.578 -13.07 -13.539 1 98.88 79 ALA B O 1
ATOM 2343 N N . LEU B 1 80 ? 3.574 -13.562 -14.508 1 98.94 80 LEU B N 1
ATOM 2344 C CA . LEU B 1 80 ? 3.77 -12.664 -15.641 1 98.94 80 LEU B CA 1
ATOM 2345 C C . LEU B 1 80 ? 3.967 -11.227 -15.164 1 98.94 80 LEU B C 1
ATOM 2347 O O . LEU B 1 80 ? 4.867 -10.531 -15.641 1 98.94 80 LEU B O 1
ATOM 2351 N N . THR B 1 81 ? 3.145 -10.789 -14.242 1 98.94 81 THR B N 1
ATOM 2352 C CA . THR B 1 81 ? 3.17 -9.414 -13.75 1 98.94 81 THR B CA 1
ATOM 2353 C C . THR B 1 81 ? 4.512 -9.102 -13.094 1 98.94 81 THR B C 1
ATOM 2355 O O . THR B 1 81 ? 5.113 -8.062 -13.367 1 98.94 81 THR B O 1
ATOM 2358 N N . TRP B 1 82 ? 4.957 -10.055 -12.227 1 98.94 82 TRP B N 1
ATOM 2359 C CA . TRP B 1 82 ? 6.25 -9.852 -11.578 1 98.94 82 TRP B CA 1
ATOM 2360 C C . TRP B 1 82 ? 7.379 -9.867 -12.602 1 98.94 82 TRP B C 1
ATOM 2362 O O . TRP B 1 82 ? 8.32 -9.078 -12.508 1 98.94 82 TRP B O 1
ATOM 2372 N N . ALA B 1 83 ? 7.293 -10.734 -13.562 1 98.94 83 ALA B N 1
ATOM 2373 C CA . ALA B 1 83 ? 8.328 -10.852 -14.586 1 98.94 83 ALA B CA 1
ATOM 2374 C C . ALA B 1 83 ? 8.453 -9.562 -15.398 1 98.94 83 ALA B C 1
ATOM 2376 O O . ALA B 1 83 ? 9.547 -9.188 -15.812 1 98.94 83 ALA B O 1
ATOM 2377 N N . LEU B 1 84 ? 7.344 -8.945 -15.672 1 98.75 84 LEU B N 1
ATOM 2378 C CA . LEU B 1 84 ? 7.344 -7.68 -16.406 1 98.75 84 LEU B CA 1
ATOM 2379 C C . LEU B 1 84 ? 7.961 -6.57 -15.562 1 98.75 84 LEU B C 1
ATOM 2381 O O . LEU B 1 84 ? 8.445 -5.574 -16.109 1 98.75 84 LEU B O 1
ATOM 2385 N N . ALA B 1 85 ? 7.949 -6.727 -14.273 1 98.69 85 ALA B N 1
ATOM 2386 C CA . ALA B 1 85 ? 8.359 -5.652 -13.375 1 98.69 85 ALA B CA 1
ATOM 2387 C C . ALA B 1 85 ? 9.844 -5.746 -13.047 1 98.69 85 ALA B C 1
ATOM 2389 O O . ALA B 1 85 ? 10.516 -4.727 -12.859 1 98.69 85 ALA B O 1
ATOM 2390 N N . VAL B 1 86 ? 10.391 -6.969 -12.961 1 98.69 86 VAL B N 1
ATOM 2391 C CA . VAL B 1 86 ? 11.805 -7.133 -12.625 1 98.69 86 VAL B CA 1
ATOM 2392 C C . VAL B 1 86 ? 12.664 -6.816 -13.852 1 98.69 86 VAL B C 1
ATOM 2394 O O . VAL B 1 86 ? 12.18 -6.863 -14.984 1 98.69 86 VAL B O 1
ATOM 2397 N N . PRO B 1 87 ? 13.93 -6.461 -13.648 1 98.06 87 PRO B N 1
ATOM 2398 C CA . PRO B 1 87 ? 14.812 -6.18 -14.781 1 98.06 87 PRO B CA 1
ATOM 2399 C C . PRO B 1 87 ? 15.102 -7.422 -15.625 1 98.06 87 PRO B C 1
ATOM 2401 O O . PRO B 1 87 ? 14.672 -8.523 -15.273 1 98.06 87 PRO B O 1
ATOM 2404 N N . ASP B 1 88 ? 15.82 -7.23 -16.656 1 97.69 88 ASP B N 1
ATOM 2405 C CA . ASP B 1 88 ? 16.078 -8.297 -17.625 1 97.69 88 ASP B CA 1
ATOM 2406 C C . ASP B 1 88 ? 16.812 -9.469 -16.969 1 97.69 88 ASP B C 1
ATOM 2408 O O . ASP B 1 88 ? 16.641 -10.617 -17.375 1 97.69 88 ASP B O 1
ATOM 2412 N N . ASP B 1 89 ? 17.594 -9.148 -16.062 1 97.75 89 ASP B N 1
ATOM 2413 C CA . ASP B 1 89 ? 18.344 -10.195 -15.383 1 97.75 89 ASP B CA 1
ATOM 2414 C C . ASP B 1 89 ? 17.641 -10.633 -14.094 1 97.75 89 ASP B C 1
ATOM 2416 O O . ASP B 1 89 ? 18.25 -11.281 -13.242 1 97.75 89 ASP B O 1
ATOM 2420 N N . GLY B 1 90 ? 16.391 -10.234 -13.922 1 98.69 90 GLY B N 1
ATOM 2421 C CA . GLY B 1 90 ? 15.602 -10.648 -12.773 1 98.69 90 GLY B CA 1
ATOM 2422 C C . GLY B 1 90 ? 15.016 -12.047 -12.922 1 98.69 90 GLY B C 1
ATOM 2423 O O . GLY B 1 90 ? 15.094 -12.648 -13.992 1 98.69 90 GLY B O 1
ATOM 2424 N N . GLU B 1 91 ? 14.5 -12.625 -11.812 1 98.75 91 GLU B N 1
ATOM 2425 C CA . GLU B 1 91 ? 13.922 -13.969 -11.797 1 98.75 91 GLU B CA 1
ATOM 2426 C C . GLU B 1 91 ? 12.656 -14.016 -10.945 1 98.75 91 GLU B C 1
ATOM 2428 O O . GLU B 1 91 ? 12.586 -13.383 -9.891 1 98.75 91 GLU B O 1
ATOM 2433 N N . VAL B 1 92 ? 11.766 -14.766 -11.414 1 98.94 92 VAL B N 1
ATOM 2434 C CA . VAL B 1 92 ? 10.516 -15.039 -10.703 1 98.94 92 VAL B CA 1
ATOM 2435 C C . VAL B 1 92 ? 10.352 -16.547 -10.508 1 98.94 92 VAL B C 1
ATOM 2437 O O . VAL B 1 92 ? 10.172 -17.281 -11.477 1 98.94 92 VAL B O 1
ATOM 2440 N N . PHE B 1 93 ? 10.43 -16.969 -9.281 1 98.94 93 PHE B N 1
ATOM 2441 C CA . PHE B 1 93 ? 10.133 -18.359 -8.961 1 98.94 93 PHE B CA 1
ATOM 2442 C C . PHE B 1 93 ? 8.641 -18.547 -8.688 1 98.94 93 PHE B C 1
ATOM 2444 O O . PHE B 1 93 ? 8.102 -17.953 -7.75 1 98.94 93 PHE B O 1
ATOM 2451 N N . THR B 1 94 ? 8.008 -19.312 -9.477 1 98.94 94 THR B N 1
ATOM 2452 C CA . THR B 1 94 ? 6.582 -19.531 -9.273 1 98.94 94 THR B CA 1
ATOM 2453 C C . THR B 1 94 ? 6.312 -20.969 -8.852 1 98.94 94 THR B C 1
ATOM 2455 O O . THR B 1 94 ? 6.812 -21.906 -9.469 1 98.94 94 THR B O 1
ATOM 2458 N N . PHE B 1 95 ? 5.539 -21.109 -7.766 1 98.94 95 PHE B N 1
ATOM 2459 C CA . PHE B 1 95 ? 5.336 -22.391 -7.109 1 98.94 95 PHE B CA 1
ATOM 2460 C C . PHE B 1 95 ? 3.904 -22.875 -7.301 1 98.94 95 PHE B C 1
ATOM 2462 O O . PHE B 1 95 ? 2.953 -22.109 -7.102 1 98.94 95 PHE B O 1
ATOM 2469 N N . ASP B 1 96 ? 3.748 -24.078 -7.66 1 98.5 96 ASP B N 1
ATOM 2470 C CA . ASP B 1 96 ? 2.451 -24.75 -7.723 1 98.5 96 ASP B CA 1
ATOM 2471 C C . ASP B 1 96 ? 2.602 -26.266 -7.543 1 98.5 96 ASP B C 1
ATOM 2473 O O . ASP B 1 96 ? 3.645 -26.828 -7.875 1 98.5 96 ASP B O 1
ATOM 2477 N N . ILE B 1 97 ? 1.544 -26.844 -6.988 1 98.12 97 ILE B N 1
ATOM 2478 C CA . ILE B 1 97 ? 1.554 -28.297 -6.832 1 98.12 97 ILE B CA 1
ATOM 2479 C C . ILE B 1 97 ? 1.54 -28.969 -8.203 1 98.12 97 ILE B C 1
ATOM 2481 O O . ILE B 1 97 ? 2.086 -30.062 -8.375 1 98.12 97 ILE B O 1
ATOM 2485 N N . ASP B 1 98 ? 0.9 -28.281 -9.109 1 97.44 98 ASP B N 1
ATOM 2486 C CA . ASP B 1 98 ? 0.702 -28.75 -10.477 1 97.44 98 ASP B CA 1
ATOM 2487 C C . ASP B 1 98 ? 0.649 -27.578 -11.461 1 97.44 98 ASP B C 1
ATOM 2489 O O . ASP B 1 98 ? -0.167 -26.656 -11.305 1 97.44 98 ASP B O 1
ATOM 2493 N N . HIS B 1 99 ? 1.549 -27.625 -12.539 1 98.19 99 HIS B N 1
ATOM 2494 C CA . HIS B 1 99 ? 1.644 -26.484 -13.453 1 98.19 99 HIS B CA 1
ATOM 2495 C C . HIS B 1 99 ? 0.832 -26.75 -14.719 1 98.19 99 HIS B C 1
ATOM 2497 O O . HIS B 1 99 ? 1.076 -26.125 -15.758 1 98.19 99 HIS B O 1
ATOM 2503 N N . THR B 1 100 ? -0.135 -27.625 -14.648 1 98.12 100 THR B N 1
ATOM 2504 C CA . THR B 1 100 ? -0.947 -27.969 -15.812 1 98.12 100 THR B CA 1
ATOM 2505 C C . THR B 1 100 ? -1.654 -26.719 -16.359 1 98.12 100 THR B C 1
ATOM 2507 O O . THR B 1 100 ? -1.607 -26.453 -17.547 1 98.12 100 THR B O 1
ATOM 2510 N N . ASN B 1 101 ? -2.334 -25.953 -15.5 1 98.06 101 ASN B N 1
ATOM 2511 C CA . ASN B 1 101 ? -3.033 -24.75 -15.938 1 98.06 101 ASN B CA 1
ATOM 2512 C C . ASN B 1 101 ? -2.07 -23.719 -16.516 1 98.06 101 ASN B C 1
ATOM 2514 O O . ASN B 1 101 ? -2.391 -23.047 -17.5 1 98.06 101 ASN B O 1
ATOM 2518 N N . TYR B 1 102 ? -0.902 -23.578 -15.922 1 98.5 102 TYR B N 1
ATOM 2519 C CA . TYR B 1 102 ? 0.101 -22.656 -16.438 1 98.5 102 TYR B CA 1
ATOM 2520 C C . TYR B 1 102 ? 0.538 -23.062 -17.844 1 98.5 102 TYR B C 1
ATOM 2522 O O . TYR B 1 102 ? 0.616 -22.219 -18.734 1 98.5 102 TYR B O 1
ATOM 2530 N N . ARG B 1 103 ? 0.839 -24.312 -18.016 1 98.5 103 ARG B N 1
ATOM 2531 C CA . ARG B 1 103 ? 1.291 -24.812 -19.312 1 98.5 103 ARG B CA 1
ATOM 2532 C C . ARG B 1 103 ? 0.211 -24.641 -20.375 1 98.5 103 ARG B C 1
ATOM 2534 O O . ARG B 1 103 ? 0.511 -24.312 -21.531 1 98.5 103 ARG B O 1
ATOM 2541 N N . LYS B 1 104 ? -0.992 -24.859 -19.953 1 98.31 104 LYS B N 1
ATOM 2542 C CA . LYS B 1 104 ? -2.098 -24.844 -20.906 1 98.31 104 LYS B CA 1
ATOM 2543 C C . LYS B 1 104 ? -2.518 -23.422 -21.25 1 98.31 104 LYS B C 1
ATOM 2545 O O . LYS B 1 104 ? -2.795 -23.125 -22.422 1 98.31 104 LYS B O 1
ATOM 2550 N N . PHE B 1 105 ? -2.58 -22.547 -20.266 1 98.31 105 PHE B N 1
ATOM 2551 C CA . PHE B 1 105 ? -3.197 -21.25 -20.484 1 98.31 105 PHE B CA 1
ATOM 2552 C C . PHE B 1 105 ? -2.154 -20.141 -20.422 1 98.31 105 PHE B C 1
ATOM 2554 O O . PHE B 1 105 ? -2.287 -19.109 -21.094 1 98.31 105 PHE B O 1
ATOM 2561 N N . GLY B 1 106 ? -1.171 -20.234 -19.594 1 98.38 106 GLY B N 1
ATOM 2562 C CA . GLY B 1 106 ? -0.167 -19.219 -19.359 1 98.38 106 GLY B CA 1
ATOM 2563 C C . GLY B 1 106 ? 0.914 -19.188 -20.422 1 98.38 106 GLY B C 1
ATOM 2564 O O . GLY B 1 106 ? 1.129 -18.156 -21.062 1 98.38 106 GLY B O 1
ATOM 2565 N N . VAL B 1 107 ? 1.513 -20.344 -20.703 1 98.75 107 VAL B N 1
ATOM 2566 C CA . VAL B 1 107 ? 2.699 -20.438 -21.547 1 98.75 107 VAL B CA 1
ATOM 2567 C C . VAL B 1 107 ? 2.387 -19.922 -22.938 1 98.75 107 VAL B C 1
ATOM 2569 O O . VAL B 1 107 ? 3.15 -19.125 -23.5 1 98.75 107 VAL B O 1
ATOM 2572 N N . PRO B 1 108 ? 1.213 -20.266 -23.562 1 98.69 108 PRO B N 1
ATOM 2573 C CA . PRO B 1 108 ? 0.936 -19.781 -24.922 1 98.69 108 PRO B CA 1
ATOM 2574 C C . PRO B 1 108 ? 0.876 -18.266 -25 1 98.69 108 PRO B C 1
ATOM 2576 O O . PRO B 1 108 ? 1.201 -17.688 -26.047 1 98.69 108 PRO B O 1
ATOM 2579 N N . VAL B 1 109 ? 0.526 -17.609 -23.938 1 98.75 109 VAL B N 1
ATOM 2580 C CA . VAL B 1 109 ? 0.401 -16.156 -23.938 1 98.75 109 VAL B CA 1
ATOM 2581 C C . VAL B 1 109 ? 1.739 -15.531 -23.562 1 98.75 109 VAL B C 1
ATOM 2583 O O . VAL B 1 109 ? 2.254 -14.68 -24.297 1 98.75 109 VAL B O 1
ATOM 2586 N N . ILE B 1 110 ? 2.359 -15.945 -22.516 1 98.81 110 ILE B N 1
ATOM 2587 C CA . ILE B 1 110 ? 3.537 -15.312 -21.922 1 98.81 110 ILE B CA 1
ATOM 2588 C C . ILE B 1 110 ? 4.738 -15.516 -22.844 1 98.81 110 ILE B C 1
ATOM 2590 O O . ILE B 1 110 ? 5.59 -14.633 -22.969 1 98.81 110 ILE B O 1
ATOM 2594 N N . SER B 1 111 ? 4.785 -16.641 -23.516 1 98.69 111 SER B N 1
ATOM 2595 C CA . SER B 1 111 ? 5.93 -16.984 -24.359 1 98.69 111 SER B CA 1
ATOM 2596 C C . SER B 1 111 ? 5.984 -16.109 -25.609 1 98.69 111 SER B C 1
ATOM 2598 O O . SER B 1 111 ? 6.992 -16.094 -26.312 1 98.69 111 SER B O 1
ATOM 2600 N N . LYS B 1 112 ? 4.934 -15.375 -25.844 1 98.5 112 LYS B N 1
ATOM 2601 C CA . LYS B 1 112 ? 4.957 -14.43 -26.953 1 98.5 112 LYS B CA 1
ATOM 2602 C C . LYS B 1 112 ? 6.039 -13.375 -26.75 1 98.5 112 LYS B C 1
ATOM 2604 O O . LYS B 1 112 ? 6.477 -12.727 -27.703 1 98.5 112 LYS B O 1
ATOM 2609 N N . CYS B 1 113 ? 6.387 -13.125 -25.516 1 98.31 113 CYS B N 1
ATOM 2610 C CA . CYS B 1 113 ? 7.504 -12.258 -25.156 1 98.31 113 CYS B CA 1
ATOM 2611 C C . CYS B 1 113 ? 8.617 -13.039 -24.484 1 98.31 113 CYS B C 1
ATOM 2613 O O . CYS B 1 113 ? 8.641 -13.172 -23.266 1 98.31 113 CYS B O 1
ATOM 2615 N N . GLU B 1 114 ? 9.594 -13.367 -25.203 1 98.06 114 GLU B N 1
ATOM 2616 C CA . GLU B 1 114 ? 10.641 -14.273 -24.75 1 98.06 114 GLU B CA 1
ATOM 2617 C C . GLU B 1 114 ? 11.422 -13.664 -23.578 1 98.06 114 GLU B C 1
ATOM 2619 O O . GLU B 1 114 ? 11.797 -14.375 -22.641 1 98.06 114 GLU B O 1
ATOM 2624 N N . LYS B 1 115 ? 11.703 -12.398 -23.688 1 98 115 LYS B N 1
ATOM 2625 C CA . LYS B 1 115 ? 12.484 -11.734 -22.656 1 98 115 LYS B CA 1
ATOM 2626 C C . LYS B 1 115 ? 11.781 -11.797 -21.297 1 98 115 LYS B C 1
ATOM 2628 O O . LYS B 1 115 ? 12.43 -11.844 -20.25 1 98 115 LYS B O 1
ATOM 2633 N N . THR B 1 116 ? 10.469 -11.781 -21.297 1 98.56 116 THR B N 1
ATOM 2634 C CA . THR B 1 116 ? 9.688 -11.883 -20.078 1 98.56 116 THR B CA 1
ATOM 2635 C C . THR B 1 116 ? 9.555 -13.344 -19.641 1 98.56 116 THR B C 1
ATOM 2637 O O . THR B 1 116 ? 9.719 -13.656 -18.453 1 98.56 116 THR B O 1
ATOM 2640 N N . PHE B 1 117 ? 9.32 -14.164 -20.594 1 98.75 117 PHE B N 1
ATOM 2641 C CA . PHE B 1 117 ? 9.062 -15.578 -20.359 1 98.75 117 PHE B CA 1
ATOM 2642 C C . PHE B 1 117 ? 10.266 -16.234 -19.703 1 98.75 117 PHE B C 1
ATOM 2644 O O . PHE B 1 117 ? 10.109 -17.062 -18.797 1 98.75 117 PHE B O 1
ATOM 2651 N N . LYS B 1 118 ? 11.414 -15.914 -20.094 1 98.56 118 LYS B N 1
ATOM 2652 C CA . LYS B 1 118 ? 12.625 -16.578 -19.625 1 98.56 118 LYS B CA 1
ATOM 2653 C C . LYS B 1 118 ? 12.898 -16.25 -18.156 1 98.56 118 LYS B C 1
ATOM 2655 O O . LYS B 1 118 ? 13.688 -16.938 -17.5 1 98.56 118 LYS B O 1
ATOM 2660 N N . LYS B 1 119 ? 12.312 -15.18 -17.656 1 98.88 119 LYS B N 1
ATOM 2661 C CA . LYS B 1 119 ? 12.531 -14.766 -16.266 1 98.88 119 LYS B CA 1
ATOM 2662 C C . LYS B 1 119 ? 11.734 -15.641 -15.297 1 98.88 119 LYS B C 1
ATOM 2664 O O . LYS B 1 119 ? 11.977 -15.609 -14.086 1 98.88 119 LYS B O 1
ATOM 2669 N N . ILE B 1 120 ? 10.742 -16.344 -15.758 1 98.94 120 ILE B N 1
ATOM 2670 C CA . ILE B 1 120 ? 9.844 -17.125 -14.922 1 98.94 120 ILE B CA 1
ATOM 2671 C C . ILE B 1 120 ? 10.398 -18.547 -14.766 1 98.94 120 ILE B C 1
ATOM 2673 O O . ILE B 1 120 ? 10.578 -19.266 -15.75 1 98.94 120 ILE B O 1
ATOM 2677 N N . LYS B 1 121 ? 10.664 -18.906 -13.555 1 98.81 121 LYS B N 1
ATOM 2678 C CA . LYS B 1 121 ? 11.18 -20.234 -13.195 1 98.81 121 LYS B CA 1
ATOM 2679 C C . LYS B 1 121 ? 10.117 -21.062 -12.484 1 98.81 121 LYS B C 1
ATOM 2681 O O . LYS B 1 121 ? 9.633 -20.672 -11.422 1 98.81 121 LYS B O 1
ATOM 2686 N N . LEU B 1 122 ? 9.852 -22.219 -13.008 1 98.75 122 LEU B N 1
ATOM 2687 C CA . LEU B 1 122 ? 8.797 -23.062 -12.453 1 98.75 122 LEU B CA 1
ATOM 2688 C C . LEU B 1 122 ? 9.352 -23.969 -11.352 1 98.75 122 LEU B C 1
ATOM 2690 O O . LEU B 1 122 ? 10.422 -24.547 -11.508 1 98.75 122 LEU B O 1
ATOM 2694 N N . VAL B 1 123 ? 8.633 -23.984 -10.289 1 98.81 123 VAL B N 1
ATOM 2695 C CA . VAL B 1 123 ? 8.898 -24.922 -9.195 1 98.81 123 VAL B CA 1
ATOM 2696 C C . VAL B 1 123 ? 7.652 -25.75 -8.914 1 98.81 123 VAL B C 1
ATOM 2698 O O . VAL B 1 123 ? 6.719 -25.266 -8.266 1 98.81 123 VAL B O 1
ATOM 2701 N N . GLU B 1 124 ? 7.664 -26.984 -9.305 1 98.44 124 GLU B N 1
ATOM 2702 C CA . GLU B 1 124 ? 6.492 -27.844 -9.172 1 98.44 124 GLU B CA 1
ATOM 2703 C C . GLU B 1 124 ? 6.602 -28.734 -7.934 1 98.44 124 GLU B C 1
ATOM 2705 O O . GLU B 1 124 ? 7.645 -29.344 -7.688 1 98.44 124 GLU B O 1
ATOM 2710 N N . GLY B 1 125 ? 5.535 -28.797 -7.133 1 98.19 125 GLY B N 1
ATOM 2711 C CA . GLY B 1 125 ? 5.477 -29.562 -5.902 1 98.19 125 GLY B CA 1
ATOM 2712 C C . GLY B 1 125 ? 4.977 -28.75 -4.719 1 98.19 125 GLY B C 1
ATOM 2713 O O . GLY B 1 125 ? 4.598 -27.594 -4.871 1 98.19 125 GLY B O 1
ATOM 2714 N N . PRO B 1 126 ? 4.926 -29.422 -3.592 1 98.25 126 PRO B N 1
ATOM 2715 C CA . PRO B 1 126 ? 4.492 -28.672 -2.406 1 98.25 126 PRO B CA 1
ATOM 2716 C C . PRO B 1 126 ? 5.379 -27.469 -2.107 1 98.25 126 PRO B C 1
ATOM 2718 O O . PRO B 1 126 ? 6.586 -27.625 -1.899 1 98.25 126 PRO B O 1
ATOM 2721 N N . ALA B 1 127 ? 4.82 -26.297 -2.109 1 98.5 127 ALA B N 1
ATOM 2722 C CA . ALA B 1 127 ? 5.574 -25.047 -1.99 1 98.5 127 ALA B CA 1
ATOM 2723 C C . ALA B 1 127 ? 6.309 -24.984 -0.654 1 98.5 127 ALA B C 1
ATOM 2725 O O . ALA B 1 127 ? 7.43 -24.469 -0.581 1 98.5 127 ALA B O 1
ATOM 2726 N N . VAL B 1 128 ? 5.66 -25.469 0.426 1 98.56 128 VAL B N 1
ATOM 2727 C CA . VAL B 1 128 ? 6.293 -25.438 1.741 1 98.56 128 VAL B CA 1
ATOM 2728 C C . VAL B 1 128 ? 7.656 -26.125 1.681 1 98.56 128 VAL B C 1
ATOM 2730 O O . VAL B 1 128 ? 8.648 -25.594 2.176 1 98.56 128 VAL B O 1
ATOM 2733 N N . GLU B 1 129 ? 7.684 -27.281 1.049 1 98.56 129 GLU B N 1
ATOM 2734 C CA . GLU B 1 129 ? 8.922 -28.047 0.927 1 98.56 129 GLU B CA 1
ATOM 2735 C C . GLU B 1 129 ? 9.93 -27.328 0.029 1 98.56 129 GLU B C 1
ATOM 2737 O O . GLU B 1 129 ? 11.125 -27.312 0.322 1 98.56 129 GLU B O 1
ATOM 2742 N N . SER B 1 130 ? 9.453 -26.797 -1.073 1 98.56 130 SER B N 1
ATOM 2743 C CA . SER B 1 130 ? 10.328 -26.109 -2.01 1 98.56 130 SER B CA 1
ATOM 2744 C C . SER B 1 130 ? 10.953 -24.859 -1.372 1 98.56 130 SER B C 1
ATOM 2746 O O . SER B 1 130 ? 12.117 -24.547 -1.624 1 98.56 130 SER B O 1
ATOM 2748 N N . LEU B 1 131 ? 10.195 -24.109 -0.596 1 98.88 131 LEU B N 1
ATOM 2749 C CA . LEU B 1 131 ? 10.711 -22.938 0.114 1 98.88 131 LEU B CA 1
ATOM 2750 C C . LEU B 1 131 ? 11.742 -23.359 1.159 1 98.88 131 LEU B C 1
ATOM 2752 O O . LEU B 1 131 ? 12.766 -22.688 1.328 1 98.88 131 LEU B O 1
ATOM 2756 N N . ASP B 1 132 ? 11.453 -24.484 1.859 1 98.75 132 ASP B N 1
ATOM 2757 C CA . ASP B 1 132 ? 12.438 -25.016 2.799 1 98.75 132 ASP B CA 1
ATOM 2758 C C . ASP B 1 132 ? 13.75 -25.344 2.094 1 98.75 132 ASP B C 1
ATOM 2760 O O . ASP B 1 132 ? 14.828 -25.109 2.643 1 98.75 132 ASP B O 1
ATOM 2764 N N . LYS B 1 133 ? 13.609 -25.938 0.959 1 98.69 133 LYS B N 1
ATOM 2765 C CA . LYS B 1 133 ? 14.805 -26.281 0.189 1 98.69 133 LYS B CA 1
ATOM 2766 C C . LYS B 1 133 ? 15.594 -25.031 -0.178 1 98.69 133 LYS B C 1
ATOM 2768 O O . LYS B 1 133 ? 16.828 -25.031 -0.118 1 98.69 133 LYS B O 1
ATOM 2773 N N . LEU B 1 134 ? 14.906 -23.938 -0.614 1 98.69 134 LEU B N 1
ATOM 2774 C CA . LEU B 1 134 ? 15.586 -22.688 -0.916 1 98.69 134 LEU B CA 1
ATOM 2775 C C . LEU B 1 134 ? 16.359 -22.188 0.301 1 98.69 134 LEU B C 1
ATOM 2777 O O . LEU B 1 134 ? 17.484 -21.719 0.175 1 98.69 134 LEU B O 1
ATOM 2781 N N . ILE B 1 135 ? 15.727 -22.234 1.48 1 98.81 135 ILE B N 1
ATOM 2782 C CA . ILE B 1 135 ? 16.375 -21.797 2.715 1 98.81 135 ILE B CA 1
ATOM 2783 C C . ILE B 1 135 ? 17.594 -22.656 2.992 1 98.81 135 ILE B C 1
ATOM 2785 O O . ILE B 1 135 ? 18.672 -22.141 3.277 1 98.81 135 ILE B O 1
ATOM 2789 N N . ALA B 1 136 ? 17.422 -23.984 2.867 1 98.69 136 ALA B N 1
ATOM 2790 C CA . ALA B 1 136 ? 18.516 -24.922 3.105 1 98.69 136 ALA B CA 1
ATOM 2791 C C . ALA B 1 136 ? 19.656 -24.688 2.129 1 98.69 136 ALA B C 1
ATOM 2793 O O . ALA B 1 136 ? 20.828 -24.891 2.473 1 98.69 136 ALA B O 1
ATOM 2794 N N . ASP B 1 137 ? 19.344 -24.266 0.975 1 98.56 137 ASP B N 1
ATOM 2795 C CA . ASP B 1 137 ? 20.328 -24.016 -0.074 1 98.56 137 ASP B CA 1
ATOM 2796 C C . ASP B 1 137 ? 21.016 -22.672 0.126 1 98.56 137 ASP B C 1
ATOM 2798 O O . ASP B 1 137 ? 21.734 -22.203 -0.751 1 98.56 137 ASP B O 1
ATOM 2802 N N . GLY B 1 138 ? 20.719 -21.969 1.176 1 98.56 138 GLY B N 1
ATOM 2803 C CA . GLY B 1 138 ? 21.438 -20.75 1.537 1 98.56 138 GLY B CA 1
ATOM 2804 C C . GLY B 1 138 ? 20.844 -19.516 0.899 1 98.56 138 GLY B C 1
ATOM 2805 O O . GLY B 1 138 ? 21.531 -18.5 0.736 1 98.56 138 GLY B O 1
ATOM 2806 N N . GLN B 1 139 ? 19.547 -19.562 0.563 1 98.62 139 GLN B N 1
ATOM 2807 C CA . GLN B 1 139 ? 18.969 -18.438 -0.165 1 98.62 139 GLN B CA 1
ATOM 2808 C C . GLN B 1 139 ? 18.266 -17.469 0.784 1 98.62 139 GLN B C 1
ATOM 2810 O O . GLN B 1 139 ? 17.516 -16.609 0.344 1 98.62 139 GLN B O 1
ATOM 2815 N N . ALA B 1 140 ? 18.484 -17.625 2.057 1 98.75 140 ALA B N 1
ATOM 2816 C CA . ALA B 1 140 ? 17.922 -16.688 3.014 1 98.75 140 ALA B CA 1
ATOM 2817 C C . ALA B 1 140 ? 18.375 -15.258 2.715 1 98.75 140 ALA B C 1
ATOM 2819 O O . ALA B 1 140 ? 19.562 -15.023 2.434 1 98.75 140 ALA B O 1
ATOM 2820 N N . GLY B 1 141 ? 17.438 -14.352 2.709 1 98.69 141 GLY B N 1
ATOM 2821 C CA . GLY B 1 141 ? 17.75 -12.938 2.564 1 98.69 141 GLY B CA 1
ATOM 2822 C C . GLY B 1 141 ? 18.094 -12.547 1.142 1 98.69 141 GLY B C 1
ATOM 2823 O O . GLY B 1 141 ? 18.688 -11.492 0.912 1 98.69 141 GLY B O 1
ATOM 2824 N N . THR B 1 142 ? 17.672 -13.359 0.126 1 98.69 142 THR B N 1
ATOM 2825 C CA . THR B 1 142 ? 18.172 -13.078 -1.218 1 98.69 142 THR B CA 1
ATOM 2826 C C . THR B 1 142 ? 17.031 -12.656 -2.139 1 98.69 142 THR B C 1
ATOM 2828 O O . THR B 1 142 ? 17.266 -12.297 -3.293 1 98.69 142 THR B O 1
ATOM 2831 N N . PHE B 1 143 ? 15.789 -12.688 -1.657 1 98.88 143 PHE B N 1
ATOM 2832 C CA . PHE B 1 143 ? 14.641 -12.32 -2.475 1 98.88 143 PHE B CA 1
ATOM 2833 C C . PHE B 1 143 ? 14.125 -10.938 -2.096 1 98.88 143 PHE B C 1
ATOM 2835 O O . PHE B 1 143 ? 14.281 -10.5 -0.954 1 98.88 143 PHE B O 1
ATOM 2842 N N . ASP B 1 144 ? 13.523 -10.258 -3.068 1 98.75 144 ASP B N 1
ATOM 2843 C CA . ASP B 1 144 ? 13.102 -8.867 -2.895 1 98.75 144 ASP B CA 1
ATOM 2844 C C . ASP B 1 144 ? 11.594 -8.781 -2.68 1 98.75 144 ASP B C 1
ATOM 2846 O O . ASP B 1 144 ? 11.094 -7.809 -2.102 1 98.75 144 ASP B O 1
ATOM 2850 N N . PHE B 1 145 ? 10.867 -9.703 -3.236 1 98.81 145 PHE B N 1
ATOM 2851 C CA . PHE B 1 145 ? 9.406 -9.656 -3.244 1 98.81 145 PHE B CA 1
ATOM 2852 C C . PHE B 1 145 ? 8.82 -11.055 -3.15 1 98.81 145 PHE B C 1
ATOM 2854 O O . PHE B 1 145 ? 9.367 -12 -3.713 1 98.81 145 PHE B O 1
ATOM 2861 N N . ALA B 1 146 ? 7.727 -11.211 -2.418 1 98.94 146 ALA B N 1
ATOM 2862 C CA . ALA B 1 146 ? 6.98 -12.461 -2.357 1 98.94 146 ALA B CA 1
ATOM 2863 C C . ALA B 1 146 ? 5.48 -12.211 -2.457 1 98.94 146 ALA B C 1
ATOM 2865 O O . ALA B 1 146 ? 4.961 -11.273 -1.854 1 98.94 146 ALA B O 1
ATOM 2866 N N . PHE B 1 147 ? 4.855 -13 -3.25 1 98.94 147 PHE B N 1
ATOM 2867 C CA . PHE B 1 147 ? 3.402 -13.016 -3.373 1 98.94 147 PHE B CA 1
ATOM 2868 C C . PHE B 1 147 ? 2.838 -14.375 -2.977 1 98.94 147 PHE B C 1
ATOM 2870 O O . PHE B 1 147 ? 3.225 -15.398 -3.539 1 98.94 147 PHE B O 1
ATOM 2877 N N . ILE B 1 148 ? 1.911 -14.352 -2.01 1 98.94 148 ILE B N 1
ATOM 2878 C CA . ILE B 1 148 ? 1.341 -15.594 -1.497 1 98.94 148 ILE B CA 1
ATOM 2879 C C . ILE B 1 148 ? -0.138 -15.672 -1.869 1 98.94 148 ILE B C 1
ATOM 2881 O O . ILE B 1 148 ? -0.945 -14.859 -1.41 1 98.94 148 ILE B O 1
ATOM 2885 N N . ASP B 1 149 ? -0.562 -16.578 -2.65 1 98.56 149 ASP B N 1
ATOM 2886 C CA . ASP B 1 149 ? -1.93 -16.875 -3.068 1 98.56 149 ASP B CA 1
ATOM 2887 C C . ASP B 1 149 ? -2.086 -18.344 -3.455 1 98.56 149 ASP B C 1
ATOM 2889 O O . ASP B 1 149 ? -2.238 -18.672 -4.637 1 98.56 149 ASP B O 1
ATOM 2893 N N . ALA B 1 150 ? -2.102 -19.203 -2.459 1 97.56 150 ALA B N 1
ATOM 2894 C CA . ALA B 1 150 ? -2.158 -20.641 -2.637 1 97.56 150 ALA B CA 1
ATOM 2895 C C . ALA B 1 150 ? -3.154 -21.281 -1.67 1 97.56 150 ALA B C 1
ATOM 2897 O O . ALA B 1 150 ? -4.234 -20.734 -1.438 1 97.56 150 ALA B O 1
ATOM 2898 N N . ASP B 1 151 ? -2.9 -22.625 -1.273 1 97.25 151 ASP B N 1
ATOM 2899 C CA . ASP B 1 151 ? -3.789 -23.25 -0.299 1 97.25 151 ASP B CA 1
ATOM 2900 C C . ASP B 1 151 ? -3.77 -22.484 1.028 1 97.25 151 ASP B C 1
ATOM 2902 O O . ASP B 1 151 ? -2.709 -22.312 1.631 1 97.25 151 ASP B O 1
ATOM 2906 N N . LYS B 1 152 ? -4.91 -22.141 1.524 1 98.19 152 LYS B N 1
ATOM 2907 C CA . LYS B 1 152 ? -5.055 -21.172 2.613 1 98.19 152 LYS B CA 1
ATOM 2908 C C . LYS B 1 152 ? -4.555 -21.766 3.932 1 98.19 152 LYS B C 1
ATOM 2910 O O . LYS B 1 152 ? -4.035 -21.031 4.781 1 98.19 152 LYS B O 1
ATOM 2915 N N . THR B 1 153 ? -4.648 -23 4.113 1 98.25 153 THR B N 1
ATOM 2916 C CA . THR B 1 153 ? -4.289 -23.625 5.383 1 98.25 153 THR B CA 1
ATOM 2917 C C . THR B 1 153 ? -2.787 -23.5 5.637 1 98.25 153 THR B C 1
ATOM 2919 O O . THR B 1 153 ? -2.328 -23.641 6.77 1 98.25 153 THR B O 1
ATOM 2922 N N . ASN B 1 154 ? -1.98 -23.203 4.617 1 98.44 154 ASN B N 1
ATOM 2923 C CA . ASN B 1 154 ? -0.531 -23.109 4.754 1 98.44 154 ASN B CA 1
ATOM 2924 C C . ASN B 1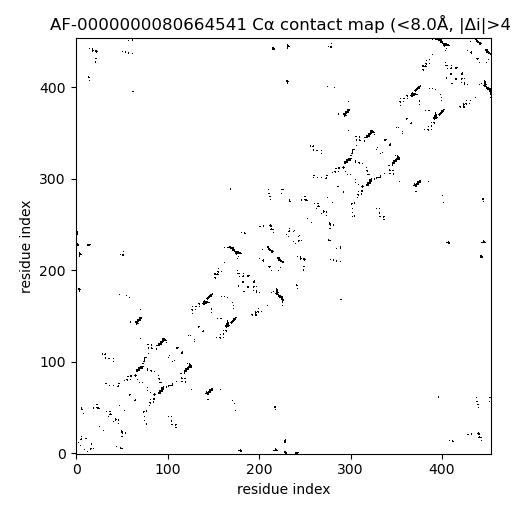 154 ? -0.06 -21.656 4.754 1 98.44 154 ASN B C 1
ATOM 2926 O O . ASN B 1 154 ? 1.142 -21.391 4.711 1 98.44 154 ASN B O 1
ATOM 2930 N N . TYR B 1 155 ? -0.893 -20.703 4.828 1 98.75 155 TYR B N 1
ATOM 2931 C CA . TYR B 1 155 ? -0.548 -19.297 4.711 1 98.75 155 TYR B CA 1
ATOM 2932 C C . TYR B 1 155 ? 0.489 -18.891 5.754 1 98.75 155 TYR B C 1
ATOM 2934 O O . TYR B 1 155 ? 1.481 -18.234 5.434 1 98.75 155 TYR B O 1
ATOM 2942 N N . SER B 1 156 ? 0.307 -19.344 6.977 1 98.75 156 SER B N 1
ATOM 2943 C CA . SER B 1 156 ? 1.262 -19.016 8.031 1 98.75 156 SER B CA 1
ATOM 2944 C C . SER B 1 156 ? 2.639 -19.594 7.73 1 98.75 156 SER B C 1
ATOM 2946 O O . SER B 1 156 ? 3.658 -18.953 7.969 1 98.75 156 SER B O 1
ATOM 2948 N N . ASN B 1 157 ? 2.637 -20.797 7.215 1 98.81 157 ASN B N 1
ATOM 2949 C CA . ASN B 1 157 ? 3.9 -21.438 6.848 1 98.81 157 ASN B CA 1
ATOM 2950 C C . ASN B 1 157 ? 4.59 -20.688 5.707 1 98.81 157 ASN B C 1
ATOM 2952 O O . ASN B 1 157 ? 5.789 -20.422 5.77 1 98.81 157 ASN B O 1
ATOM 2956 N N . TYR B 1 158 ? 3.809 -20.391 4.652 1 98.88 158 TYR B N 1
ATOM 2957 C CA . TYR B 1 158 ? 4.359 -19.625 3.535 1 98.88 158 TYR B CA 1
ATOM 2958 C C . TYR B 1 158 ? 4.941 -18.297 4.008 1 98.88 158 TYR B C 1
ATOM 2960 O O . TYR B 1 158 ? 6.051 -17.922 3.617 1 98.88 158 TYR B O 1
ATOM 2968 N N . TYR B 1 159 ? 4.211 -17.609 4.895 1 98.88 159 TYR B N 1
ATOM 2969 C CA . TYR B 1 159 ? 4.648 -16.312 5.395 1 98.88 159 TYR B CA 1
ATOM 2970 C C . TYR B 1 159 ? 5.992 -16.422 6.102 1 98.88 159 TYR B C 1
ATOM 2972 O O . TYR B 1 159 ? 6.922 -15.664 5.805 1 98.88 159 TYR B O 1
ATOM 2980 N N . ASP B 1 160 ? 6.113 -17.375 6.98 1 98.88 160 ASP B N 1
ATOM 2981 C CA . ASP B 1 160 ? 7.344 -17.547 7.754 1 98.88 160 ASP B CA 1
ATOM 2982 C C . ASP B 1 160 ? 8.531 -17.828 6.84 1 98.88 160 ASP B C 1
ATOM 2984 O O . ASP B 1 160 ? 9.609 -17.25 7.023 1 98.88 160 ASP B O 1
ATOM 2988 N N . LYS B 1 161 ? 8.344 -18.672 5.918 1 98.94 161 LYS B N 1
ATOM 2989 C CA . LYS B 1 161 ? 9.422 -19.031 5.004 1 98.94 161 LYS B CA 1
ATOM 2990 C C . LYS B 1 161 ? 9.781 -17.859 4.094 1 98.94 161 LYS B C 1
ATOM 2992 O O . LYS B 1 161 ? 10.961 -17.609 3.828 1 98.94 161 LYS B O 1
ATOM 2997 N N . CYS B 1 162 ? 8.773 -17.125 3.627 1 98.88 162 CYS B N 1
ATOM 2998 C CA . CYS B 1 162 ? 9.023 -15.969 2.77 1 98.88 162 CYS B CA 1
ATOM 2999 C C . CYS B 1 162 ? 9.75 -14.867 3.531 1 98.88 162 CYS B C 1
ATOM 3001 O O . CYS B 1 162 ? 10.664 -14.234 2.994 1 98.88 162 CYS B O 1
ATOM 3003 N N . VAL B 1 163 ? 9.375 -14.609 4.793 1 98.88 163 VAL B N 1
ATOM 3004 C CA . VAL B 1 163 ? 10.078 -13.609 5.598 1 98.88 163 VAL B CA 1
ATOM 3005 C C . VAL B 1 163 ? 11.555 -13.977 5.699 1 98.88 163 VAL B C 1
ATOM 3007 O O . VAL B 1 163 ? 12.422 -13.109 5.578 1 98.88 163 VAL B O 1
ATOM 3010 N N . THR B 1 164 ? 11.805 -15.281 5.883 1 98.88 164 THR B N 1
ATOM 3011 C CA . THR B 1 164 ? 13.18 -15.75 5.988 1 98.88 164 THR B CA 1
ATOM 3012 C C . THR B 1 164 ? 13.938 -15.516 4.68 1 98.88 164 THR B C 1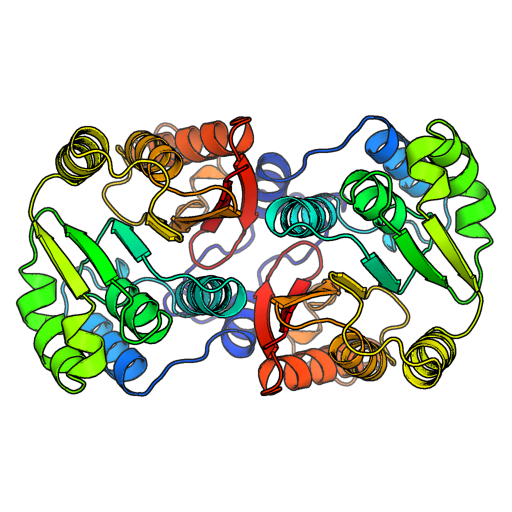
ATOM 3014 O O . THR B 1 164 ? 15.102 -15.109 4.691 1 98.88 164 THR B O 1
ATOM 3017 N N . LEU B 1 165 ? 13.312 -15.695 3.619 1 98.94 165 LEU B N 1
ATOM 3018 C CA . LEU B 1 165 ? 13.938 -15.656 2.305 1 98.94 165 LEU B CA 1
ATOM 3019 C C . LEU B 1 165 ? 14.102 -14.227 1.815 1 98.94 165 LEU B C 1
ATOM 3021 O O . LEU B 1 165 ? 14.945 -13.953 0.954 1 98.94 165 LEU B O 1
ATOM 3025 N N . LEU B 1 166 ? 13.336 -13.289 2.324 1 98.75 166 LEU B N 1
ATOM 3026 C CA . LEU B 1 166 ? 13.383 -11.898 1.881 1 98.75 166 LEU B CA 1
ATOM 3027 C C . LEU B 1 166 ? 14.586 -11.18 2.48 1 98.75 166 LEU B C 1
ATOM 3029 O O . LEU B 1 166 ? 14.93 -11.398 3.645 1 98.75 166 LEU B O 1
ATOM 3033 N N . ARG B 1 167 ? 15.164 -10.352 1.712 1 98.12 167 ARG B N 1
ATOM 3034 C CA . ARG B 1 167 ? 16.141 -9.398 2.234 1 98.12 167 ARG B CA 1
ATOM 3035 C C . ARG B 1 167 ? 15.469 -8.32 3.07 1 98.12 167 ARG B C 1
ATOM 3037 O O . ARG B 1 167 ? 14.25 -8.125 2.977 1 98.12 167 ARG B O 1
ATOM 3044 N N . LYS B 1 168 ? 16.281 -7.621 3.842 1 96.75 168 LYS B N 1
ATOM 3045 C CA . LYS B 1 168 ? 15.781 -6.422 4.5 1 96.75 168 LYS B CA 1
ATOM 3046 C C . LYS B 1 168 ? 15.195 -5.438 3.488 1 96.75 168 LYS B C 1
ATOM 3048 O O . LYS B 1 168 ? 15.805 -5.188 2.441 1 96.75 168 LYS B O 1
ATOM 3053 N N . GLY B 1 169 ? 14.023 -4.93 3.783 1 95.19 169 GLY B N 1
ATOM 3054 C CA . GLY B 1 169 ? 13.359 -4.008 2.879 1 95.19 169 GLY B CA 1
ATOM 3055 C C . GLY B 1 169 ? 12.492 -4.703 1.847 1 95.19 169 GLY B C 1
ATOM 3056 O O . GLY B 1 169 ? 11.727 -4.055 1.138 1 95.19 169 GLY B O 1
ATOM 3057 N N . GLY B 1 170 ? 12.625 -6.051 1.755 1 98 170 GLY B N 1
ATOM 3058 C CA . GLY B 1 170 ? 11.742 -6.805 0.88 1 98 170 GLY B CA 1
ATOM 3059 C C . GLY B 1 170 ? 10.289 -6.762 1.322 1 98 170 GLY B C 1
ATOM 3060 O O . GLY B 1 170 ? 9.992 -6.371 2.453 1 98 170 GLY B O 1
ATOM 3061 N N . VAL B 1 171 ? 9.375 -7.133 0.41 1 98.56 171 VAL B N 1
ATOM 3062 C CA . VAL B 1 171 ? 7.957 -6.969 0.704 1 98.56 171 VAL B CA 1
ATOM 3063 C C . VAL B 1 171 ? 7.211 -8.258 0.377 1 98.56 171 VAL B C 1
ATOM 3065 O O . VAL B 1 171 ? 7.52 -8.93 -0.612 1 98.56 171 VAL B O 1
ATOM 3068 N N . ILE B 1 172 ? 6.254 -8.625 1.217 1 98.88 172 ILE B N 1
ATOM 3069 C CA . ILE B 1 172 ? 5.352 -9.75 1.016 1 98.88 172 ILE B CA 1
ATOM 3070 C C . ILE B 1 172 ? 3.926 -9.242 0.807 1 98.88 172 ILE B C 1
ATOM 3072 O O . ILE B 1 172 ? 3.453 -8.383 1.555 1 98.88 172 ILE B O 1
ATOM 3076 N N . PHE B 1 173 ? 3.279 -9.641 -0.24 1 98.94 173 PHE B N 1
ATOM 3077 C CA . PHE B 1 173 ? 1.84 -9.508 -0.425 1 98.94 173 PHE B CA 1
ATOM 3078 C C . PHE B 1 173 ? 1.139 -10.844 -0.196 1 98.94 173 PHE B C 1
ATOM 3080 O O . PHE B 1 173 ? 1.423 -11.828 -0.882 1 98.94 173 PHE B O 1
ATOM 3087 N N . VAL B 1 174 ? 0.266 -10.891 0.743 1 98.94 174 VAL B N 1
ATOM 3088 C CA . VAL B 1 174 ? -0.582 -12.062 0.942 1 98.94 174 VAL B CA 1
ATOM 3089 C C . VAL B 1 174 ? -1.987 -11.781 0.417 1 98.94 174 VAL B C 1
ATOM 3091 O O . VAL B 1 174 ? -2.703 -10.938 0.965 1 98.94 174 VAL B O 1
ATOM 3094 N N . ASP B 1 175 ? -2.365 -12.484 -0.593 1 98.69 175 ASP B N 1
ATOM 3095 C CA . ASP B 1 175 ? -3.65 -12.289 -1.257 1 98.69 175 ASP B CA 1
ATOM 3096 C C . ASP B 1 175 ? -4.777 -12.969 -0.485 1 98.69 175 ASP B C 1
ATOM 3098 O O . ASP B 1 175 ? -4.52 -13.773 0.415 1 98.69 175 ASP B O 1
ATOM 3102 N N . ASN B 1 176 ? -6.031 -12.57 -0.708 1 98.44 176 ASN B N 1
ATOM 3103 C CA . ASN B 1 176 ? -7.258 -13.125 -0.146 1 98.44 176 ASN B CA 1
ATOM 3104 C C . ASN B 1 176 ? -7.266 -13.039 1.378 1 98.44 176 ASN B C 1
ATOM 3106 O O . ASN B 1 176 ? -7.781 -13.93 2.053 1 98.44 176 ASN B O 1
ATOM 3110 N N . SER B 1 177 ? -6.703 -12 1.894 1 98.81 177 SER B N 1
ATOM 3111 C CA . SER B 1 177 ? -6.504 -11.883 3.334 1 98.81 177 SER B CA 1
ATOM 3112 C C . SER B 1 177 ? -7.785 -11.453 4.039 1 98.81 177 SER B C 1
ATOM 3114 O O . SER B 1 177 ? -7.855 -11.461 5.27 1 98.81 177 SER B O 1
ATOM 3116 N N . LEU B 1 178 ? -8.828 -11.094 3.264 1 98.62 178 LEU B N 1
ATOM 3117 C CA . LEU B 1 178 ? -10.117 -10.797 3.883 1 98.62 178 LEU B CA 1
ATOM 3118 C C . LEU B 1 178 ? -11.141 -11.883 3.566 1 98.62 178 LEU B C 1
ATOM 3120 O O . LEU B 1 178 ? -12.18 -11.969 4.219 1 98.62 178 LEU B O 1
ATOM 3124 N N . TRP B 1 179 ? -10.914 -12.656 2.533 1 98 179 TRP B N 1
ATOM 3125 C CA . TRP B 1 179 ? -11.688 -13.844 2.199 1 98 179 TRP B CA 1
ATOM 3126 C C . TRP B 1 179 ? -13.172 -13.516 2.088 1 98 179 TRP B C 1
ATOM 3128 O O . TRP B 1 179 ? -14 -14.117 2.775 1 98 179 TRP B O 1
ATOM 3138 N N . GLN B 1 180 ? -13.422 -12.547 1.122 1 95.5 180 GLN B N 1
ATOM 3139 C CA . GLN B 1 180 ? -14.781 -12.086 0.869 1 95.5 180 GLN B CA 1
ATOM 3140 C C . GLN B 1 180 ? -15.438 -11.57 2.148 1 95.5 180 GLN B C 1
ATOM 3142 O O . GLN B 1 180 ? -16.656 -11.664 2.312 1 95.5 180 GLN B O 1
ATOM 3147 N N . GLY B 1 181 ? -14.672 -11.164 3.131 1 96.88 181 GLY B N 1
ATOM 3148 C CA . GLY B 1 181 ? -15.156 -10.57 4.367 1 96.88 181 GLY B CA 1
ATOM 3149 C C . GLY B 1 181 ? -15.383 -11.586 5.473 1 96.88 181 GLY B C 1
ATOM 3150 O O . GLY B 1 181 ? -15.719 -11.219 6.598 1 96.88 181 GLY B O 1
ATOM 3151 N N . ALA B 1 182 ? -15.125 -12.828 5.219 1 97.94 182 ALA B N 1
ATOM 3152 C CA . ALA B 1 182 ? -15.43 -13.875 6.184 1 97.94 182 ALA B CA 1
ATOM 3153 C C . ALA B 1 182 ? -14.617 -13.703 7.461 1 97.94 182 ALA B C 1
ATOM 3155 O O . ALA B 1 182 ? -15.109 -13.953 8.562 1 97.94 182 ALA B O 1
ATOM 3156 N N . VAL B 1 183 ? -13.398 -13.289 7.375 1 98.38 183 VAL B N 1
ATOM 3157 C CA . VAL B 1 183 ? -12.531 -13.172 8.539 1 98.38 183 VAL B CA 1
ATOM 3158 C C . VAL B 1 183 ? -13.039 -12.062 9.461 1 98.38 183 VAL B C 1
ATOM 3160 O O . VAL B 1 183 ? -12.68 -12.008 10.641 1 98.38 183 VAL B O 1
ATOM 3163 N N . CYS B 1 184 ? -13.875 -11.141 8.898 1 97.44 184 CYS B N 1
ATOM 3164 C CA . CYS B 1 184 ? -14.391 -10.016 9.68 1 97.44 184 CYS B CA 1
ATOM 3165 C C . CYS B 1 184 ? -15.578 -10.445 10.539 1 97.44 184 CYS B C 1
ATOM 3167 O O . CYS B 1 184 ? -16.031 -9.688 11.398 1 97.44 184 CYS B O 1
ATOM 3169 N N . ASN B 1 185 ? -16.078 -11.602 10.32 1 96.5 185 ASN B N 1
ATOM 3170 C CA . ASN B 1 185 ? -17.172 -12.188 11.086 1 96.5 185 ASN B CA 1
ATOM 3171 C C . ASN B 1 185 ? -16.672 -13.25 12.062 1 96.5 185 ASN B C 1
ATOM 3173 O O . ASN B 1 185 ? -16.375 -14.375 11.656 1 96.5 185 ASN B O 1
ATOM 3177 N N . PRO B 1 186 ? -16.656 -12.961 13.305 1 95.94 186 PRO B N 1
ATOM 3178 C CA . PRO B 1 186 ? -16.141 -13.914 14.281 1 95.94 186 PRO B CA 1
ATOM 3179 C C . PRO B 1 186 ? -16.828 -15.273 14.219 1 95.94 186 PRO B C 1
ATOM 3181 O O . PRO B 1 186 ? -16.203 -16.297 14.484 1 95.94 186 PRO B O 1
ATOM 3184 N N . ASP B 1 187 ? -18.078 -15.328 13.789 1 96.94 187 ASP B N 1
ATOM 3185 C CA . ASP B 1 187 ? -18.828 -16.578 13.758 1 96.94 187 ASP B CA 1
ATOM 3186 C C . ASP B 1 187 ? -18.344 -17.469 12.625 1 96.94 187 ASP B C 1
ATOM 3188 O O . ASP B 1 187 ? -18.625 -18.672 12.609 1 96.94 187 ASP B O 1
ATOM 3192 N N . ARG B 1 188 ? -17.594 -16.906 11.68 1 96.81 188 ARG B N 1
ATOM 3193 C CA . ARG B 1 188 ? -17.141 -17.672 10.531 1 96.81 188 ARG B CA 1
ATOM 3194 C C . ARG B 1 188 ? -15.695 -18.109 10.695 1 96.81 188 ARG B C 1
ATOM 3196 O O . ARG B 1 188 ? -15.156 -18.828 9.852 1 96.81 188 ARG B O 1
ATOM 3203 N N . ARG B 1 189 ? -15.023 -17.719 11.75 1 96.5 189 ARG B N 1
ATOM 3204 C CA . ARG B 1 189 ? -13.594 -17.969 11.922 1 96.5 189 ARG B CA 1
ATOM 3205 C C . ARG B 1 189 ? -13.344 -19.406 12.367 1 96.5 189 ARG B C 1
ATOM 3207 O O . ARG B 1 189 ? -12.195 -19.797 12.594 1 96.5 189 ARG B O 1
ATOM 3214 N N . GLY B 1 190 ? -14.406 -20.188 12.438 1 95.69 190 GLY B N 1
ATOM 3215 C CA . GLY B 1 190 ? -14.281 -21.625 12.68 1 95.69 190 GLY B CA 1
ATOM 3216 C C . GLY B 1 190 ? -14.109 -22.422 11.406 1 95.69 190 GLY B C 1
ATOM 3217 O O . GLY B 1 190 ? -13.672 -23.578 11.453 1 95.69 190 GLY B O 1
ATOM 3218 N N . GLU B 1 191 ? -14.477 -21.828 10.289 1 97 191 GLU B N 1
ATOM 3219 C CA . GLU B 1 191 ? -14.289 -22.484 8.992 1 97 191 GLU B CA 1
ATOM 3220 C C . GLU B 1 191 ? -12.805 -22.594 8.648 1 97 191 GLU B C 1
ATOM 3222 O O . GLU B 1 191 ? -12.023 -21.688 8.922 1 97 191 GLU B O 1
ATOM 3227 N N . GLU B 1 192 ? -12.383 -23.656 8.086 1 97.56 192 GLU B N 1
ATOM 3228 C CA . GLU B 1 192 ? -10.984 -24.047 7.945 1 97.56 192 GLU B CA 1
ATOM 3229 C C . GLU B 1 192 ? -10.164 -22.953 7.281 1 97.56 192 GLU B C 1
ATOM 3231 O O . GLU B 1 192 ? -9.219 -22.422 7.871 1 97.56 192 GLU B O 1
ATOM 3236 N N . SER B 1 193 ? -10.523 -22.578 6.074 1 98.19 193 SER B N 1
ATOM 3237 C CA . SER B 1 193 ? -9.781 -21.547 5.352 1 98.19 193 SER B CA 1
ATOM 3238 C C . SER B 1 193 ? -9.859 -20.203 6.07 1 98.19 193 SER B C 1
ATOM 3240 O O . SER B 1 193 ? -8.852 -19.5 6.191 1 98.19 193 SER B O 1
ATOM 3242 N N . THR B 1 194 ? -11.07 -19.844 6.516 1 98.62 194 THR B N 1
ATOM 3243 C CA . THR B 1 194 ? -11.266 -18.578 7.223 1 98.62 194 THR B CA 1
ATOM 3244 C C . THR B 1 194 ? -10.375 -18.531 8.469 1 98.62 194 THR B C 1
ATOM 3246 O O . THR B 1 194 ? -9.75 -17.5 8.734 1 98.62 194 THR B O 1
ATOM 3249 N N . LYS B 1 195 ? -10.344 -19.625 9.18 1 98.62 195 LYS B N 1
ATOM 3250 C CA . LYS B 1 195 ? -9.516 -19.719 10.375 1 98.62 195 LYS B CA 1
ATOM 3251 C C . LYS B 1 195 ? -8.039 -19.547 10.031 1 98.62 195 LYS B C 1
ATOM 3253 O O . LYS B 1 195 ? -7.324 -18.797 10.695 1 98.62 195 LYS B O 1
ATOM 3258 N N . ALA B 1 196 ? -7.574 -20.234 9.039 1 98.75 196 ALA B N 1
ATOM 3259 C CA . ALA B 1 196 ? -6.176 -20.172 8.625 1 98.75 196 ALA B CA 1
ATOM 3260 C C . ALA B 1 196 ? -5.785 -18.75 8.234 1 98.75 196 ALA B C 1
ATOM 3262 O O . ALA B 1 196 ? -4.707 -18.266 8.602 1 98.75 196 ALA B O 1
ATOM 3263 N N . ILE B 1 197 ? -6.633 -18.094 7.523 1 98.88 197 ILE B N 1
ATOM 3264 C CA . ILE B 1 197 ? -6.359 -16.734 7.059 1 98.88 197 ILE B CA 1
ATOM 3265 C C . ILE B 1 197 ? -6.371 -15.773 8.242 1 98.88 197 ILE B C 1
ATOM 3267 O O . ILE B 1 197 ? -5.5 -14.898 8.352 1 98.88 197 ILE B O 1
ATOM 3271 N N . HIS B 1 198 ? -7.363 -15.898 9.133 1 98.81 198 HIS B N 1
ATOM 3272 C CA . HIS B 1 198 ? -7.41 -15.07 10.328 1 98.81 198 HIS B CA 1
ATOM 3273 C C . HIS B 1 198 ? -6.145 -15.234 11.164 1 98.81 198 HIS B C 1
ATOM 3275 O O . HIS B 1 198 ? -5.566 -14.25 11.625 1 98.81 198 HIS B O 1
ATOM 3281 N N . GLU B 1 199 ? -5.73 -16.469 11.375 1 98.69 199 GLU B N 1
ATOM 3282 C CA . GLU B 1 199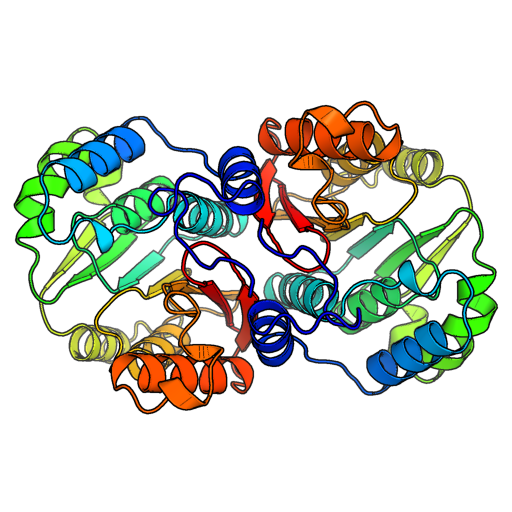 ? -4.523 -16.734 12.148 1 98.69 199 GLU B CA 1
ATOM 3283 C C . GLU B 1 199 ? -3.287 -16.156 11.477 1 98.69 199 GLU B C 1
ATOM 3285 O O . GLU B 1 199 ? -2.389 -15.648 12.148 1 98.69 199 GLU B O 1
ATOM 3290 N N . MET B 1 200 ? -3.209 -16.234 10.164 1 98.81 200 MET B N 1
ATOM 3291 C CA . MET B 1 200 ? -2.115 -15.625 9.414 1 98.81 200 MET B CA 1
ATOM 3292 C C . MET B 1 200 ? -2.119 -14.109 9.586 1 98.81 200 MET B C 1
ATOM 3294 O O . MET B 1 200 ? -1.069 -13.5 9.812 1 98.81 200 MET B O 1
ATOM 3298 N N . ASN B 1 201 ? -3.303 -13.477 9.484 1 98.94 201 ASN B N 1
ATOM 3299 C CA . ASN B 1 201 ? -3.4 -12.039 9.688 1 98.94 201 ASN B CA 1
ATOM 3300 C C . ASN B 1 201 ? -2.918 -11.633 11.078 1 98.94 201 ASN B C 1
ATOM 3302 O O . ASN B 1 201 ? -2.178 -10.656 11.227 1 98.94 201 ASN B O 1
ATOM 3306 N N . ASP B 1 202 ? -3.348 -12.406 12.07 1 98.75 202 ASP B N 1
ATOM 3307 C CA . ASP B 1 202 ? -2.9 -12.164 13.438 1 98.75 202 ASP B CA 1
ATOM 3308 C C . ASP B 1 202 ? -1.382 -12.289 13.547 1 98.75 202 ASP B C 1
ATOM 3310 O O . ASP B 1 202 ? -0.73 -11.453 14.188 1 98.75 202 ASP B O 1
ATOM 3314 N N . LYS B 1 203 ? -0.88 -13.32 12.984 1 98.88 203 LYS B N 1
ATOM 3315 C CA . LYS B 1 203 ? 0.557 -13.578 13.016 1 98.88 203 LYS B CA 1
ATOM 3316 C C . LYS B 1 203 ? 1.334 -12.422 12.383 1 98.88 203 LYS B C 1
ATOM 3318 O O . LYS B 1 203 ? 2.299 -11.93 12.969 1 98.88 203 LYS B O 1
ATOM 3323 N N . ILE B 1 204 ? 0.945 -12 11.203 1 98.94 204 ILE B N 1
ATOM 3324 C CA . ILE B 1 204 ? 1.64 -10.938 10.492 1 98.94 204 ILE B CA 1
ATOM 3325 C C . ILE B 1 204 ? 1.6 -9.648 11.32 1 98.94 204 ILE B C 1
ATOM 3327 O O . ILE B 1 204 ? 2.623 -8.984 11.492 1 98.94 204 ILE B O 1
ATOM 3331 N N . TYR B 1 205 ? 0.455 -9.328 11.812 1 98.81 205 TYR B N 1
ATOM 3332 C CA . TYR B 1 205 ? 0.257 -8.102 12.57 1 98.81 205 TYR B CA 1
ATOM 3333 C C . TYR B 1 205 ? 1.163 -8.062 13.797 1 98.81 205 TYR B C 1
ATOM 3335 O O . TYR B 1 205 ? 1.693 -7.004 14.148 1 98.81 205 TYR B O 1
ATOM 3343 N N . LYS B 1 206 ? 1.411 -9.172 14.391 1 98.44 206 LYS B N 1
ATOM 3344 C CA . LYS B 1 206 ? 2.133 -9.227 15.656 1 98.44 206 LYS B CA 1
ATOM 3345 C C . LYS B 1 206 ? 3.613 -9.523 15.43 1 98.44 206 LYS B C 1
ATOM 3347 O O . LYS B 1 206 ? 4.398 -9.547 16.375 1 98.44 206 LYS B O 1
ATOM 3352 N N . ASP B 1 207 ? 4.027 -9.805 14.234 1 98.75 207 ASP B N 1
ATOM 3353 C CA . ASP B 1 207 ? 5.387 -10.25 13.938 1 98.75 207 ASP B CA 1
ATOM 3354 C C . ASP B 1 207 ? 6.367 -9.078 14.008 1 98.75 207 ASP B C 1
ATOM 3356 O O . ASP B 1 207 ? 6.258 -8.117 13.25 1 98.75 207 ASP B O 1
ATOM 3360 N N . ASP B 1 208 ? 7.422 -9.133 14.797 1 97.81 208 ASP B N 1
ATOM 3361 C CA . ASP B 1 208 ? 8.375 -8.047 14.992 1 97.81 208 ASP B CA 1
ATOM 3362 C C . ASP B 1 208 ? 9.422 -8.031 13.883 1 97.81 208 ASP B C 1
ATOM 3364 O O . ASP B 1 208 ? 10.203 -7.082 13.766 1 97.81 208 ASP B O 1
ATOM 3368 N N . ARG B 1 209 ? 9.367 -9.039 13 1 98.56 209 ARG B N 1
ATOM 3369 C CA . ARG B 1 209 ? 10.32 -9.094 11.898 1 98.56 209 ARG B CA 1
ATOM 3370 C C . ARG B 1 209 ? 9.883 -8.18 10.758 1 98.56 209 ARG B C 1
ATOM 3372 O O . ARG B 1 209 ? 10.664 -7.875 9.859 1 98.56 209 ARG B O 1
ATOM 3379 N N . THR B 1 210 ? 8.562 -7.715 10.781 1 98.75 210 THR B N 1
ATOM 3380 C CA . THR B 1 210 ? 8.039 -6.949 9.656 1 98.75 210 THR B CA 1
ATOM 3381 C C . THR B 1 210 ? 7.234 -5.75 10.148 1 98.75 210 THR B C 1
ATOM 3383 O O . THR B 1 210 ? 6.855 -5.684 11.32 1 98.75 210 THR B O 1
ATOM 3386 N N . TYR B 1 211 ? 7.098 -4.676 9.336 1 98.5 211 TYR B N 1
ATOM 3387 C CA . TYR B 1 211 ? 6.016 -3.699 9.375 1 98.5 211 TYR B CA 1
ATOM 3388 C C . TYR B 1 211 ? 4.867 -4.113 8.461 1 98.5 211 TYR B C 1
ATOM 3390 O O . TYR B 1 211 ? 5.094 -4.559 7.336 1 98.5 211 TYR B O 1
ATOM 3398 N N . SER B 1 212 ? 3.633 -3.99 8.961 1 98.75 212 SER B N 1
ATOM 3399 C CA . SER B 1 212 ? 2.604 -4.57 8.102 1 98.75 212 SER B CA 1
ATOM 3400 C C . SER B 1 212 ? 1.354 -3.695 8.07 1 98.75 212 SER B C 1
ATOM 3402 O O . SER B 1 212 ? 1.217 -2.77 8.875 1 98.75 212 SER B O 1
ATOM 3404 N N . ALA B 1 213 ? 0.486 -3.908 7.078 1 98.81 213 ALA B N 1
ATOM 3405 C CA . ALA B 1 213 ? -0.828 -3.297 6.895 1 98.81 213 ALA B CA 1
ATOM 3406 C C . ALA B 1 213 ? -1.771 -4.234 6.148 1 98.81 213 ALA B C 1
ATOM 3408 O O . ALA B 1 213 ? -1.387 -4.84 5.145 1 98.81 213 ALA B O 1
ATOM 3409 N N . LEU B 1 214 ? -2.938 -4.402 6.68 1 98.88 214 LEU B N 1
ATOM 3410 C CA . LEU B 1 214 ? -3.988 -5.152 5.996 1 98.88 214 LEU B CA 1
ATOM 3411 C C . LEU B 1 214 ? -4.91 -4.215 5.227 1 98.88 214 LEU B C 1
ATOM 3413 O O . LEU B 1 214 ? -5.602 -3.387 5.82 1 98.88 214 LEU B O 1
ATOM 3417 N N . LEU B 1 215 ? -4.965 -4.379 3.896 1 98.69 215 LEU B N 1
ATOM 3418 C CA . LEU B 1 215 ? -5.676 -3.463 3.014 1 98.69 215 LEU B CA 1
ATOM 3419 C C . LEU B 1 215 ? -6.93 -4.121 2.443 1 98.69 215 LEU B C 1
ATOM 3421 O O . LEU B 1 215 ? -6.906 -5.301 2.08 1 98.69 215 LEU B O 1
ATOM 3425 N N . ASN B 1 216 ? -8.055 -3.346 2.43 1 97 216 ASN B N 1
ATOM 3426 C CA . ASN B 1 216 ? -9.203 -3.754 1.635 1 97 216 ASN B CA 1
ATOM 3427 C C . ASN B 1 216 ? -8.969 -3.529 0.144 1 97 216 ASN B C 1
ATOM 3429 O O . ASN B 1 216 ? -9.539 -2.615 -0.45 1 97 216 ASN B O 1
ATOM 3433 N N . LEU B 1 217 ? -8.102 -4.277 -0.429 1 97.75 217 LEU B N 1
ATOM 3434 C CA . LEU B 1 217 ? -7.664 -4.309 -1.82 1 97.75 217 LEU B CA 1
ATOM 3435 C C . LEU B 1 217 ? -7.867 -5.695 -2.424 1 97.75 217 LEU B C 1
ATOM 3437 O O . LEU B 1 217 ? -7.258 -6.668 -1.974 1 97.75 217 LEU B O 1
ATOM 3441 N N . GLY B 1 218 ? -8.727 -5.773 -3.48 1 96.88 218 GLY B N 1
ATOM 3442 C CA . GLY B 1 218 ? -9.133 -7.078 -3.982 1 96.88 218 GLY B CA 1
ATOM 3443 C C . GLY B 1 218 ? -9.953 -7.875 -2.986 1 96.88 218 GLY B C 1
ATOM 3444 O O . GLY B 1 218 ? -10.961 -7.391 -2.48 1 96.88 218 GLY B O 1
ATOM 3445 N N . ASP B 1 219 ? -9.531 -9.086 -2.67 1 97.19 219 ASP B N 1
ATOM 3446 C CA . ASP B 1 219 ? -10.141 -9.922 -1.64 1 97.19 219 ASP B CA 1
ATOM 3447 C C . ASP B 1 219 ? -9.383 -9.805 -0.32 1 97.19 219 ASP B C 1
ATOM 3449 O O . ASP B 1 219 ? -9.297 -10.766 0.445 1 97.19 219 ASP B O 1
ATOM 3453 N N . GLY B 1 220 ? -8.766 -8.617 -0.139 1 98.25 220 GLY B N 1
ATOM 3454 C CA . GLY B 1 220 ? -7.863 -8.398 0.981 1 98.25 220 GLY B CA 1
ATOM 3455 C C . GLY B 1 220 ? -6.414 -8.695 0.652 1 98.25 220 GLY B C 1
ATOM 3456 O O . GLY B 1 220 ? -6.113 -9.727 0.036 1 98.25 220 GLY B O 1
ATOM 3457 N N . THR B 1 221 ? -5.57 -7.77 0.934 1 98.88 221 THR B N 1
ATOM 3458 C CA . THR B 1 221 ? -4.137 -7.953 0.737 1 98.88 221 THR B CA 1
ATOM 3459 C C . THR B 1 221 ? -3.361 -7.535 1.982 1 98.88 221 THR B C 1
ATOM 3461 O O . THR B 1 221 ? -3.396 -6.371 2.379 1 98.88 221 THR B O 1
ATOM 3464 N N . HIS B 1 222 ? -2.723 -8.461 2.631 1 98.94 222 HIS B N 1
ATOM 3465 C CA . HIS B 1 222 ? -1.862 -8.148 3.766 1 98.94 222 HIS B CA 1
ATOM 3466 C C . HIS B 1 222 ? -0.425 -7.906 3.316 1 98.94 222 HIS B C 1
ATOM 3468 O O . HIS B 1 222 ? 0.23 -8.812 2.801 1 98.94 222 HIS B O 1
ATOM 3474 N N . VAL B 1 223 ? 0.01 -6.684 3.443 1 98.88 223 VAL B N 1
ATOM 3475 C CA . VAL B 1 223 ? 1.347 -6.273 3.029 1 98.88 223 VAL B CA 1
ATOM 3476 C C . VAL B 1 223 ? 2.291 -6.297 4.23 1 98.88 223 VAL B C 1
ATOM 3478 O O . VAL B 1 223 ? 1.951 -5.797 5.305 1 98.88 223 VAL B O 1
ATOM 3481 N N . ALA B 1 224 ? 3.453 -6.898 4.105 1 98.88 224 ALA B N 1
ATOM 3482 C CA . ALA B 1 224 ? 4.465 -6.938 5.152 1 98.88 224 ALA B CA 1
ATOM 3483 C C . ALA B 1 224 ? 5.836 -6.531 4.609 1 98.88 224 ALA B C 1
ATOM 3485 O O . ALA B 1 224 ? 6.312 -7.102 3.627 1 98.88 224 ALA B O 1
ATOM 3486 N N . PHE B 1 225 ? 6.453 -5.547 5.195 1 98.25 225 PHE B N 1
ATOM 3487 C CA . PHE B 1 225 ? 7.797 -5.082 4.875 1 98.25 225 PHE B CA 1
ATOM 3488 C C . PHE B 1 225 ? 8.82 -5.68 5.836 1 98.25 225 PHE B C 1
ATOM 3490 O O . PHE B 1 225 ? 8.742 -5.469 7.047 1 98.25 225 PHE B O 1
ATOM 3497 N N . LYS B 1 226 ? 9.742 -6.363 5.285 1 98.44 226 LYS B N 1
ATOM 3498 C CA . LYS B 1 226 ? 10.758 -6.977 6.137 1 98.44 226 LYS B CA 1
ATOM 3499 C C . LYS B 1 226 ? 11.68 -5.922 6.738 1 98.44 226 LYS B C 1
ATOM 3501 O O . LYS B 1 226 ? 12.172 -5.039 6.031 1 98.44 226 LYS B O 1
ATOM 3506 N N . LYS B 1 227 ? 11.945 -6.027 8.039 1 97.25 227 LYS B N 1
ATOM 3507 C CA . LYS B 1 227 ? 12.828 -5.125 8.773 1 97.25 227 LYS B CA 1
ATOM 3508 C C . LYS B 1 227 ? 14.289 -5.48 8.539 1 97.25 227 LYS B C 1
ATOM 3510 O O . LYS B 1 227 ? 14.633 -6.656 8.383 1 97.25 227 LYS B O 1
#

pLDDT: mean 97.11, std 4.54, range [60.91, 98.94]

Secondary structure (DSSP, 8-state):
------TTTSTT-HHHHHHHHTT----HHHHHHHHHHHHHSTTGGGSPPHHHHHHHHHHHHHHT--EEEEE--TTSHHHHHHHHHS-TT-EEEEEES--HHIIIIIHHHHTTSHHHHTTEEEEES-HHHHHHHHHHTT-TT-EEEEEE-S-GGGHHHHHHHHHHHEEEEEEEEEESSSGGGGGG-GGGTTSHHHHHHHHHHHHHHH-TTEEEEEE-STT-EEEEEE-/------TTS----HHHHHHHHTT----HHHHHHHHHHHHHSTTGGGSPPHHHHHHHHHHHHHHT--EEEEE--TTSHHHHHHHHHS-TT-EEEEEES--HHIIIIIHHHHTTSHHHHTTEEEEES-HHHHHHHHHHTT-TT-EEEEEE-S-GGGHHHHHHHHHHHEEEEEEEEEESSSGGGGGG-GGGTTSHHHHHHHHHHHHHHH-TTEEEEEE-STT-EEEEEE-

Radius of gyration: 21.4 Å; Cα contacts (8 Å, |Δi|>4): 1001; chains: 2; bounding box: 45×60×53 Å

Organism: Caenorhabditis japonica (NCBI:txid281687)

Solvent-accessible surface area (backbone atoms only — not comparable to full-atom values): 22443 Å² total; per-residue (Å²): 113,46,76,46,46,30,62,86,70,62,87,79,36,40,53,53,50,47,29,34,69,39,25,46,67,73,55,72,64,56,51,50,41,50,52,49,35,64,72,65,43,79,71,39,82,73,58,77,32,60,43,48,50,30,45,52,30,38,49,29,52,41,69,64,27,39,30,33,42,27,38,44,34,61,44,29,65,63,51,51,46,49,28,68,35,23,53,87,89,22,41,27,43,28,21,24,70,62,58,62,50,19,60,68,56,21,43,74,52,47,52,74,40,55,77,41,38,72,21,53,40,83,42,77,32,62,51,69,59,52,51,49,48,42,46,75,70,64,40,51,42,66,26,34,36,34,39,41,55,61,71,45,74,44,43,50,60,51,50,56,50,48,60,51,26,26,20,70,47,12,40,35,41,32,50,50,54,28,53,63,44,38,50,51,35,76,87,43,40,76,41,67,52,35,28,29,35,44,53,29,49,53,49,54,54,70,34,86,63,38,40,43,34,37,39,70,43,30,28,11,30,35,37,34,30,27,94,112,47,75,45,49,35,63,85,47,89,64,86,32,43,52,52,50,47,29,34,68,41,25,46,66,73,54,73,64,53,50,50,41,51,51,50,35,63,74,67,43,78,71,39,82,72,58,76,30,60,43,50,49,28,44,54,28,39,50,29,52,42,70,65,27,39,30,34,41,29,38,42,34,60,46,30,67,63,53,51,46,47,26,69,36,24,53,87,89,20,40,28,40,29,21,24,71,62,58,62,49,20,59,68,57,20,44,73,52,47,53,76,41,54,76,42,37,71,20,55,41,85,42,78,32,62,51,71,59,53,51,50,49,42,45,73,70,65,41,52,43,66,25,33,34,35,38,42,55,61,72,43,75,44,42,51,59,51,48,56,52,48,61,49,26,27,20,70,48,11,39,36,42,30,51,51,54,28,53,64,45,39,49,52,35,76,87,43,39,75,42,66,51,35,28,29,35,43,50,30,49,52,48,54,54,66,34,87,60,38,42,43,33,36,39,70,44,31,27,13,30,36,38,35,30,26,95

Nearest PDB structures (foldseek):
  5log-assembly1_A  TM=9.148E-01  e=7.774E-22  Myxococcus xanthus
  5log-assembly1_B  TM=9.133E-01  e=1.765E-20  Myxococcus xanthus
  5lhm-assembly1_A  TM=9.101E-01  e=5.406E-20  Myxococcus xanthus
  8gxo-assembly1_A  TM=8.988E-01  e=4.781E-19  Camellia sinensis
  8gxo-assembly1_B  TM=8.939E-01  e=4.463E-17  Camellia sinensis